Protein AF-0000000070037915 (afdb_homodimer)

Solvent-accessible surface area (backbone atoms only — not comparable to full-atom values): 33393 Å² total; per-residue (Å²): 136,85,80,78,77,78,81,78,76,79,79,78,78,76,78,75,77,66,74,76,70,59,53,19,55,38,97,44,62,64,84,39,74,68,34,18,74,20,29,57,93,38,34,71,62,37,36,70,56,69,78,79,48,41,36,32,37,41,23,39,95,88,34,63,62,23,33,28,41,27,29,40,82,37,23,25,36,48,29,28,31,26,53,57,34,70,56,76,87,75,73,86,73,92,56,62,49,21,40,60,55,44,67,60,31,89,71,60,84,27,42,52,39,67,68,69,89,78,84,71,62,64,58,47,59,65,37,30,57,52,56,73,77,56,42,62,50,77,64,43,36,85,36,52,48,47,46,48,74,38,31,54,54,68,67,53,26,51,56,32,38,25,43,64,37,23,38,51,25,29,50,65,23,51,74,36,48,50,40,51,47,56,50,50,51,44,53,50,44,55,72,36,36,73,50,72,32,26,36,41,18,33,51,33,56,87,73,50,50,46,66,55,94,93,32,79,48,34,39,33,44,50,27,42,35,39,36,39,32,24,74,43,48,48,87,82,46,57,70,88,53,43,75,50,50,40,42,27,25,35,41,28,51,55,32,83,88,44,60,71,44,71,42,50,49,69,57,50,51,60,61,39,56,82,50,44,68,46,51,94,65,49,36,71,40,58,75,74,48,52,53,72,90,72,46,76,82,70,78,73,75,85,118,137,86,77,79,78,79,77,79,77,77,77,77,76,77,76,76,75,65,74,76,68,59,51,21,53,38,96,47,62,67,75,36,71,67,33,18,74,19,28,56,94,38,34,70,62,37,37,70,56,70,79,78,47,40,36,32,37,40,22,41,94,88,34,63,62,24,32,27,42,28,31,40,82,37,23,26,35,49,28,26,32,26,51,56,33,72,56,85,78,81,72,88,75,92,57,62,49,20,40,59,56,43,68,61,32,88,72,59,83,27,42,50,38,69,67,69,89,75,83,71,64,63,60,48,57,65,38,30,58,50,58,73,74,55,40,62,49,77,65,45,37,83,34,53,48,47,46,46,73,38,30,55,52,69,67,54,27,51,55,30,37,26,44,65,38,22,39,53,24,29,50,63,23,52,75,36,49,51,39,51,48,55,49,51,49,44,54,51,45,54,73,35,37,73,50,71,32,26,36,43,19,32,54,31,57,86,73,49,52,46,69,54,94,93,33,79,50,32,40,33,43,47,28,41,34,39,35,40,32,23,74,42,47,47,87,81,46,58,68,88,52,43,76,48,50,40,42,27,24,35,40,30,51,56,32,83,87,43,59,70,46,73,43,50,49,69,57,50,49,59,61,39,56,82,50,44,69,47,50,93,65,49,36,71,40,58,76,72,47,52,54,73,87,70,48,76,83,71,78,76,76,85,120

pLDDT: mean 85.32, std 18.2, range [25.15, 98.88]

InterPro domains:
  IPR001604 DNA/RNA non-specific endonuclease/pyrophosphatase/phosphodiesterase domain [PF01223] (57-247)
  IPR001604 DNA/RNA non-specific endonuclease/pyrophosphatase/phosphodiesterase domain [SM00892] (62-278)
  IPR020821 ENPP1-3/EXOG-like, endonuclease/phosphodiesterase domain [SM00477] (63-292)
  IPR039015 Endonuclease domain-containing 1 protein [PTHR21472] (13-292)
  IPR044925 His-Me finger superfamily [SSF54060] (35-291)
  IPR044929 DNA/RNA non-specific endonuclease superfamily [G3DSA:3.40.570.10] (41-284)

Secondary structure (DSSP, 8-state):
-----------------------SEES-GGGSHHHHTTSGGG---EEE--TTPEEEEEEETTEEEEEEEEETTTTEEEEEEEEE----S--------EE-GGGT-S-S--B-EEPPSSPPPHHHHHHS--THHHHT-SSEEEEESS-GGG--SHHHHHTT-BGGGEEEEEHHHHHTHHHHHHHHHHHHHHHHB-S-EEEEEEEEEEEEEEEETTEEEEEEEEEEEEEEE-SSB-TTS-HHHHTT-SEEEEEEESSTT--EEEE-HHHHHHHHHTTS-EEEEEESSGGGG--GGGS--------/-----------------------SEES-GGGSHHHHTTSGGG---EEE--TTPEEEEEEETTEEEEEEEEETTTTEEEEEEEEE---SS--------EE-GGGT-S-S--B-EEPPSSPPPHHHHHHS--THHHHT-SSEEEEESS-GGG--SHHHHHHT-BGGGEEEEEHHHHHTHHHHHHHHHHHHHHHHB-S-EEEEEEEE--S-EEEETTEEEEEPPSEEEEEEE-SSB-TTS-HHHHTT-SEEEEEEESSTT--EEEE-HHHHHHHHHTTS-EEEEEESSGGGG--GGGS--------

Foldseek 3Di:
DPPPPPPPPPPPPPPPPPPPLDAQWDPDLQVDVQALVLAFVSDAWDFFDDPQWIKGQADFPLGGFWIFTFHQQQQETQKTKGWFDQADQDDDDDAAAWEFVSQQDVDDNNYTGHDDDDDDDCSRQNRHDDPVLCPPDDFWDWAFRPALRRPHDPRSSNSSRYRRRTATFGPLCRVPQVVVVVVVVSVLCNVWQPDMKMKMKGFFFPADARDDPNDGGHTHGQKIKMKMAGQRTHCPPPPVSNVCPRMWMWMWGRDNPIHIDIGQQVVVQVVCVVGGNGDPSGDRHDVSNQPPVNPPPPPPPPD/DPPPPPPPPPPPPPPPPPPCLAAQWDPDLQVDVQALVLAFVSDAWDFFDDPQWIKGQADFPLGGFWIFTFHQQQQETQKTKGWFDQADQDDDDDAAAWEFCSQQDRDDNNYTGHDDDDDDDCSRQNRHDDPVLCPPDDFWDWAFRPALRRPHDPRSSNSSRYRRRTATFGPLCRVPQVVVVVVVVSVLCNVWQPDMKMKMKGFFFPADARDDPNDGGHTHGQKIKMKMAGQRTHCPPPPVSNVCPRMWMWMWGRDNPIHIDIGQQVVVQVVCVVGGNGDPSGDRHDVSNQPPVNPPPPPPPPD

Sequence (606 aa):
MVLVMSAFKRALWMILLLPVLSATVVEDFNHIETCKNSLYMGTPPRGILPPSLKKICQRYADRPRYVTLFDPETRIPVYSAYTFKKTDRSTHVDYPWMYEPQLAETTGNGNMMPFPTGYLHKSFEDTQAVLDDYSNVVQYERGQLNPDQHQSAVEDRAATYSLTNVVPMIREFNIGPWREYVERIRIRLNNFCLGRAYIVTGVTTTGNTIRRNNQNRVGIPDELWSAYCCTDYDVNAPHNVRTLLPSFAAVAVNSLDSEVTEMRVQDLEKHLRGKMKVDENFQIFYANCRSPSSLPFSPENVDMVLVMSAFKRALWMILLLPVLSATVVEDFNHIETCKNSLYMGTPPRGILPPSLKKICQRYADRPRYVTLFDPETRIPVYSAYTFKKTDRSTHVDYPWMYEPQLAETTGNGNMMPFPTGYLHKSFEDTQAVLDDYSNVVQYERGQLNPDQHQSAVEDRAATYSLTNVVPMIREFNIGPWREYVERIRIRLNNFCLGRAYIVTGVTTTGNTIRRNNQNRVGIPDELWSAYCCTDYDVNAPHNVRTLLPSFAAVAVNSLDSEVTEMRVQDLEKHLRGKMKVDENFQIFYANCRSPSSLPFSPENVD

Nearest PDB structures (foldseek):
  1ql0-assembly1_B  TM=7.354E-01  e=1.701E-11  Serratia marcescens
  4e3y-assembly1_A  TM=7.360E-01  e=6.128E-11  Serratia marcescens
  7cba-assembly1_A  TM=6.891E-01  e=3.597E-10  Naja atra
  6f2y-assembly2_B  TM=6.611E-01  e=2.864E-09  Rattus norvegicus
  2xrg-assembly1_A  TM=6.404E-01  e=3.439E-09  Rattus norvegicus

Structure (mmCIF, N/CA/C/O backbone):
data_AF-0000000070037915-model_v1
#
loop_
_entity.id
_entity.type
_entity.pdbx_description
1 polymer 'Endonuclease domain-containing 1 protein-like'
#
loop_
_atom_site.group_PDB
_atom_site.id
_atom_site.type_symbol
_atom_site.label_atom_id
_atom_site.label_alt_id
_atom_site.label_comp_id
_atom_site.label_asym_id
_atom_site.label_entity_id
_atom_site.label_seq_id
_atom_site.pdbx_PDB_ins_code
_atom_site.Cartn_x
_atom_site.Cartn_y
_atom_site.Cartn_z
_atom_site.occupancy
_atom_site.B_iso_or_equiv
_atom_site.auth_seq_id
_atom_site.auth_comp_id
_atom_site.auth_asym_id
_atom_site.auth_atom_id
_atom_site.pdbx_PDB_model_num
ATOM 1 N N . MET A 1 1 ? -48.376 -56.554 -57.885 1 32.08 1 MET A N 1
ATOM 2 C CA . MET A 1 1 ? -47.164 -56.689 -57.083 1 32.08 1 MET A CA 1
ATOM 3 C C . MET A 1 1 ? -46.576 -55.322 -56.751 1 32.08 1 MET A C 1
ATOM 5 O O . MET A 1 1 ? -45.761 -54.792 -57.508 1 32.08 1 MET A O 1
ATOM 9 N N . VAL A 1 2 ? -47.516 -54.319 -56.334 1 41.73 2 VAL A N 1
ATOM 10 C CA . VAL A 1 2 ? -47.273 -52.926 -55.972 1 41.73 2 VAL A CA 1
ATOM 11 C C . VAL A 1 2 ? -46.321 -52.86 -54.78 1 41.73 2 VAL A C 1
ATOM 13 O O . VAL A 1 2 ? -46.596 -53.436 -53.725 1 41.73 2 VAL A O 1
ATOM 16 N N . LEU A 1 3 ? -44.993 -52.658 -55.103 1 34.43 3 LEU A N 1
ATOM 17 C CA . LEU A 1 3 ? -43.8 -52.434 -54.293 1 34.43 3 LEU A CA 1
ATOM 18 C C . LEU A 1 3 ? -43.96 -51.192 -53.422 1 34.43 3 LEU A C 1
ATOM 20 O O . LEU A 1 3 ? -44.116 -50.083 -53.938 1 34.43 3 LEU A O 1
ATOM 24 N N . VAL A 1 4 ? -44.634 -51.361 -52.265 1 38.56 4 VAL A N 1
ATOM 25 C CA . VAL A 1 4 ? -44.734 -50.371 -51.197 1 38.56 4 VAL A CA 1
ATOM 26 C C . VAL A 1 4 ? -43.338 -50.011 -50.694 1 38.56 4 VAL A C 1
ATOM 28 O O . VAL A 1 4 ? -42.636 -50.856 -50.134 1 38.56 4 VAL A O 1
ATOM 31 N N . MET A 1 5 ? -42.626 -49.111 -51.396 1 34.03 5 MET A N 1
ATOM 32 C CA . MET A 1 5 ? -41.341 -48.583 -50.947 1 34.03 5 MET A CA 1
ATOM 33 C C . MET A 1 5 ? -41.49 -47.839 -49.624 1 34.03 5 MET A C 1
ATOM 35 O O . MET A 1 5 ? -42.286 -46.905 -49.519 1 34.03 5 MET A O 1
ATOM 39 N N . SER A 1 6 ? -41.386 -48.444 -48.455 1 32.33 6 SER A N 1
ATOM 40 C CA . SER A 1 6 ? -41.371 -47.809 -47.141 1 32.33 6 SER A CA 1
ATOM 41 C C . SER A 1 6 ? -40.197 -46.845 -47.006 1 32.33 6 SER A C 1
ATOM 43 O O . SER A 1 6 ? -39.044 -47.231 -47.206 1 32.33 6 SER A O 1
ATOM 45 N N . ALA A 1 7 ? -40.395 -45.496 -47.241 1 42.5 7 ALA A N 1
ATOM 46 C CA . ALA A 1 7 ? -39.418 -44.438 -46.997 1 42.5 7 ALA A CA 1
ATOM 47 C C . ALA A 1 7 ? -39.063 -44.35 -45.516 1 42.5 7 ALA A C 1
ATOM 49 O O . ALA A 1 7 ? -39.921 -44.052 -44.682 1 42.5 7 ALA A O 1
ATOM 50 N N . PHE A 1 8 ? -38.217 -45.264 -45.045 1 40.88 8 PHE A N 1
ATOM 51 C CA . PHE A 1 8 ? -37.676 -45.066 -43.705 1 40.88 8 PHE A CA 1
ATOM 52 C C . PHE A 1 8 ? -36.925 -43.743 -43.615 1 40.88 8 PHE A C 1
ATOM 54 O O . PHE A 1 8 ? -35.946 -43.529 -44.332 1 40.88 8 PHE A O 1
ATOM 61 N N . LYS A 1 9 ? -37.593 -42.652 -43.279 1 41.71 9 LYS A N 1
ATOM 62 C CA . LYS A 1 9 ? -36.9 -41.407 -42.958 1 41.71 9 LYS A CA 1
ATOM 63 C C . LYS A 1 9 ? -35.962 -41.591 -41.769 1 41.71 9 LYS A C 1
ATOM 65 O O . LYS A 1 9 ? -36.396 -41.985 -40.684 1 41.71 9 LYS A O 1
ATOM 70 N N . ARG A 1 10 ? -34.699 -41.768 -41.913 1 37.01 10 ARG A N 1
ATOM 71 C CA . ARG A 1 10 ? -33.668 -41.659 -40.886 1 37.01 10 ARG A CA 1
ATOM 72 C C . ARG A 1 10 ? -33.705 -40.289 -40.216 1 37.01 10 ARG A C 1
ATOM 74 O O . ARG A 1 10 ? -33.541 -39.263 -40.879 1 37.01 10 ARG A O 1
ATOM 81 N N . ALA A 1 11 ? -34.361 -40.114 -39.076 1 44.13 11 ALA A N 1
ATOM 82 C CA . ALA A 1 11 ? -34.212 -38.958 -38.196 1 44.13 11 ALA A CA 1
ATOM 83 C C . ALA A 1 11 ? -32.761 -38.788 -37.756 1 44.13 11 ALA A C 1
ATOM 85 O O . ALA A 1 11 ? -32.221 -39.63 -37.035 1 44.13 11 ALA A O 1
ATOM 86 N N . LEU A 1 12 ? -31.953 -38.084 -38.51 1 39.76 12 LEU A N 1
ATOM 87 C CA . LEU A 1 12 ? -30.643 -37.631 -38.054 1 39.76 12 LEU A CA 1
ATOM 88 C C . LEU A 1 12 ? -30.757 -36.89 -36.725 1 39.76 12 LEU A C 1
ATOM 90 O O . LEU A 1 12 ? -31.352 -35.812 -36.66 1 39.76 12 LEU A O 1
ATOM 94 N N . TRP A 1 13 ? -30.736 -37.6 -35.589 1 44.5 13 TRP A N 1
ATOM 95 C CA . TRP A 1 13 ? -30.536 -36.968 -34.289 1 44.5 13 TRP A CA 1
ATOM 96 C C . TRP A 1 13 ? -29.276 -36.11 -34.288 1 44.5 13 TRP A C 1
ATOM 98 O O . TRP A 1 13 ? -28.161 -36.631 -34.372 1 44.5 13 TRP A O 1
ATOM 108 N N . MET A 1 14 ? -29.301 -34.842 -34.724 1 41.82 14 MET A N 1
ATOM 109 C CA . MET A 1 14 ? -28.242 -33.876 -34.445 1 41.82 14 MET A CA 1
ATOM 110 C C . MET A 1 14 ? -27.986 -33.766 -32.945 1 41.82 14 MET A C 1
ATOM 112 O O . MET A 1 14 ? -28.813 -33.225 -32.209 1 41.82 14 MET A O 1
ATOM 116 N N . ILE A 1 15 ? -27.172 -34.66 -32.319 1 43.84 15 ILE A N 1
ATOM 117 C CA . ILE A 1 15 ? -26.623 -34.41 -30.991 1 43.84 15 ILE A CA 1
ATOM 118 C C . ILE A 1 15 ? -25.961 -33.034 -30.957 1 43.84 15 ILE A C 1
ATOM 120 O O . ILE A 1 15 ? -24.948 -32.81 -31.624 1 43.84 15 ILE A O 1
ATOM 124 N N . LEU A 1 16 ? -26.734 -31.981 -30.649 1 40.26 16 LEU A N 1
ATOM 125 C CA . LEU A 1 16 ? -26.169 -30.691 -30.267 1 40.26 16 LEU A CA 1
ATOM 126 C C . LEU A 1 16 ? -25.132 -30.859 -29.162 1 40.26 16 LEU A C 1
ATOM 128 O O . LEU A 1 16 ? -25.48 -31.157 -28.017 1 40.26 16 LEU A O 1
ATOM 132 N N . LEU A 1 17 ? -23.898 -31.294 -29.462 1 40.15 17 LEU A N 1
ATOM 133 C CA . LEU A 1 17 ? -22.791 -31.134 -28.526 1 40.15 17 LEU A CA 1
ATOM 134 C C . LEU A 1 17 ? -22.768 -29.723 -27.946 1 40.15 17 LEU A C 1
ATOM 136 O O . LEU A 1 17 ? -22.373 -28.774 -28.626 1 40.15 17 LEU A O 1
ATOM 140 N N . LEU A 1 18 ? -23.724 -29.417 -27.088 1 40.35 18 LEU A N 1
ATOM 141 C CA . LEU A 1 18 ? -23.556 -28.182 -26.33 1 40.35 18 LEU A CA 1
ATOM 142 C C . LEU A 1 18 ? -22.137 -28.069 -25.783 1 40.35 18 LEU A C 1
ATOM 144 O O . LEU A 1 18 ? -21.637 -29 -25.146 1 40.35 18 LEU A O 1
ATOM 148 N N . PRO A 1 19 ? -21.351 -27.236 -26.387 1 41.9 19 PRO A N 1
ATOM 149 C CA . PRO A 1 19 ? -20.048 -27.071 -25.74 1 41.9 19 PRO A CA 1
ATOM 150 C C . PRO A 1 19 ? -20.155 -26.95 -24.221 1 41.9 19 PRO A C 1
ATOM 152 O O . PRO A 1 19 ? -20.977 -26.182 -23.716 1 41.9 19 PRO A O 1
ATOM 155 N N . VAL A 1 20 ? -20.016 -27.992 -23.472 1 41.27 20 VAL A N 1
ATOM 156 C CA . VAL A 1 20 ?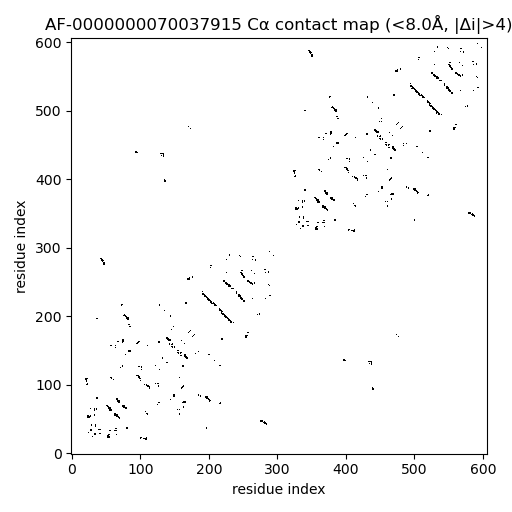 -19.8 -27.88 -22.033 1 41.27 20 VAL A CA 1
ATOM 157 C C . VAL A 1 20 ? -19.006 -26.612 -21.727 1 41.27 20 VAL A C 1
ATOM 159 O O . VAL A 1 20 ? -17.826 -26.513 -22.07 1 41.27 20 VAL A O 1
ATOM 162 N N . LEU A 1 21 ? -19.645 -25.506 -21.753 1 44.76 21 LEU A N 1
ATOM 163 C CA . LEU A 1 21 ? -19.133 -24.251 -21.214 1 44.76 21 LEU A CA 1
ATOM 164 C C . LEU A 1 21 ? -18.425 -24.48 -19.883 1 44.76 21 LEU A C 1
ATOM 166 O O . LEU A 1 21 ? -19.071 -24.771 -18.873 1 44.76 21 LEU A O 1
ATOM 170 N N . SER A 1 22 ? -17.157 -25.061 -19.757 1 47.29 22 SER A N 1
ATOM 171 C CA . SER A 1 22 ? -16.23 -25.442 -18.697 1 47.29 22 SER A CA 1
ATOM 172 C C . SER A 1 22 ? -16.135 -24.358 -17.628 1 47.29 22 SER A C 1
ATOM 174 O O . SER A 1 22 ? -15.9 -23.189 -17.942 1 47.29 22 SER A O 1
ATOM 176 N N . ALA A 1 23 ? -16.604 -24.672 -16.551 1 53.42 23 ALA A N 1
ATOM 177 C CA . ALA A 1 23 ? -16.393 -24.051 -15.246 1 53.42 23 ALA A CA 1
ATOM 178 C C . ALA A 1 23 ? -14.907 -23.826 -14.979 1 53.42 23 ALA A C 1
ATOM 180 O O . ALA A 1 23 ? -14.066 -24.616 -15.414 1 53.42 23 ALA A O 1
ATOM 181 N N . THR A 1 24 ? -14.425 -22.621 -14.624 1 71.78 24 THR A N 1
ATOM 182 C CA . THR A 1 24 ? -13.061 -22.203 -14.322 1 71.78 24 THR A CA 1
ATOM 183 C C . THR A 1 24 ? -12.572 -22.848 -13.028 1 71.78 24 THR A C 1
ATOM 185 O O . THR A 1 24 ? -11.395 -23.195 -12.908 1 71.78 24 THR A O 1
ATOM 188 N N . VAL A 1 25 ? -13.556 -23.284 -12.137 1 77.05 25 VAL A N 1
ATOM 189 C CA . VAL A 1 25 ? -13.153 -24.186 -11.063 1 77.05 25 VAL A CA 1
ATOM 190 C C . VAL A 1 25 ? -13.175 -25.629 -11.564 1 77.05 25 VAL A C 1
ATOM 192 O O . VAL A 1 25 ? -14.201 -26.108 -12.053 1 77.05 25 VAL A O 1
ATOM 195 N N . VAL A 1 26 ? -12.111 -26.334 -11.455 1 75.1 26 VAL A N 1
ATOM 196 C CA . VAL A 1 26 ? -11.979 -27.642 -12.088 1 75.1 26 VAL A CA 1
ATOM 197 C C . VAL A 1 26 ? -11.654 -28.697 -11.032 1 75.1 26 VAL A C 1
ATOM 199 O O . VAL A 1 26 ? -11.178 -28.368 -9.943 1 75.1 26 VAL A O 1
ATOM 202 N N . GLU A 1 27 ? -12.047 -29.886 -11.335 1 71.31 27 GLU A N 1
ATOM 203 C CA . GLU A 1 27 ? -11.723 -30.993 -10.44 1 71.31 27 GLU A CA 1
ATOM 204 C C . GLU A 1 27 ? -10.236 -31.33 -10.495 1 71.31 27 GLU A C 1
ATOM 206 O O . GLU A 1 27 ? -9.645 -31.72 -9.486 1 71.31 27 GLU A O 1
ATOM 211 N N . ASP A 1 28 ? -9.741 -31.178 -11.682 1 72.28 28 ASP A N 1
ATOM 212 C CA . ASP A 1 28 ? -8.341 -31.473 -11.968 1 72.28 28 ASP A CA 1
ATOM 213 C C . ASP A 1 28 ? -7.803 -30.568 -13.073 1 72.28 28 ASP A C 1
ATOM 215 O O . ASP A 1 28 ? -8.417 -30.445 -14.136 1 72.28 28 ASP A O 1
ATOM 219 N N . PHE A 1 29 ? -6.711 -29.918 -12.744 1 77.53 29 PHE A N 1
ATOM 220 C CA . PHE A 1 29 ? -6.126 -29.011 -13.723 1 77.53 29 PHE A CA 1
ATOM 221 C C . PHE A 1 29 ? -5.795 -29.748 -15.016 1 77.53 29 PHE A C 1
ATOM 223 O O . PHE A 1 29 ? -5.769 -29.146 -16.091 1 77.53 29 PHE A O 1
ATOM 230 N N . ASN A 1 30 ? -5.531 -31.105 -14.86 1 64.21 30 ASN A N 1
ATOM 231 C CA . ASN A 1 30 ? -5.079 -31.912 -15.988 1 64.21 30 ASN A CA 1
ATOM 232 C C . ASN A 1 30 ? -6.213 -32.187 -16.971 1 64.21 30 ASN A C 1
ATOM 234 O O . ASN A 1 30 ? -5.967 -32.552 -18.122 1 64.21 30 ASN A O 1
ATOM 238 N N . HIS A 1 31 ? -7.489 -32.318 -16.317 1 63.1 31 HIS A N 1
ATOM 239 C CA . HIS A 1 31 ? -8.617 -32.753 -17.133 1 63.1 31 HIS A CA 1
ATOM 240 C C . HIS A 1 31 ? -9.063 -31.651 -18.088 1 63.1 31 HIS A C 1
ATOM 242 O O . HIS A 1 31 ? -9.936 -31.87 -18.931 1 63.1 31 HIS A O 1
ATOM 248 N N . ILE A 1 32 ? -8.325 -30.155 -18.079 1 66.52 32 ILE A N 1
ATOM 249 C CA . ILE A 1 32 ? -8.616 -29.062 -19 1 66.52 32 ILE A CA 1
ATOM 250 C C . ILE A 1 32 ? -7.347 -28.669 -19.753 1 66.52 32 ILE A C 1
ATOM 252 O O . ILE A 1 32 ? -6.405 -28.139 -19.159 1 66.52 32 ILE A O 1
ATOM 256 N N . GLU A 1 33 ? -7.278 -29.084 -21.013 1 62.84 33 GLU A N 1
ATOM 257 C CA . GLU A 1 33 ? -6.075 -28.998 -21.836 1 62.84 33 GLU A CA 1
ATOM 258 C C . GLU A 1 33 ? -5.453 -27.607 -21.761 1 62.84 33 GLU A C 1
ATOM 260 O O . GLU A 1 33 ? -4.236 -27.472 -21.615 1 62.84 33 GLU A O 1
ATOM 265 N N . THR A 1 34 ? -6.255 -26.578 -21.7 1 77.12 34 THR A N 1
ATOM 266 C CA . THR A 1 34 ? -5.678 -25.243 -21.811 1 77.12 34 THR A CA 1
ATOM 267 C C . THR A 1 34 ? -5.149 -24.768 -20.46 1 77.12 34 THR A C 1
ATOM 269 O O . THR A 1 34 ? -4.206 -23.976 -20.4 1 77.12 34 THR A O 1
ATOM 272 N N . CYS A 1 35 ? -5.498 -25.412 -19.405 1 85.13 35 CYS A N 1
ATOM 273 C CA . CYS A 1 35 ? -5.021 -25.005 -18.088 1 85.13 35 CYS A CA 1
ATOM 274 C C . CYS A 1 35 ? -3.671 -25.64 -17.776 1 85.13 35 CYS A C 1
ATOM 276 O O . CYS A 1 35 ? -2.817 -25.014 -17.146 1 85.13 35 CYS A O 1
ATOM 278 N N . LYS A 1 36 ? -3.423 -26.783 -18.344 1 89.17 36 LYS A N 1
ATOM 279 C CA . LYS A 1 36 ? -2.216 -27.547 -18.045 1 89.17 36 LYS A CA 1
ATOM 280 C C . LYS A 1 36 ? -0.985 -26.897 -18.669 1 89.17 36 LYS A C 1
ATOM 282 O O . LYS A 1 36 ? 0.144 -27.163 -18.25 1 89.17 36 LYS A O 1
ATOM 287 N N . ASN A 1 37 ? -1.18 -26.016 -19.663 1 90.95 37 ASN A N 1
ATOM 288 C CA . ASN A 1 37 ? -0.07 -25.378 -20.362 1 90.95 37 ASN A CA 1
ATOM 289 C C . ASN A 1 37 ? 0.733 -24.473 -19.431 1 90.95 37 ASN A C 1
ATOM 291 O O . ASN A 1 37 ? 1.87 -24.111 -19.739 1 90.95 37 ASN A O 1
ATOM 295 N N . SER A 1 38 ? 0.143 -24.114 -18.291 1 93.68 38 SER A N 1
ATOM 296 C CA . SER A 1 38 ? 0.83 -23.245 -17.341 1 93.68 38 SER A CA 1
ATOM 297 C C . SER A 1 38 ? 1.67 -24.055 -16.359 1 93.68 38 SER A C 1
ATOM 299 O O . SER A 1 38 ? 2.362 -23.488 -15.511 1 93.68 38 SER A O 1
ATOM 301 N N . LEU A 1 39 ? 1.649 -25.387 -16.526 1 95.2 39 LEU A N 1
ATOM 302 C CA . LEU A 1 39 ? 2.3 -26.289 -15.583 1 95.2 39 LEU A CA 1
ATOM 303 C C . LEU A 1 39 ? 3.431 -27.058 -16.258 1 95.2 39 LEU A C 1
ATOM 305 O O . LEU A 1 39 ? 3.29 -27.505 -17.398 1 95.2 39 LEU A O 1
ATOM 309 N N . TYR A 1 40 ? 4.539 -27.137 -15.564 1 95.11 40 TYR A N 1
ATOM 310 C CA . TYR A 1 40 ? 5.642 -27.932 -16.093 1 95.11 40 TYR A CA 1
ATOM 311 C C . TYR A 1 40 ? 5.197 -29.361 -16.379 1 95.11 40 TYR A C 1
ATOM 313 O O . TYR A 1 40 ? 4.678 -30.045 -15.494 1 95.11 40 TYR A O 1
ATOM 321 N N . MET A 1 41 ? 5.296 -29.751 -17.668 1 91.89 41 MET A N 1
ATOM 322 C CA . MET A 1 41 ? 4.889 -31.069 -18.146 1 91.89 41 MET A CA 1
ATOM 323 C C . MET A 1 41 ? 3.408 -31.312 -17.875 1 91.89 41 MET A C 1
ATOM 325 O O . MET A 1 41 ? 2.983 -32.456 -17.704 1 91.89 41 MET A O 1
ATOM 329 N N . GLY A 1 42 ? 2.671 -30.179 -17.64 1 91.71 42 GLY A N 1
ATOM 330 C CA . GLY A 1 42 ? 1.236 -30.26 -17.416 1 91.71 42 GLY A CA 1
ATOM 331 C C . GLY A 1 42 ? 0.876 -30.823 -16.054 1 91.71 42 GLY A C 1
ATOM 332 O O . GLY A 1 42 ? -0.238 -31.312 -15.853 1 91.71 42 GLY A O 1
ATOM 333 N N . THR A 1 43 ? 1.767 -30.853 -15.146 1 91.64 43 THR A N 1
ATOM 334 C CA . THR A 1 43 ? 1.567 -31.497 -13.853 1 91.64 43 THR A CA 1
ATOM 335 C C . THR A 1 43 ? 1.558 -30.464 -12.73 1 91.64 43 THR A C 1
ATOM 337 O O . THR A 1 43 ? 2.54 -29.745 -12.533 1 91.64 43 THR A O 1
ATOM 340 N N . PRO A 1 44 ? 0.482 -30.412 -12.027 1 92.99 44 PRO A N 1
ATOM 341 C CA . PRO A 1 44 ? 0.472 -29.515 -10.87 1 92.99 44 PRO A CA 1
ATOM 342 C C . PRO A 1 44 ? 1.298 -30.05 -9.702 1 92.99 44 PRO A C 1
ATOM 344 O O . PRO A 1 44 ? 1.664 -31.228 -9.688 1 92.99 44 PRO A O 1
ATOM 347 N N . PRO A 1 45 ? 1.677 -29.123 -8.749 1 94.59 45 PRO A N 1
ATOM 348 C CA . PRO A 1 45 ? 2.298 -29.642 -7.528 1 94.59 45 PRO A CA 1
ATOM 349 C C . PRO A 1 45 ? 1.512 -30.798 -6.912 1 94.59 45 PRO A C 1
ATOM 351 O O . PRO A 1 45 ? 0.279 -30.775 -6.902 1 94.59 45 PRO A O 1
ATOM 354 N N . ARG A 1 46 ? 2.195 -31.778 -6.415 1 92.45 46 ARG A N 1
ATOM 355 C CA . ARG A 1 46 ? 1.567 -32.986 -5.891 1 92.45 46 ARG A CA 1
ATOM 356 C C . ARG A 1 46 ? 1.706 -33.062 -4.374 1 92.45 46 ARG A C 1
ATOM 358 O O . ARG A 1 46 ? 2.612 -32.457 -3.798 1 92.45 46 ARG A O 1
ATOM 365 N N . GLY A 1 47 ? 0.769 -33.765 -3.846 1 92.42 47 GLY A N 1
ATOM 366 C CA . GLY A 1 47 ? 0.895 -34.105 -2.438 1 92.42 47 GLY A CA 1
ATOM 367 C C . GLY A 1 47 ? 0.233 -33.096 -1.519 1 92.42 47 GLY A C 1
ATOM 368 O O . GLY A 1 47 ? 0.38 -33.172 -0.297 1 92.42 47 GLY A O 1
ATOM 369 N N . ILE A 1 48 ? -0.433 -32.074 -2.039 1 91.13 48 ILE A N 1
ATOM 370 C CA . ILE A 1 48 ? -1.143 -31.115 -1.2 1 91.13 48 ILE A CA 1
ATOM 371 C C . ILE A 1 48 ? -2.52 -31.667 -0.837 1 91.13 48 ILE A C 1
ATOM 373 O O . ILE A 1 48 ? -3.29 -32.059 -1.717 1 91.13 48 ILE A O 1
ATOM 377 N N . LEU A 1 49 ? -2.919 -31.774 0.37 1 77.21 49 LEU A N 1
ATOM 378 C CA . LEU A 1 49 ? -3.89 -32.73 0.89 1 77.21 49 LEU A CA 1
ATOM 379 C C . LEU A 1 49 ? -5.271 -32.092 1.008 1 77.21 49 LEU A C 1
ATOM 381 O O . LEU A 1 49 ? -6.285 -32.748 0.762 1 77.21 49 LEU A O 1
ATOM 385 N N . PRO A 1 50 ? -5.504 -30.873 1.456 1 70.36 50 PRO A N 1
ATOM 386 C CA . PRO A 1 50 ? -6.888 -30.567 1.826 1 70.36 50 PRO A CA 1
ATOM 387 C C . PRO A 1 50 ? -7.852 -30.673 0.646 1 70.36 50 PRO A C 1
ATOM 389 O O . PRO A 1 50 ? -7.629 -30.05 -0.395 1 70.36 50 PRO A O 1
ATOM 392 N N . PRO A 1 51 ? -8.825 -31.613 0.873 1 70.81 51 PRO A N 1
ATOM 393 C CA . PRO A 1 51 ? -9.8 -31.812 -0.201 1 70.81 51 PRO A CA 1
ATOM 394 C C . PRO A 1 51 ? -10.657 -30.574 -0.457 1 70.81 51 PRO A C 1
ATOM 396 O O . PRO A 1 51 ? -11.277 -30.456 -1.517 1 70.81 51 PRO A O 1
ATOM 399 N N . SER A 1 52 ? -10.755 -29.716 0.494 1 86.51 52 SER A N 1
ATOM 400 C CA . SER A 1 52 ? -11.647 -28.566 0.392 1 86.51 52 SER A CA 1
ATOM 401 C C . SER A 1 52 ? -11.066 -27.495 -0.525 1 86.51 52 SER A C 1
ATOM 403 O O . SER A 1 52 ? -11.755 -26.539 -0.887 1 86.51 52 SER A O 1
ATOM 405 N N . LEU A 1 53 ? -9.897 -27.752 -0.952 1 93.64 53 LEU A N 1
ATOM 406 C CA . LEU A 1 53 ? -9.254 -26.764 -1.812 1 93.64 53 LEU A CA 1
ATOM 407 C C . LEU A 1 53 ? -9.882 -26.761 -3.201 1 93.64 53 LEU A C 1
ATOM 409 O O . LEU A 1 53 ? -10.299 -27.809 -3.701 1 93.64 53 LEU A O 1
ATOM 413 N N . LYS A 1 54 ? -9.993 -25.634 -3.769 1 93.44 54 LYS A N 1
ATOM 414 C CA . LYS A 1 54 ? -10.561 -25.464 -5.103 1 93.44 54 LYS A CA 1
ATOM 415 C C . LYS A 1 54 ? -9.467 -25.231 -6.141 1 93.44 54 LYS A C 1
ATOM 417 O O . LYS A 1 54 ? -8.521 -24.479 -5.897 1 93.44 54 LYS A O 1
ATOM 422 N N . LYS A 1 55 ? -9.559 -25.94 -7.223 1 93.57 55 LYS A N 1
ATOM 423 C CA . LYS A 1 55 ? -8.651 -25.755 -8.351 1 93.57 55 LYS A CA 1
ATOM 424 C C . LYS A 1 55 ? -9.241 -24.797 -9.381 1 93.57 55 LYS A C 1
ATOM 426 O O . LYS A 1 55 ? -10.273 -25.089 -9.989 1 93.57 55 LYS A O 1
ATOM 431 N N . ILE A 1 56 ? -8.495 -23.682 -9.604 1 94.15 56 ILE A N 1
ATOM 432 C CA . ILE A 1 56 ? -9.015 -22.668 -10.515 1 94.15 56 ILE A CA 1
ATOM 433 C C . ILE A 1 56 ? -8.124 -22.58 -11.752 1 94.15 56 ILE A C 1
ATOM 435 O O . ILE A 1 56 ? -6.915 -22.362 -11.64 1 94.15 56 ILE A O 1
ATOM 439 N N . CYS A 1 57 ? -8.72 -22.834 -12.888 1 94.17 57 CYS A N 1
ATOM 440 C CA . CYS A 1 57 ? -8.093 -22.37 -14.12 1 94.17 57 CYS A CA 1
ATOM 441 C C . CYS A 1 57 ? -8.399 -20.898 -14.367 1 94.17 57 CYS A C 1
ATOM 443 O O . CYS A 1 57 ? -9.514 -20.548 -14.758 1 94.17 57 CYS A O 1
ATOM 445 N N . GLN A 1 58 ? -7.437 -20.062 -14.124 1 95.25 58 GLN A N 1
ATOM 446 C CA . GLN A 1 58 ? -7.641 -18.622 -14.245 1 95.25 58 GLN A CA 1
ATOM 447 C C . GLN A 1 58 ? -7.831 -18.214 -15.703 1 95.25 58 GLN A C 1
ATOM 449 O O . GLN A 1 58 ? -6.925 -18.38 -16.523 1 95.25 58 GLN A O 1
ATOM 454 N N . ARG A 1 59 ? -9.027 -17.698 -15.961 1 94 59 ARG A N 1
ATOM 455 C CA . ARG A 1 59 ? -9.355 -17.319 -17.331 1 94 59 ARG A CA 1
ATOM 456 C C . ARG A 1 59 ? -9.635 -15.823 -17.434 1 94 59 ARG A C 1
ATOM 458 O O . ARG A 1 59 ? -10.278 -15.245 -16.555 1 94 59 ARG A O 1
ATOM 465 N N . TYR A 1 60 ? -9.172 -15.265 -18.436 1 94.33 60 TYR A N 1
ATOM 466 C CA . TYR A 1 60 ? -9.407 -13.87 -18.792 1 94.33 60 TYR A CA 1
ATOM 467 C C . TYR A 1 60 ? -9.475 -13.698 -20.305 1 94.33 60 TYR A C 1
ATOM 469 O O . TYR A 1 60 ? -8.679 -14.288 -21.039 1 94.33 60 TYR A O 1
ATOM 477 N N . ALA A 1 61 ? -10.49 -12.926 -20.785 1 93.29 61 ALA A N 1
ATOM 478 C CA . ALA A 1 61 ? -10.715 -12.715 -22.213 1 93.29 61 ALA A CA 1
ATOM 479 C C . ALA A 1 61 ? -10.847 -14.044 -22.95 1 93.29 61 ALA A C 1
ATOM 481 O O . ALA A 1 61 ? -10.207 -14.255 -23.983 1 93.29 61 ALA A O 1
ATOM 482 N N . ASP A 1 62 ? -11.452 -15.022 -22.344 1 89.76 62 ASP A N 1
ATOM 483 C CA . ASP A 1 62 ? -11.873 -16.304 -22.9 1 89.76 62 ASP A CA 1
ATOM 484 C C . ASP A 1 62 ? -10.675 -17.22 -23.139 1 89.76 62 ASP A C 1
ATOM 486 O O . ASP A 1 62 ? -10.703 -18.067 -24.034 1 89.76 62 ASP A O 1
ATOM 490 N N . ARG A 1 63 ? -9.67 -16.992 -22.342 1 92.24 63 ARG A N 1
ATOM 491 C CA . ARG A 1 63 ? -8.514 -17.874 -22.468 1 92.24 63 ARG A CA 1
ATOM 492 C C . ARG A 1 63 ? -7.924 -18.202 -21.1 1 92.24 63 ARG A C 1
ATOM 494 O O . ARG A 1 63 ? -7.875 -17.343 -20.217 1 92.24 63 ARG A O 1
ATOM 501 N N . PRO A 1 64 ? -7.46 -19.433 -21.023 1 92.95 64 PRO A N 1
ATOM 502 C CA . PRO A 1 64 ? -6.718 -19.759 -19.802 1 92.95 64 PRO A CA 1
ATOM 503 C C . PRO A 1 64 ? -5.399 -18.997 -19.693 1 92.95 64 PRO A C 1
ATOM 505 O O . PRO A 1 64 ? -4.716 -18.79 -20.699 1 92.95 64 PRO A O 1
ATOM 508 N N . ARG A 1 65 ? -5.066 -18.553 -18.517 1 95.15 65 ARG A N 1
ATOM 509 C CA . ARG A 1 65 ? -3.876 -17.733 -18.311 1 95.15 65 ARG A CA 1
ATOM 510 C C . ARG A 1 65 ? -2.885 -18.43 -17.385 1 95.15 65 ARG A C 1
ATOM 512 O O . ARG A 1 65 ? -1.682 -18.449 -17.656 1 95.15 65 ARG A O 1
ATOM 519 N N . TYR A 1 66 ? -3.348 -18.948 -16.265 1 96.77 66 TYR A N 1
ATOM 520 C CA . TYR A 1 66 ? -2.586 -19.679 -15.259 1 96.77 66 TYR A CA 1
ATOM 521 C C . TYR A 1 66 ? -3.512 -20.468 -14.341 1 96.77 66 TYR A C 1
ATOM 523 O O . TYR A 1 66 ? -4.719 -20.541 -14.581 1 96.77 66 TYR A O 1
ATOM 531 N N . VAL A 1 67 ? -2.905 -21.149 -13.3 1 96.57 67 VAL A N 1
ATOM 532 C CA . VAL A 1 67 ? -3.762 -21.932 -12.416 1 96.57 67 VAL A CA 1
ATOM 533 C C . VAL A 1 67 ? -3.512 -21.529 -10.965 1 96.57 67 VAL A C 1
ATOM 535 O O . VAL A 1 67 ? -2.417 -21.08 -10.618 1 96.57 67 VAL A O 1
ATOM 538 N N . THR A 1 68 ? -4.547 -21.653 -10.14 1 97.04 68 THR A N 1
ATOM 539 C CA . THR A 1 68 ? -4.476 -21.351 -8.715 1 97.04 68 THR A CA 1
ATOM 540 C C . THR A 1 68 ? -5.14 -22.452 -7.894 1 97.04 68 THR A C 1
ATOM 542 O O . THR A 1 68 ? -6.25 -22.886 -8.211 1 97.04 68 THR A O 1
ATOM 545 N N . LEU A 1 69 ? -4.371 -23.047 -6.995 1 96.7 69 LEU A N 1
ATOM 546 C CA . LEU A 1 69 ? -5.004 -23.805 -5.921 1 96.7 69 LEU A CA 1
ATOM 547 C C . LEU A 1 69 ? -5.493 -22.876 -4.814 1 96.7 69 LEU A C 1
ATOM 549 O O . LEU A 1 69 ? -4.694 -22.174 -4.19 1 96.7 69 LEU A O 1
ATOM 553 N N . PHE A 1 70 ? -6.777 -22.89 -4.577 1 96.97 70 PHE A N 1
ATOM 554 C CA . PHE A 1 70 ? -7.404 -21.854 -3.764 1 96.97 70 PHE A CA 1
ATOM 555 C C . PHE A 1 70 ? -8.066 -22.46 -2.532 1 96.97 70 PHE A C 1
ATOM 557 O O . PHE A 1 70 ? -8.703 -23.512 -2.617 1 96.97 70 PHE A O 1
ATOM 564 N N . ASP A 1 71 ? -7.906 -21.805 -1.377 1 95.82 71 ASP A N 1
ATOM 565 C CA . ASP A 1 71 ? -8.562 -22.199 -0.134 1 95.82 71 ASP A CA 1
ATOM 566 C C . ASP A 1 71 ? -9.762 -21.302 0.162 1 95.82 71 ASP A C 1
ATOM 568 O O . ASP A 1 71 ? -9.599 -20.18 0.648 1 95.82 71 ASP A O 1
ATOM 572 N N . PRO A 1 72 ? -10.93 -21.782 -0.062 1 93.99 72 PRO A N 1
ATOM 573 C CA . PRO A 1 72 ? -12.103 -20.935 0.168 1 93.99 72 PRO A CA 1
ATOM 574 C C . PRO A 1 72 ? -12.347 -20.656 1.649 1 93.99 72 PRO A C 1
ATOM 576 O O . PRO A 1 72 ? -13.079 -19.724 1.993 1 93.99 72 PRO A O 1
ATOM 579 N N . GLU A 1 73 ? -11.816 -21.446 2.522 1 92.89 73 GLU A N 1
ATOM 580 C CA . GLU A 1 73 ? -12.006 -21.246 3.956 1 92.89 73 GLU A CA 1
ATOM 581 C C . GLU A 1 73 ? -11.252 -20.013 4.446 1 92.89 73 GLU A C 1
ATOM 583 O O . GLU A 1 73 ? -11.799 -19.201 5.196 1 92.89 73 GLU A O 1
ATOM 588 N N . THR A 1 74 ? -10.025 -19.929 3.999 1 95.25 74 THR A N 1
ATOM 589 C CA . THR A 1 74 ? -9.223 -18.779 4.401 1 95.25 74 THR A CA 1
ATOM 590 C C . THR A 1 74 ? -9.257 -17.694 3.329 1 95.25 74 THR A C 1
ATOM 592 O O . THR A 1 74 ? -8.726 -16.599 3.529 1 95.25 74 THR A O 1
ATOM 595 N N . ARG A 1 75 ? -9.802 -18.044 2.177 1 96.91 75 ARG A N 1
ATOM 596 C CA . ARG A 1 75 ? -10.04 -17.118 1.075 1 96.91 75 ARG A CA 1
ATOM 597 C C . ARG A 1 75 ? -8.727 -16.568 0.528 1 96.91 75 ARG A C 1
ATOM 599 O O . ARG A 1 75 ? -8.624 -15.377 0.229 1 96.91 75 ARG A O 1
ATOM 606 N N . ILE A 1 76 ? -7.724 -17.373 0.544 1 97.85 76 ILE A N 1
ATOM 607 C CA . ILE A 1 76 ? -6.456 -17.062 -0.106 1 97.85 76 ILE A CA 1
ATOM 608 C C . ILE A 1 76 ? -5.995 -18.258 -0.937 1 97.85 76 ILE A C 1
ATOM 610 O O . ILE A 1 76 ? -6.415 -19.391 -0.691 1 97.85 76 ILE A O 1
ATOM 614 N N . PRO A 1 77 ? -5.166 -17.985 -1.954 1 98.21 77 PRO A N 1
ATOM 615 C CA . PRO A 1 77 ? -4.559 -19.103 -2.68 1 98.21 77 PRO A CA 1
ATOM 616 C C . PRO A 1 77 ? -3.502 -19.837 -1.858 1 98.21 77 PRO A C 1
ATOM 618 O O . PRO A 1 77 ? -2.767 -19.211 -1.09 1 98.21 77 PRO A O 1
ATOM 621 N N . VAL A 1 78 ? -3.487 -21.143 -2.079 1 97.77 78 VAL A N 1
ATOM 622 C CA . VAL A 1 78 ? -2.369 -21.941 -1.587 1 97.77 78 VAL A CA 1
ATOM 623 C C . VAL A 1 78 ? -1.143 -21.711 -2.468 1 97.77 78 VAL A C 1
ATOM 625 O O . VAL A 1 78 ? -0.03 -21.545 -1.962 1 97.77 78 VAL A O 1
ATOM 628 N N . TYR A 1 79 ? -1.353 -21.687 -3.725 1 98.35 79 TYR A N 1
ATOM 629 C CA . TYR A 1 79 ? -0.326 -21.28 -4.678 1 98.35 79 TYR A CA 1
ATOM 630 C C . TYR A 1 79 ? -0.949 -20.84 -5.997 1 98.35 79 TYR A C 1
ATOM 632 O O . TYR A 1 79 ? -2.109 -21.154 -6.278 1 98.35 79 TYR A O 1
ATOM 640 N N . SER A 1 80 ? -0.247 -20.078 -6.731 1 98.45 80 SER A N 1
ATOM 641 C CA . SER A 1 80 ? -0.473 -19.83 -8.152 1 98.45 80 SER A CA 1
ATOM 642 C C . SER A 1 80 ? 0.69 -20.343 -8.994 1 98.45 80 SER A C 1
ATOM 644 O O . SER A 1 80 ? 1.854 -20.144 -8.641 1 98.45 80 SER A O 1
ATOM 646 N N . ALA A 1 81 ? 0.403 -21.05 -10.054 1 98.31 81 ALA A N 1
ATOM 647 C CA . ALA A 1 81 ? 1.384 -21.577 -11 1 98.31 81 ALA A CA 1
ATOM 648 C C . ALA A 1 81 ? 1.193 -20.967 -12.385 1 98.31 81 ALA A C 1
ATOM 650 O O . ALA A 1 81 ? 0.065 -20.865 -12.875 1 98.31 81 ALA A O 1
ATOM 651 N N . TYR A 1 82 ? 2.284 -20.546 -12.97 1 97.85 82 TYR A N 1
ATOM 652 C CA . TYR A 1 82 ? 2.176 -19.791 -14.214 1 97.85 82 TYR A CA 1
ATOM 653 C C . TYR A 1 82 ? 3.442 -19.933 -15.049 1 97.85 82 TYR A C 1
ATOM 655 O O . TYR A 1 82 ? 4.456 -20.446 -14.569 1 97.85 82 TYR A O 1
ATOM 663 N N . THR A 1 83 ? 3.278 -19.586 -16.298 1 97.41 83 THR A N 1
ATOM 664 C CA . THR A 1 83 ? 4.435 -19.491 -17.182 1 97.41 83 THR A CA 1
ATOM 665 C C . THR A 1 83 ? 5.003 -18.075 -17.179 1 97.41 83 THR A C 1
ATOM 667 O O . THR A 1 83 ? 4.25 -17.098 -17.169 1 97.41 83 THR A O 1
ATOM 670 N N . PHE A 1 84 ? 6.278 -18.022 -17.091 1 97.47 84 PHE A N 1
ATOM 671 C CA . PHE A 1 84 ? 6.975 -16.743 -17.159 1 97.47 84 PHE A CA 1
ATOM 672 C C . PHE A 1 84 ? 7.014 -16.224 -18.592 1 97.47 84 PHE A C 1
ATOM 674 O O . PHE A 1 84 ? 7.322 -16.973 -19.521 1 97.47 84 PHE A O 1
ATOM 681 N N . LYS A 1 85 ? 6.655 -15.026 -18.802 1 94.74 85 LYS A N 1
ATOM 682 C CA . LYS A 1 85 ? 6.767 -14.365 -20.1 1 94.74 85 LYS A CA 1
ATOM 683 C C . LYS A 1 85 ? 7.828 -13.269 -20.068 1 94.74 85 LYS A C 1
ATOM 685 O O . LYS A 1 85 ? 7.789 -12.384 -19.211 1 94.74 85 LYS A O 1
ATOM 690 N N . LYS A 1 86 ? 8.752 -13.332 -20.98 1 91.57 86 LYS A N 1
ATOM 691 C CA . LYS A 1 86 ? 9.842 -12.362 -21.035 1 91.57 86 LYS A CA 1
ATOM 692 C C . LYS A 1 86 ? 9.307 -10.943 -21.2 1 91.57 86 LYS A C 1
ATOM 694 O O . LYS A 1 86 ? 8.371 -10.711 -21.969 1 91.57 86 LYS A O 1
ATOM 699 N N . THR A 1 87 ? 9.748 -10.092 -20.393 1 86.06 87 THR A N 1
ATOM 700 C CA . THR A 1 87 ? 9.265 -8.716 -20.392 1 86.06 87 THR A CA 1
ATOM 701 C C . THR A 1 87 ? 10.376 -7.752 -19.985 1 86.06 87 THR A C 1
ATOM 703 O O . THR A 1 87 ? 11.311 -8.137 -19.28 1 86.06 87 THR A O 1
ATOM 706 N N . ASP A 1 88 ? 10.447 -6.531 -20.611 1 73.54 88 ASP A N 1
ATOM 707 C CA . ASP A 1 88 ? 11.338 -5.446 -20.212 1 73.54 88 ASP A CA 1
ATOM 708 C C . ASP A 1 88 ? 10.708 -4.594 -19.112 1 73.54 88 ASP A C 1
ATOM 710 O O . ASP A 1 88 ? 9.764 -3.843 -19.365 1 73.54 88 ASP A O 1
ATOM 714 N N . ARG A 1 89 ? 10.892 -4.769 -17.875 1 62.93 89 ARG A N 1
ATOM 715 C CA . ARG A 1 89 ? 10.417 -4.114 -16.661 1 62.93 89 ARG A CA 1
ATOM 716 C C . ARG A 1 89 ? 9.283 -3.142 -16.971 1 62.93 89 ARG A C 1
ATOM 718 O O . ARG A 1 89 ? 9.419 -2.278 -17.839 1 62.93 89 ARG A O 1
ATOM 725 N N . SER A 1 90 ? 8.047 -3.497 -17.319 1 57.29 90 SER A N 1
ATOM 726 C CA . SER A 1 90 ? 7.003 -2.617 -17.832 1 57.29 90 SER A CA 1
ATOM 727 C C . SER A 1 90 ? 6.42 -1.746 -16.725 1 57.29 90 SER A C 1
ATOM 729 O O . SER A 1 90 ? 6.624 -2.019 -15.54 1 57.29 90 SER A O 1
ATOM 731 N N . THR A 1 91 ? 5.576 -0.77 -17.353 1 57.07 91 THR A N 1
ATOM 732 C CA . THR A 1 91 ? 4.697 0.321 -16.947 1 57.07 91 THR A CA 1
ATOM 733 C C . THR A 1 91 ? 3.601 -0.186 -16.014 1 57.07 91 THR A C 1
ATOM 735 O O . THR A 1 91 ? 3.092 -1.295 -16.191 1 57.07 91 THR A O 1
ATOM 738 N N . HIS A 1 92 ? 3.621 0.388 -15.048 1 56.29 92 HIS A N 1
ATOM 739 C CA . HIS A 1 92 ? 2.502 0.176 -14.137 1 56.29 92 HIS A CA 1
ATOM 740 C C . HIS A 1 92 ? 1.17 0.231 -14.877 1 56.29 92 HIS A C 1
ATOM 742 O O . HIS A 1 92 ? 0.961 1.103 -15.724 1 56.29 92 HIS A O 1
ATOM 748 N N . VAL A 1 93 ? 0.487 -0.972 -15.003 1 63.06 93 VAL A N 1
ATOM 749 C CA . VAL A 1 93 ? -0.839 -0.973 -15.612 1 63.06 93 VAL A CA 1
ATOM 750 C C . VAL A 1 93 ? -1.906 -0.837 -14.527 1 63.06 93 VAL A C 1
ATOM 752 O O . VAL A 1 93 ? -1.74 -1.348 -13.417 1 63.06 93 VAL A O 1
ATOM 755 N N . ASP A 1 94 ? -2.812 -0.042 -14.792 1 70.77 94 ASP A N 1
ATOM 756 C CA . ASP A 1 94 ? -3.97 0.213 -13.94 1 70.77 94 ASP A CA 1
ATOM 757 C C . ASP A 1 94 ? -5.145 -0.682 -14.328 1 70.77 94 ASP A C 1
ATOM 759 O O . ASP A 1 94 ? -5.871 -0.384 -15.279 1 70.77 94 ASP A O 1
ATOM 763 N N . TYR A 1 95 ? -5.195 -1.894 -13.685 1 82.54 95 TYR A N 1
ATOM 764 C CA . TYR A 1 95 ? -6.338 -2.782 -13.867 1 82.54 95 TYR A CA 1
ATOM 765 C C . TYR A 1 95 ? -7.169 -2.871 -12.593 1 82.54 95 TYR A C 1
ATOM 767 O O . TYR A 1 95 ? -6.624 -2.868 -11.487 1 82.54 95 TYR A O 1
ATOM 775 N N . PRO A 1 96 ? -8.432 -2.966 -12.823 1 86.94 96 PRO A N 1
ATOM 776 C CA . PRO A 1 96 ? -9.246 -3.186 -11.626 1 86.94 96 PRO A CA 1
ATOM 777 C C . PRO A 1 96 ? -9.063 -4.583 -11.036 1 86.94 96 PRO A C 1
ATOM 779 O O . PRO A 1 96 ? -8.749 -5.528 -11.764 1 86.94 96 PRO A O 1
ATOM 782 N N . TRP A 1 97 ? -9.269 -4.646 -9.811 1 92.89 97 TRP A N 1
ATOM 783 C CA . TRP A 1 97 ? -9.269 -5.956 -9.169 1 92.89 97 TRP A CA 1
ATOM 784 C C . TRP A 1 97 ? -10.487 -6.771 -9.592 1 92.89 97 TRP A C 1
ATOM 786 O O . TRP A 1 97 ? -11.578 -6.223 -9.766 1 92.89 97 TRP A O 1
ATOM 796 N N . MET A 1 98 ? -10.238 -8.045 -9.694 1 95.14 98 MET A N 1
ATOM 797 C CA . MET A 1 98 ? -11.305 -8.914 -10.185 1 95.14 98 MET A CA 1
ATOM 798 C C . MET A 1 98 ? -11.594 -10.035 -9.193 1 95.14 98 MET A C 1
ATOM 800 O O . MET A 1 98 ? -10.802 -10.283 -8.282 1 95.14 98 MET A O 1
ATOM 804 N N . TYR A 1 99 ? -12.783 -10.612 -9.306 1 94.06 99 TYR A N 1
ATOM 805 C CA . TYR A 1 99 ? -13.194 -11.779 -8.534 1 94.06 99 TYR A CA 1
ATOM 806 C C . TYR A 1 99 ? -13.514 -12.954 -9.451 1 94.06 99 TYR A C 1
ATOM 808 O O . TYR A 1 99 ? -13.529 -12.807 -10.675 1 94.06 99 TYR A O 1
ATOM 816 N N . GLU A 1 100 ? -13.615 -14.138 -8.897 1 94.13 100 GLU A N 1
ATOM 817 C CA . GLU A 1 100 ? -13.937 -15.369 -9.613 1 94.13 100 GLU A CA 1
ATOM 818 C C . GLU A 1 100 ? -15.384 -15.788 -9.367 1 94.13 100 GLU A C 1
ATOM 820 O O . GLU A 1 100 ? -15.68 -16.467 -8.382 1 94.13 100 GLU A O 1
ATOM 825 N N . PRO A 1 101 ? -16.255 -15.499 -10.33 1 91.25 101 PRO A N 1
ATOM 826 C CA . PRO A 1 101 ? -17.66 -15.841 -10.099 1 91.25 101 PRO A CA 1
ATOM 827 C C . PRO A 1 101 ? -17.882 -17.343 -9.931 1 91.25 101 PRO A C 1
ATOM 829 O O . PRO A 1 101 ? -18.815 -17.759 -9.24 1 91.25 101 PRO A O 1
ATOM 832 N N . GLN A 1 102 ? -17.028 -18.15 -10.466 1 89.27 102 GLN A N 1
ATOM 833 C CA . GLN A 1 102 ? -17.207 -19.597 -10.514 1 89.27 102 GLN A CA 1
ATOM 834 C C . GLN A 1 102 ? -17.008 -20.222 -9.136 1 89.27 102 GLN A C 1
ATOM 836 O O . GLN A 1 102 ? -17.33 -21.393 -8.928 1 89.27 102 GLN A O 1
ATOM 841 N N . LEU A 1 103 ? -16.476 -19.471 -8.258 1 92.21 103 LEU A N 1
ATOM 842 C CA . LEU A 1 103 ? -16.338 -19.988 -6.901 1 92.21 103 LEU A CA 1
ATOM 843 C C . LEU A 1 103 ? -17.681 -19.985 -6.179 1 92.21 103 LEU A C 1
ATOM 845 O O . LEU A 1 103 ? -17.867 -20.712 -5.201 1 92.21 103 LEU A O 1
ATOM 849 N N . ALA A 1 104 ? -18.545 -19.132 -6.619 1 86.92 104 ALA A N 1
ATOM 850 C CA . ALA A 1 104 ? -19.863 -19.033 -5.996 1 86.92 104 ALA A CA 1
ATOM 851 C C . ALA A 1 104 ? -20.945 -19.599 -6.91 1 86.92 104 ALA A C 1
ATOM 853 O O . ALA A 1 104 ? -21.992 -20.048 -6.439 1 86.92 104 ALA A O 1
ATOM 854 N N . GLU A 1 105 ? -20.716 -19.369 -8.158 1 81.96 105 GLU A N 1
ATOM 855 C CA . GLU A 1 105 ? -21.734 -19.753 -9.132 1 81.96 105 GLU A CA 1
ATOM 856 C C . GLU A 1 105 ? -21.219 -20.844 -10.067 1 81.96 105 GLU A C 1
ATOM 858 O O . GLU A 1 105 ? -20.085 -20.776 -10.544 1 81.96 105 GLU A O 1
ATOM 863 N N . THR A 1 106 ? -22.059 -21.827 -10.236 1 73.35 106 THR A N 1
ATOM 864 C CA . THR A 1 106 ? -21.645 -22.925 -11.103 1 73.35 106 THR A CA 1
ATOM 865 C C . THR A 1 106 ? -21.947 -22.603 -12.564 1 73.35 106 THR A C 1
ATOM 867 O O . THR A 1 106 ? -21.526 -23.331 -13.465 1 73.35 106 THR A O 1
ATOM 870 N N . THR A 1 107 ? -22.692 -21.432 -12.77 1 68.94 107 THR A N 1
ATOM 871 C CA . THR A 1 107 ? -23.048 -21.052 -14.133 1 68.94 107 THR A CA 1
ATOM 872 C C . THR A 1 107 ? -22.242 -19.837 -14.583 1 68.94 107 THR A C 1
ATOM 874 O O . THR A 1 107 ? -21.771 -19.056 -13.754 1 68.94 107 THR A O 1
ATOM 877 N N . GLY A 1 108 ? -21.702 -19.814 -15.89 1 68.66 108 GLY A N 1
ATOM 878 C CA . GLY A 1 108 ? -20.997 -18.663 -16.431 1 68.66 108 GLY A CA 1
ATOM 879 C C . GLY A 1 108 ? -19.829 -19.043 -17.321 1 68.66 108 GLY A C 1
ATOM 880 O O . GLY A 1 108 ? -19.562 -20.228 -17.533 1 68.66 108 GLY A O 1
ATOM 881 N N . ASN A 1 109 ? -19.239 -18.034 -17.928 1 73.96 109 ASN A N 1
ATOM 882 C CA . ASN A 1 109 ? -18.197 -18.262 -18.924 1 73.96 109 ASN A CA 1
ATOM 883 C C . ASN A 1 109 ? -16.851 -18.556 -18.269 1 73.96 109 ASN A C 1
ATOM 885 O O . ASN A 1 109 ? -15.858 -18.791 -18.96 1 73.96 109 ASN A O 1
ATOM 889 N N . GLY A 1 110 ? -16.743 -18.619 -16.952 1 85.27 110 GLY A N 1
ATOM 890 C CA . GLY A 1 110 ? -15.549 -19.053 -16.244 1 85.27 110 GLY A CA 1
ATOM 891 C C . GLY A 1 110 ? -14.497 -17.967 -16.127 1 85.27 110 GLY A C 1
ATOM 892 O O . GLY A 1 110 ? -13.457 -18.168 -15.495 1 85.27 110 GLY A O 1
ATOM 893 N N . ASN A 1 111 ? -14.769 -16.743 -16.784 1 91.76 111 ASN A N 1
ATOM 894 C CA . ASN A 1 111 ? -13.818 -15.638 -16.725 1 91.76 111 ASN A CA 1
ATOM 895 C C . ASN A 1 111 ? -13.86 -14.933 -15.372 1 91.76 111 ASN A C 1
ATOM 897 O O . ASN A 1 111 ? -14.93 -14.778 -14.781 1 91.76 111 ASN A O 1
ATOM 901 N N . MET A 1 112 ? -12.684 -14.562 -14.894 1 94.61 112 MET A N 1
ATOM 902 C CA . MET A 1 112 ? -12.672 -13.579 -13.814 1 94.61 112 MET A CA 1
ATOM 903 C C . MET A 1 112 ? -13.358 -12.288 -14.246 1 94.61 112 MET A C 1
ATOM 905 O O . MET A 1 112 ? -13.336 -11.932 -15.425 1 94.61 112 MET A O 1
ATOM 909 N N . MET A 1 113 ? -13.929 -11.56 -13.281 1 92.34 113 MET A N 1
ATOM 910 C CA . MET A 1 113 ? -14.725 -10.374 -13.584 1 92.34 113 MET A CA 1
ATOM 911 C C . MET A 1 113 ? -14.394 -9.237 -12.623 1 92.34 113 MET A C 1
ATOM 913 O O . MET A 1 113 ? -14.071 -9.477 -11.458 1 92.34 113 MET A O 1
ATOM 917 N N . PRO A 1 114 ? -14.484 -7.978 -13.136 1 90.83 114 PRO A N 1
ATOM 918 C CA . PRO A 1 114 ? -14.344 -6.855 -12.207 1 90.83 114 PRO A CA 1
ATOM 919 C C . PRO A 1 114 ? -15.447 -6.82 -11.151 1 90.83 114 PRO A C 1
ATOM 921 O O . PRO A 1 114 ? -16.56 -7.291 -11.401 1 90.83 114 PRO A O 1
ATOM 924 N N . PHE A 1 115 ? -15.117 -6.323 -10.016 1 88.35 115 PHE A N 1
ATOM 925 C CA . PHE A 1 115 ? -16.135 -6.161 -8.984 1 88.35 115 PHE A CA 1
ATOM 926 C C . PHE A 1 115 ? -17.201 -5.166 -9.426 1 88.35 115 PHE A C 1
ATOM 928 O O . PHE A 1 115 ? -16.885 -4.129 -10.013 1 88.35 115 PHE A O 1
ATOM 935 N N . PRO A 1 116 ? -18.43 -5.549 -9.215 1 80.46 116 PRO A N 1
ATOM 936 C CA . PRO A 1 116 ? -19.494 -4.597 -9.543 1 80.46 116 PRO A CA 1
ATOM 937 C C . PRO A 1 116 ? -19.521 -3.396 -8.6 1 80.46 116 PRO A C 1
ATOM 939 O O . PRO A 1 116 ? -18.967 -3.457 -7.5 1 80.46 116 PRO A O 1
ATOM 942 N N . THR A 1 117 ? -20.068 -2.307 -9.231 1 70.97 117 THR A N 1
ATOM 943 C CA . THR A 1 117 ? -20.293 -1.13 -8.4 1 70.97 117 THR A CA 1
ATOM 944 C C . THR A 1 117 ? -21.439 -1.37 -7.421 1 70.97 117 THR A C 1
ATOM 946 O O . THR A 1 117 ? -22.504 -1.852 -7.811 1 70.97 117 THR A O 1
ATOM 949 N N . GLY A 1 118 ? -21.209 -1.376 -6.137 1 63.74 118 GLY A N 1
ATOM 950 C CA . GLY A 1 118 ? -22.274 -1.516 -5.157 1 63.74 118 GLY A CA 1
ATOM 951 C C . GLY A 1 118 ? -22.236 -2.843 -4.421 1 63.74 118 GLY A C 1
ATOM 952 O O . GLY A 1 118 ? -21.176 -3.276 -3.965 1 63.74 118 GLY A O 1
ATOM 953 N N . TYR A 1 119 ? -23.432 -3.483 -4.598 1 66.55 119 TYR A N 1
ATOM 954 C CA . TYR A 1 119 ? -23.666 -4.631 -3.729 1 66.55 119 TYR A CA 1
ATOM 955 C C . TYR A 1 119 ? -23.156 -5.915 -4.373 1 66.55 119 TYR A C 1
ATOM 957 O O . TYR A 1 119 ? -23.496 -6.219 -5.518 1 66.55 119 TYR A O 1
ATOM 965 N N . LEU A 1 120 ? -22.256 -6.56 -3.845 1 75.31 120 LEU A N 1
ATOM 966 C CA . LEU A 1 120 ? -21.842 -7.918 -4.18 1 75.31 120 LEU A CA 1
ATOM 967 C C . LEU A 1 120 ? -22.625 -8.942 -3.365 1 75.31 120 LEU A C 1
ATOM 969 O O . LEU A 1 120 ? -22.741 -8.812 -2.144 1 75.31 120 LEU A O 1
ATOM 973 N N . HIS A 1 121 ? -23.219 -9.86 -4.092 1 78.81 121 HIS A N 1
ATOM 974 C CA . HIS A 1 121 ? -23.985 -10.884 -3.39 1 78.81 121 HIS A CA 1
ATOM 975 C C . HIS A 1 121 ? -23.144 -11.558 -2.311 1 78.81 121 HIS A C 1
ATOM 977 O O . HIS A 1 121 ? -21.958 -11.827 -2.52 1 78.81 121 HIS A O 1
ATOM 983 N N . LYS A 1 122 ? -23.753 -11.868 -1.316 1 81.56 122 LYS A N 1
ATOM 984 C CA . LYS A 1 122 ? -23.099 -12.428 -0.138 1 81.56 122 LYS A CA 1
ATOM 985 C C . LYS A 1 122 ? -22.398 -13.742 -0.47 1 81.56 122 LYS A C 1
ATOM 987 O O . LYS A 1 122 ? -21.364 -14.066 0.117 1 81.56 122 LYS A O 1
ATOM 992 N N . SER A 1 123 ? -22.899 -14.52 -1.451 1 85.53 123 SER A N 1
ATOM 993 C CA . SER A 1 123 ? -22.306 -15.801 -1.82 1 85.53 123 SER A CA 1
ATOM 994 C C . SER A 1 123 ? -20.857 -15.632 -2.264 1 85.53 123 SER A C 1
ATOM 996 O O . SER A 1 123 ? -20.024 -16.511 -2.033 1 85.53 123 SER A O 1
ATOM 998 N N . PHE A 1 124 ? -20.611 -14.533 -2.836 1 86.91 124 PHE A N 1
ATOM 999 C CA . PHE A 1 124 ? -19.239 -14.278 -3.257 1 86.91 124 PHE A CA 1
ATOM 1000 C C . PHE A 1 124 ? -18.344 -14.01 -2.052 1 86.91 124 PHE A C 1
ATOM 1002 O O . PHE A 1 124 ? -17.21 -14.488 -1.996 1 86.91 124 PHE A O 1
ATOM 1009 N N . GLU A 1 125 ? -18.894 -13.312 -1.082 1 88.65 125 GLU A N 1
ATOM 1010 C CA . GLU A 1 125 ? -18.138 -13.029 0.134 1 88.65 125 GLU A CA 1
ATOM 1011 C C . GLU A 1 125 ? -17.839 -14.309 0.909 1 88.65 125 GLU A C 1
ATOM 1013 O O . GLU A 1 125 ? -16.825 -14.399 1.604 1 88.65 125 GLU A O 1
ATOM 1018 N N . ASP A 1 126 ? -18.655 -15.3 0.734 1 90.81 126 ASP A N 1
ATOM 1019 C CA . ASP A 1 126 ? -18.512 -16.532 1.503 1 90.81 126 ASP A CA 1
ATOM 1020 C C . ASP A 1 126 ? -17.448 -17.441 0.89 1 90.81 126 ASP A C 1
ATOM 1022 O O . ASP A 1 126 ? -16.91 -18.319 1.567 1 90.81 126 ASP A O 1
ATOM 1026 N N . THR A 1 127 ? -17.117 -17.208 -0.328 1 92.61 127 THR A N 1
ATOM 1027 C CA . THR A 1 127 ? -16.295 -18.206 -1.003 1 92.61 127 THR A CA 1
ATOM 1028 C C . THR A 1 127 ? -14.942 -17.618 -1.394 1 92.61 127 THR A C 1
ATOM 1030 O O . THR A 1 127 ? -14.044 -18.345 -1.824 1 92.61 127 THR A O 1
ATOM 1033 N N . GLN A 1 128 ? -14.833 -16.311 -1.296 1 95.89 128 GLN A N 1
ATOM 1034 C CA . GLN A 1 128 ? -13.581 -15.677 -1.696 1 95.89 128 GLN A CA 1
ATOM 1035 C C . GLN A 1 128 ? -13.423 -14.309 -1.04 1 95.89 128 GLN A C 1
ATOM 1037 O O . GLN A 1 128 ? -14.364 -13.792 -0.434 1 95.89 128 GLN A O 1
ATOM 1042 N N . ALA A 1 129 ? -12.278 -13.812 -1.113 1 96.31 129 ALA A N 1
ATOM 1043 C CA . ALA A 1 129 ? -12.028 -12.458 -0.627 1 96.31 129 ALA A CA 1
ATOM 1044 C C . ALA A 1 129 ? -12.714 -11.422 -1.513 1 96.31 129 ALA A C 1
ATOM 1046 O O . ALA A 1 129 ? -12.89 -11.642 -2.714 1 96.31 129 ALA A O 1
ATOM 1047 N N . VAL A 1 130 ? -13.124 -10.368 -0.927 1 94.05 130 VAL A N 1
ATOM 1048 C CA . VAL A 1 130 ? -13.706 -9.232 -1.635 1 94.05 130 VAL A CA 1
ATOM 1049 C C . VAL A 1 130 ? -12.956 -7.954 -1.266 1 94.05 130 VAL A C 1
ATOM 1051 O O . VAL A 1 130 ? -12.125 -7.955 -0.354 1 94.05 130 VAL A O 1
ATOM 1054 N N . LEU A 1 131 ? -13.223 -6.861 -1.975 1 91.97 131 LEU A N 1
ATOM 1055 C CA . LEU A 1 131 ? -12.471 -5.621 -1.813 1 91.97 131 LEU A CA 1
ATOM 1056 C C . LEU A 1 131 ? -12.572 -5.107 -0.381 1 91.97 131 LEU A C 1
ATOM 1058 O O . LEU A 1 131 ? -11.59 -4.608 0.175 1 91.97 131 LEU A O 1
ATOM 1062 N N . ASP A 1 132 ? -13.671 -5.254 0.26 1 89.67 132 ASP A N 1
ATOM 1063 C CA . ASP A 1 132 ? -13.927 -4.738 1.601 1 89.67 132 ASP A CA 1
ATOM 1064 C C . ASP A 1 132 ? -13.016 -5.406 2.629 1 89.67 132 ASP A C 1
ATOM 1066 O O . ASP A 1 132 ? -12.75 -4.84 3.691 1 89.67 132 ASP A O 1
ATOM 1070 N N . ASP A 1 133 ? -12.581 -6.608 2.307 1 92.19 133 ASP A N 1
ATOM 1071 C CA . ASP A 1 133 ? -11.721 -7.337 3.235 1 92.19 133 ASP A CA 1
ATOM 1072 C C . ASP A 1 133 ? -10.391 -6.615 3.432 1 92.19 133 ASP A C 1
ATOM 1074 O O . ASP A 1 133 ? -9.746 -6.764 4.472 1 92.19 133 ASP A O 1
ATOM 1078 N N . TYR A 1 134 ? -10.035 -5.782 2.425 1 91.23 134 TYR A N 1
ATOM 1079 C CA . TYR A 1 134 ? -8.736 -5.12 2.46 1 91.23 134 TYR A CA 1
ATOM 1080 C C . TYR A 1 134 ? -8.892 -3.622 2.692 1 91.23 134 TYR A C 1
ATOM 1082 O O . TYR A 1 134 ? -7.9 -2.898 2.803 1 91.23 134 TYR A O 1
ATOM 1090 N N . SER A 1 135 ? -10.073 -3.137 2.788 1 87.56 135 SER A N 1
ATOM 1091 C CA . SER A 1 135 ? -10.325 -1.702 2.714 1 87.56 135 SER A CA 1
ATOM 1092 C C . SER A 1 135 ? -9.892 -0.998 3.996 1 87.56 135 SER A C 1
ATOM 1094 O O . SER A 1 135 ? -9.5 0.17 3.966 1 87.56 135 SER A O 1
ATOM 1096 N N . ASN A 1 136 ? -9.939 -1.638 5.13 1 86.09 136 ASN A N 1
ATOM 1097 C CA . ASN A 1 136 ? -9.667 -0.984 6.405 1 86.09 136 ASN A CA 1
ATOM 1098 C C . ASN A 1 136 ? -8.404 -1.535 7.06 1 86.09 136 ASN A C 1
ATOM 1100 O O . ASN A 1 136 ? -8.268 -1.499 8.285 1 86.09 136 ASN A O 1
ATOM 1104 N N . VAL A 1 137 ? -7.538 -2.061 6.244 1 85.48 137 VAL A N 1
ATOM 1105 C CA . VAL A 1 137 ? -6.314 -2.627 6.801 1 85.48 137 VAL A CA 1
ATOM 1106 C C . VAL A 1 137 ? -5.15 -1.665 6.572 1 85.48 137 VAL A C 1
ATOM 1108 O O . VAL A 1 137 ? -5.05 -1.042 5.512 1 85.48 137 VAL A O 1
ATOM 1111 N N . VAL A 1 138 ? -4.35 -1.521 7.595 1 78.86 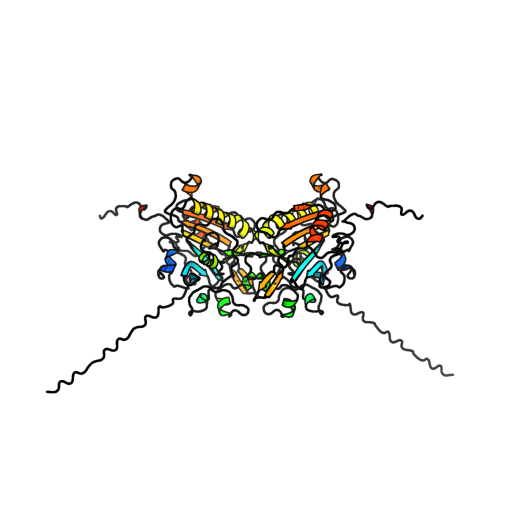138 VAL A N 1
ATOM 1112 C CA . VAL A 1 138 ? -3.232 -0.587 7.512 1 78.86 138 VAL A CA 1
ATOM 1113 C C . VAL A 1 138 ? -1.933 -1.355 7.278 1 78.86 138 VAL A C 1
ATOM 1115 O O . VAL A 1 138 ? -1.066 -0.906 6.524 1 78.86 138 VAL A O 1
ATOM 1118 N N . GLN A 1 139 ? -1.833 -2.5 7.807 1 83.75 139 GLN A N 1
ATOM 1119 C CA . GLN A 1 139 ? -0.566 -3.221 7.863 1 83.75 139 GLN A CA 1
ATOM 1120 C C . GLN A 1 139 ? -0.336 -4.029 6.589 1 83.75 139 GLN A C 1
ATOM 1122 O O . GLN A 1 139 ? 0.808 -4.279 6.204 1 83.75 139 GLN A O 1
ATOM 1127 N N . TYR A 1 140 ? -1.404 -4.418 5.973 1 91.43 140 TYR A N 1
ATOM 1128 C CA . TYR A 1 140 ? -1.292 -5.37 4.872 1 91.43 140 TYR A CA 1
ATOM 1129 C C . TYR A 1 140 ? -1.764 -4.747 3.564 1 91.43 140 TYR A C 1
ATOM 1131 O O . TYR A 1 140 ? -2.586 -3.828 3.567 1 91.43 140 TYR A O 1
ATOM 1139 N N . GLU A 1 141 ? -1.204 -5.221 2.569 1 91.91 141 GLU A N 1
ATOM 1140 C CA . GLU A 1 141 ? -1.673 -4.898 1.225 1 91.91 141 GLU A CA 1
ATOM 1141 C C . GLU A 1 141 ? -1.83 -6.158 0.378 1 91.91 141 GLU A C 1
ATOM 1143 O O . GLU A 1 141 ? -1.427 -7.246 0.794 1 91.91 141 GLU A O 1
ATOM 1148 N N . ARG A 1 142 ? -2.455 -6.006 -0.713 1 94.76 142 ARG A N 1
ATOM 1149 C CA . ARG A 1 142 ? -2.684 -7.103 -1.648 1 94.76 142 ARG A CA 1
ATOM 1150 C C . ARG A 1 142 ? -1.409 -7.446 -2.411 1 94.76 142 ARG A C 1
ATOM 1152 O O . ARG A 1 142 ? -0.905 -6.632 -3.187 1 94.76 142 ARG A O 1
ATOM 1159 N N . GLY A 1 143 ? -0.861 -8.611 -2.17 1 96.46 143 GLY A N 1
ATOM 1160 C CA . GLY A 1 143 ? 0.314 -9.089 -2.882 1 96.46 143 GLY A CA 1
ATOM 1161 C C . GLY A 1 143 ? 0.004 -10.201 -3.867 1 96.46 143 GLY A C 1
ATOM 1162 O O . GLY A 1 143 ? -0.609 -11.206 -3.503 1 96.46 143 GLY A O 1
ATOM 1163 N N . GLN A 1 144 ? 0.426 -10.096 -5.039 1 96.66 144 GLN A N 1
ATOM 1164 C CA . GLN A 1 144 ? 0.159 -11.079 -6.083 1 96.66 144 GLN A CA 1
ATOM 1165 C C . GLN A 1 144 ? 1.134 -12.25 -5.998 1 96.66 144 GLN A C 1
ATOM 1167 O O . GLN A 1 144 ? 2.34 -12.05 -5.833 1 96.66 144 GLN A O 1
ATOM 1172 N N . LEU A 1 145 ? 0.646 -13.434 -6.17 1 98.73 145 LEU A N 1
ATOM 1173 C CA . LEU A 1 145 ? 1.51 -14.604 -6.286 1 98.73 145 LEU A CA 1
ATOM 1174 C C . LEU A 1 145 ? 2.021 -14.764 -7.713 1 98.73 145 LEU A C 1
ATOM 1176 O O . LEU A 1 145 ? 3.183 -15.119 -7.925 1 98.73 145 LEU A O 1
ATOM 1180 N N . ASN A 1 146 ? 1.168 -14.664 -8.685 1 98.23 146 ASN A N 1
ATOM 1181 C CA . ASN A 1 146 ? 1.558 -14.414 -10.068 1 98.23 146 ASN A CA 1
ATOM 1182 C C . ASN A 1 146 ? 1.66 -12.92 -10.36 1 98.23 146 ASN A C 1
ATOM 1184 O O . ASN A 1 146 ? 0.656 -12.27 -10.657 1 98.23 146 ASN A O 1
ATOM 1188 N N . PRO A 1 147 ? 2.872 -12.42 -10.276 1 95.54 147 PRO A N 1
ATOM 1189 C CA . PRO A 1 147 ? 3.01 -10.967 -10.405 1 95.54 147 PRO A CA 1
ATOM 1190 C C . PRO A 1 147 ? 2.899 -10.49 -11.851 1 95.54 147 PRO A C 1
ATOM 1192 O O . PRO A 1 147 ? 3.312 -11.198 -12.773 1 95.54 147 PRO A O 1
ATOM 1195 N N . ASP A 1 148 ? 2.375 -9.319 -12.012 1 92.35 148 ASP A N 1
ATOM 1196 C CA . ASP A 1 148 ? 2.228 -8.738 -13.343 1 92.35 148 ASP A CA 1
ATOM 1197 C C . ASP A 1 148 ? 3.588 -8.55 -14.013 1 92.35 148 ASP A C 1
ATOM 1199 O O . ASP A 1 148 ? 3.696 -8.617 -15.239 1 92.35 148 ASP A O 1
ATOM 1203 N N . GLN A 1 149 ? 4.674 -8.45 -13.278 1 90.81 149 GLN A N 1
ATOM 1204 C CA . GLN A 1 149 ? 6.033 -8.247 -13.768 1 90.81 149 GLN A CA 1
ATOM 1205 C C . GLN A 1 149 ? 6.525 -9.463 -14.548 1 90.81 149 GLN A C 1
ATOM 1207 O O . GLN A 1 149 ? 7.495 -9.372 -15.302 1 90.81 149 GLN A O 1
ATOM 1212 N N . HIS A 1 150 ? 5.947 -10.526 -14.289 1 95.72 150 HIS A N 1
ATOM 1213 C CA . HIS A 1 150 ? 6.382 -11.758 -14.937 1 95.72 150 HIS A CA 1
ATOM 1214 C C . HIS A 1 150 ? 5.539 -12.059 -16.171 1 95.72 150 HIS A C 1
ATOM 1216 O O . HIS A 1 150 ? 5.635 -13.147 -16.744 1 95.72 150 HIS A O 1
ATOM 1222 N N . GLN A 1 151 ? 4.699 -11.13 -16.532 1 94.38 151 GLN A N 1
ATOM 1223 C CA . GLN A 1 151 ? 3.824 -11.286 -17.69 1 94.38 151 GLN A CA 1
ATOM 1224 C C . GLN A 1 151 ? 4.077 -10.191 -18.722 1 94.38 151 GLN A C 1
ATOM 1226 O O . GLN A 1 151 ? 4.342 -9.042 -18.363 1 94.38 151 GLN A O 1
ATOM 1231 N N . SER A 1 152 ? 4 -10.511 -20.007 1 91.29 152 SER A N 1
ATOM 1232 C CA . SER A 1 152 ? 4.333 -9.546 -21.049 1 91.29 152 SER A CA 1
ATOM 1233 C C . SER A 1 152 ? 3.083 -9.068 -21.78 1 91.29 152 SER A C 1
ATOM 1235 O O . SER A 1 152 ? 2.91 -7.868 -22.004 1 91.29 152 SER A O 1
ATOM 1237 N N . ALA A 1 153 ? 2.116 -10.089 -22.192 1 90.33 153 ALA A N 1
ATOM 1238 C CA . ALA A 1 153 ? 0.894 -9.728 -22.905 1 90.33 153 ALA A CA 1
ATOM 1239 C C . ALA A 1 153 ? -0.064 -8.96 -21.999 1 90.33 153 ALA A C 1
ATOM 1241 O O . ALA A 1 153 ? -0.158 -9.244 -20.803 1 90.33 153 ALA A O 1
ATOM 1242 N N . VAL A 1 154 ? -0.756 -8.03 -22.504 1 89.97 154 VAL A N 1
ATOM 1243 C CA . VAL A 1 154 ? -1.687 -7.174 -21.775 1 89.97 154 VAL A CA 1
ATOM 1244 C C . VAL A 1 154 ? -2.703 -8.035 -21.028 1 89.97 154 VAL A C 1
ATOM 1246 O O . VAL A 1 154 ? -2.969 -7.807 -19.846 1 89.97 154 VAL A O 1
ATOM 1249 N N . GLU A 1 155 ? -3.259 -9.029 -21.692 1 93.34 155 GLU A N 1
ATOM 1250 C CA . GLU A 1 155 ? -4.294 -9.863 -21.089 1 93.34 155 GLU A CA 1
ATOM 1251 C C . GLU A 1 155 ? -3.719 -10.748 -19.987 1 93.34 155 GLU A C 1
ATOM 1253 O O . GLU A 1 155 ? -4.398 -11.042 -19.002 1 93.34 155 GLU A O 1
ATOM 1258 N N . ASP A 1 156 ? -2.43 -11.168 -20.11 1 93.53 156 ASP A N 1
ATOM 1259 C CA . ASP A 1 156 ? -1.777 -11.953 -19.066 1 93.53 156 ASP A CA 1
ATOM 1260 C C . ASP A 1 156 ? -1.543 -11.112 -17.813 1 93.53 156 ASP A C 1
ATOM 1262 O O . ASP A 1 156 ? -1.715 -11.597 -16.693 1 93.53 156 ASP A O 1
ATOM 1266 N N . ARG A 1 157 ? -1.195 -9.896 -18.065 1 93.46 157 ARG A N 1
ATOM 1267 C CA . ARG A 1 157 ? -0.986 -8.973 -16.954 1 93.46 157 ARG A CA 1
ATOM 1268 C C . ARG A 1 157 ? -2.295 -8.685 -16.227 1 93.46 157 ARG A C 1
ATOM 1270 O O . ARG A 1 157 ? -2.352 -8.734 -14.997 1 93.46 157 ARG A O 1
ATOM 1277 N N . ALA A 1 158 ? -3.306 -8.393 -16.982 1 93.99 158 ALA A N 1
ATOM 1278 C CA . ALA A 1 158 ? -4.613 -8.099 -16.401 1 93.99 158 ALA A CA 1
ATOM 1279 C C . ALA A 1 158 ? -5.096 -9.251 -15.525 1 93.99 158 ALA A C 1
ATOM 1281 O O . ALA A 1 158 ? -5.652 -9.028 -14.446 1 93.99 158 ALA A O 1
ATOM 1282 N N . ALA A 1 159 ? -4.825 -10.42 -15.925 1 95.44 159 ALA A N 1
ATOM 1283 C CA . ALA A 1 159 ? -5.334 -11.613 -15.253 1 95.44 159 ALA A CA 1
ATOM 1284 C C . ALA A 1 159 ? -4.721 -11.763 -13.863 1 95.44 159 ALA A C 1
ATOM 1286 O O . ALA A 1 159 ? -5.252 -12.486 -13.018 1 95.44 159 ALA A O 1
ATOM 1287 N N . THR A 1 160 ? -3.581 -11.119 -13.629 1 96.33 160 THR A N 1
ATOM 1288 C CA . THR A 1 160 ? -2.914 -11.267 -12.34 1 96.33 160 THR A CA 1
ATOM 1289 C C . THR A 1 160 ? -3.629 -10.453 -11.265 1 96.33 160 THR A C 1
ATOM 1291 O O . THR A 1 160 ? -3.361 -10.619 -10.073 1 96.33 160 THR A O 1
ATOM 1294 N N . TYR A 1 161 ? -4.552 -9.579 -11.688 1 95.29 161 TYR A N 1
ATOM 1295 C CA . TYR A 1 161 ? -5.275 -8.714 -10.763 1 95.29 161 TYR A CA 1
ATOM 1296 C C . TYR A 1 161 ? -6.606 -9.337 -10.36 1 95.29 161 TYR A C 1
ATOM 1298 O O . TYR A 1 161 ? -7.65 -8.685 -10.429 1 95.29 161 TYR A O 1
ATOM 1306 N N . SER A 1 162 ? -6.514 -10.554 -9.9 1 96.58 162 SER A N 1
ATOM 1307 C CA . SER A 1 162 ? -7.618 -11.271 -9.268 1 96.58 162 SER A CA 1
ATOM 1308 C C . SER A 1 162 ? -7.345 -11.511 -7.787 1 96.58 162 SER A C 1
ATOM 1310 O O . SER A 1 162 ? -6.226 -11.86 -7.406 1 96.58 162 SER A O 1
ATOM 1312 N N . LEU A 1 163 ? -8.39 -11.343 -6.985 1 97.37 163 LEU A N 1
ATOM 1313 C CA . LEU A 1 163 ? -8.177 -11.506 -5.551 1 97.37 163 LEU A CA 1
ATOM 1314 C C . LEU A 1 163 ? -7.88 -12.962 -5.207 1 97.37 163 LEU A C 1
ATOM 1316 O O . LEU A 1 163 ? -7.386 -13.258 -4.117 1 97.37 163 LEU A O 1
ATOM 1320 N N . THR A 1 164 ? -8.133 -13.907 -6.115 1 97.97 164 THR A N 1
ATOM 1321 C CA . THR A 1 164 ? -7.789 -15.305 -5.882 1 97.97 164 THR A CA 1
ATOM 1322 C C . THR A 1 164 ? -6.304 -15.547 -6.14 1 97.97 164 THR A C 1
ATOM 1324 O O . THR A 1 164 ? -5.796 -16.642 -5.891 1 97.97 164 THR A O 1
ATOM 1327 N N . ASN A 1 165 ? -5.617 -14.528 -6.615 1 98.29 165 ASN A N 1
ATOM 1328 C CA . ASN A 1 165 ? -4.177 -14.574 -6.844 1 98.29 165 ASN A CA 1
ATOM 1329 C C . ASN A 1 165 ? -3.419 -13.741 -5.814 1 98.29 165 ASN A C 1
ATOM 1331 O O . ASN A 1 165 ? -2.227 -13.474 -5.98 1 98.29 165 ASN A O 1
ATOM 1335 N N . VAL A 1 166 ? -4.161 -13.265 -4.801 1 97.94 166 VAL A N 1
ATOM 1336 C CA . VAL A 1 166 ? -3.52 -12.307 -3.906 1 97.94 166 VAL A CA 1
ATOM 1337 C C . VAL A 1 166 ? -3.584 -12.82 -2.469 1 97.94 166 VAL A C 1
ATOM 1339 O O . VAL A 1 166 ? -4.478 -13.594 -2.118 1 97.94 166 VAL A O 1
ATOM 1342 N N . VAL A 1 167 ? -2.641 -12.407 -1.693 1 98.58 167 VAL A N 1
ATOM 1343 C CA . VAL A 1 167 ? -2.603 -12.644 -0.254 1 98.58 167 VAL A CA 1
ATOM 1344 C C . VAL A 1 167 ? -2.251 -11.349 0.474 1 98.58 167 VAL A C 1
ATOM 1346 O O . VAL A 1 167 ? -1.64 -10.449 -0.108 1 98.58 167 VAL A O 1
ATOM 1349 N N . PRO A 1 168 ? -2.704 -11.226 1.75 1 97.78 168 PRO A N 1
ATOM 1350 C CA . PRO A 1 168 ? -2.222 -10.09 2.539 1 97.78 168 PRO A CA 1
ATOM 1351 C C . PRO A 1 168 ? -0.715 -10.133 2.776 1 97.78 168 PRO A C 1
ATOM 1353 O O . PRO A 1 168 ? -0.202 -11.106 3.334 1 97.78 168 PRO A O 1
ATOM 1356 N N . MET A 1 169 ? -0.041 -9.135 2.314 1 96.84 169 MET A N 1
ATOM 1357 C CA . MET A 1 169 ? 1.39 -8.997 2.569 1 96.84 169 MET A CA 1
ATOM 1358 C C . MET A 1 169 ? 1.684 -7.715 3.342 1 96.84 169 MET A C 1
ATOM 1360 O O . MET A 1 169 ? 1.074 -6.676 3.085 1 96.84 169 MET A O 1
ATOM 1364 N N . ILE A 1 170 ? 2.602 -7.902 4.24 1 93.76 170 ILE A N 1
ATOM 1365 C CA . ILE A 1 170 ? 3.118 -6.69 4.866 1 93.76 170 ILE A CA 1
ATOM 1366 C C . ILE A 1 170 ? 3.644 -5.739 3.793 1 93.76 170 ILE A C 1
ATOM 1368 O O . ILE A 1 170 ? 4.404 -6.147 2.912 1 93.76 170 ILE A O 1
ATOM 1372 N N . ARG A 1 171 ? 3.261 -4.473 3.898 1 88.67 171 ARG A N 1
ATOM 1373 C CA . ARG A 1 171 ? 3.528 -3.491 2.853 1 88.67 171 ARG A CA 1
ATOM 1374 C C . ARG A 1 171 ? 5.022 -3.389 2.566 1 88.67 171 ARG A C 1
ATOM 1376 O O . ARG A 1 171 ? 5.445 -3.477 1.411 1 88.67 171 ARG A O 1
ATOM 1383 N N . GLU A 1 172 ? 5.872 -3.182 3.622 1 88.53 172 GLU A N 1
ATOM 1384 C CA . GLU A 1 172 ? 7.318 -3.042 3.48 1 88.53 172 GLU A CA 1
ATOM 1385 C C . GLU A 1 172 ? 7.935 -4.291 2.859 1 88.53 172 GLU A C 1
ATOM 1387 O O . GLU A 1 172 ? 8.899 -4.2 2.095 1 88.53 172 GLU A O 1
ATOM 1392 N N . PHE A 1 173 ? 7.402 -5.336 3.197 1 94.66 173 PHE A N 1
ATOM 1393 C CA . PHE A 1 173 ? 7.862 -6.602 2.638 1 94.66 173 PHE A CA 1
ATOM 1394 C C . PHE A 1 173 ? 7.529 -6.691 1.154 1 94.66 173 PHE A C 1
ATOM 1396 O O . PHE A 1 173 ? 8.376 -7.074 0.344 1 94.66 173 PHE A O 1
ATOM 1403 N N . ASN A 1 174 ? 6.309 -6.388 0.752 1 93.72 174 ASN A N 1
ATOM 1404 C CA . ASN A 1 174 ? 5.79 -6.553 -0.602 1 93.72 174 ASN A CA 1
ATOM 1405 C C . ASN A 1 174 ? 6.526 -5.66 -1.597 1 93.72 174 ASN A C 1
ATOM 1407 O O . ASN A 1 174 ? 6.788 -6.07 -2.729 1 93.72 174 ASN A O 1
ATOM 1411 N N . ILE A 1 175 ? 6.872 -4.494 -1.203 1 87.76 175 ILE A N 1
ATOM 1412 C CA . ILE A 1 175 ? 7.479 -3.572 -2.156 1 87.76 175 ILE A CA 1
ATOM 1413 C C . ILE A 1 175 ? 8.992 -3.54 -1.952 1 87.76 175 ILE A C 1
ATOM 1415 O O . ILE A 1 175 ? 9.702 -2.804 -2.641 1 87.76 175 ILE A O 1
ATOM 1419 N N . GLY A 1 176 ? 9.524 -4.283 -0.961 1 90.82 176 GLY A N 1
ATOM 1420 C CA . GLY A 1 176 ? 10.948 -4.364 -0.677 1 90.82 176 GLY A CA 1
ATOM 1421 C C . GLY A 1 176 ? 11.559 -5.697 -1.065 1 90.82 176 GLY A C 1
ATOM 1422 O O . GLY A 1 176 ? 11.804 -5.954 -2.246 1 90.82 176 GLY A O 1
ATOM 1423 N N . PRO A 1 177 ? 11.765 -6.492 0.041 1 95.41 177 PRO A N 1
ATOM 1424 C CA . PRO A 1 177 ? 12.513 -7.722 -0.228 1 95.41 177 PRO A CA 1
ATOM 1425 C C . PRO A 1 177 ? 11.801 -8.641 -1.217 1 95.41 177 PRO A C 1
ATOM 1427 O O . PRO A 1 177 ? 12.449 -9.274 -2.055 1 95.41 177 PRO A O 1
ATOM 1430 N N . TRP A 1 178 ? 10.564 -8.786 -1.132 1 97.05 178 TRP A N 1
ATOM 1431 C CA . TRP A 1 178 ? 9.857 -9.708 -2.016 1 97.05 178 TRP A CA 1
ATOM 1432 C C . TRP A 1 178 ? 9.828 -9.178 -3.445 1 97.05 178 TRP A C 1
ATOM 1434 O O . TRP A 1 178 ? 10.049 -9.93 -4.398 1 97.05 178 TRP A O 1
ATOM 1444 N N . ARG A 1 179 ? 9.521 -7.961 -3.639 1 93.33 179 ARG A N 1
ATOM 1445 C CA . ARG A 1 179 ? 9.539 -7.355 -4.966 1 93.33 179 ARG A CA 1
ATOM 1446 C C . ARG A 1 179 ? 10.92 -7.473 -5.603 1 93.33 179 ARG A C 1
ATOM 1448 O O . ARG A 1 179 ? 11.036 -7.721 -6.805 1 93.33 179 ARG A O 1
ATOM 1455 N N . GLU A 1 180 ? 11.92 -7.238 -4.796 1 93.97 180 GLU A N 1
ATOM 1456 C CA . GLU A 1 180 ? 13.286 -7.37 -5.292 1 93.97 180 GLU A CA 1
ATOM 1457 C C . GLU A 1 180 ? 13.558 -8.786 -5.791 1 93.97 180 GLU A C 1
ATOM 1459 O O . GLU A 1 180 ? 14.223 -8.974 -6.812 1 93.97 180 GLU A O 1
ATOM 1464 N N . TYR A 1 181 ? 13.087 -9.712 -5.048 1 97.34 181 TYR A N 1
ATOM 1465 C CA . TYR A 1 181 ? 13.243 -11.098 -5.477 1 97.34 181 TYR A CA 1
ATOM 1466 C C . TYR A 1 181 ? 12.528 -11.342 -6.801 1 97.34 181 TYR A C 1
ATOM 1468 O O . TYR A 1 181 ? 13.082 -11.973 -7.705 1 97.34 181 TYR A O 1
ATOM 1476 N N . VAL A 1 182 ? 11.277 -10.892 -6.889 1 96.19 182 VAL A N 1
ATOM 1477 C CA . VAL A 1 182 ? 10.489 -11.045 -8.108 1 96.19 182 VAL A CA 1
ATOM 1478 C C . VAL A 1 182 ? 11.243 -10.44 -9.29 1 96.19 182 VAL A C 1
ATOM 1480 O O . VAL A 1 182 ? 11.295 -11.033 -10.37 1 96.19 182 VAL A O 1
ATOM 1483 N N . GLU A 1 183 ? 11.862 -9.313 -9.062 1 94.64 183 GLU A N 1
ATOM 1484 C CA . GLU A 1 183 ? 12.647 -8.649 -10.099 1 94.64 183 GLU A CA 1
ATOM 1485 C C . GLU A 1 183 ? 13.898 -9.452 -10.443 1 94.64 183 GLU A C 1
ATOM 1487 O O . GLU A 1 183 ? 14.277 -9.551 -11.613 1 94.64 183 GLU A O 1
ATOM 1492 N N . ARG A 1 184 ? 14.519 -9.94 -9.478 1 96.21 184 ARG A N 1
ATOM 1493 C CA . ARG A 1 184 ? 15.715 -10.744 -9.705 1 96.21 184 ARG A CA 1
ATOM 1494 C C . ARG A 1 184 ? 15.399 -11.967 -10.559 1 96.21 184 ARG A C 1
ATOM 1496 O O . ARG A 1 184 ? 16.157 -12.307 -11.47 1 96.21 184 ARG A O 1
ATOM 1503 N N . ILE A 1 185 ? 14.294 -12.602 -10.261 1 96.78 185 ILE A N 1
ATOM 1504 C CA . ILE A 1 185 ? 13.873 -13.761 -11.039 1 96.78 185 ILE A CA 1
ATOM 1505 C C . ILE A 1 185 ? 13.569 -13.337 -12.474 1 96.78 185 ILE A C 1
ATOM 1507 O O . ILE A 1 185 ? 13.913 -14.045 -13.424 1 96.78 185 ILE A O 1
ATOM 1511 N N . ARG A 1 186 ? 12.875 -12.212 -12.605 1 96.41 186 ARG A N 1
ATOM 1512 C CA . ARG A 1 186 ? 12.557 -11.714 -13.939 1 96.41 186 ARG A CA 1
ATOM 1513 C C . ARG A 1 186 ? 13.821 -11.543 -14.775 1 96.41 186 ARG A C 1
ATOM 1515 O O . ARG A 1 186 ? 13.885 -12.007 -15.916 1 96.41 186 ARG A O 1
ATOM 1522 N N . ILE A 1 187 ? 14.83 -10.91 -14.234 1 95.92 187 ILE A N 1
ATOM 1523 C CA . ILE A 1 187 ? 16.08 -10.653 -14.94 1 95.92 187 ILE A CA 1
ATOM 1524 C C . ILE A 1 187 ? 16.774 -11.975 -15.258 1 95.92 187 ILE A C 1
ATOM 1526 O O . ILE A 1 187 ? 17.245 -12.183 -16.379 1 95.92 187 ILE A O 1
ATOM 1530 N N . ARG A 1 188 ? 16.839 -12.887 -14.311 1 96.91 188 ARG A N 1
ATOM 1531 C CA . ARG A 1 188 ? 17.5 -14.178 -14.47 1 96.91 188 ARG A CA 1
ATOM 1532 C C . ARG A 1 188 ? 16.861 -14.987 -15.593 1 96.91 188 ARG A C 1
ATOM 1534 O O . ARG A 1 188 ? 17.556 -15.48 -16.484 1 96.91 188 ARG A O 1
ATOM 1541 N N . LEU A 1 189 ? 15.584 -15.077 -15.568 1 97.38 189 LEU A N 1
ATOM 1542 C CA . LEU A 1 189 ? 14.892 -15.909 -16.546 1 97.38 189 LEU A CA 1
ATOM 1543 C C . LEU A 1 189 ? 14.833 -15.217 -17.904 1 97.38 189 LEU A C 1
ATOM 1545 O O . LEU A 1 189 ? 14.876 -15.877 -18.944 1 97.38 189 LEU A O 1
ATOM 1549 N N . ASN A 1 190 ? 14.719 -13.88 -17.918 1 96.29 190 ASN A N 1
ATOM 1550 C CA . ASN A 1 190 ? 14.782 -13.128 -19.167 1 96.29 190 ASN A CA 1
ATOM 1551 C C . ASN A 1 190 ? 16.097 -13.37 -19.901 1 96.29 190 ASN A C 1
ATOM 1553 O O . ASN A 1 190 ? 16.111 -13.527 -21.123 1 96.29 190 ASN A O 1
ATOM 1557 N N . ASN A 1 191 ? 17.105 -13.424 -19.164 1 96.21 191 ASN A N 1
ATOM 1558 C CA . ASN A 1 191 ? 18.432 -13.408 -19.771 1 96.21 191 ASN A CA 1
ATOM 1559 C C . ASN A 1 191 ? 18.94 -14.82 -20.045 1 96.21 191 ASN A C 1
ATOM 1561 O O . ASN A 1 191 ? 19.703 -15.038 -20.988 1 96.21 191 ASN A O 1
ATOM 1565 N N . PHE A 1 192 ? 18.464 -15.805 -19.231 1 97.54 192 PHE A N 1
ATOM 1566 C CA . PHE A 1 192 ? 19.226 -17.046 -19.291 1 97.54 192 PHE A CA 1
ATOM 1567 C C . PHE A 1 192 ? 18.306 -18.235 -19.544 1 97.54 192 PHE A C 1
ATOM 1569 O O . PHE A 1 192 ? 18.775 -19.355 -19.758 1 97.54 192 PHE A O 1
ATOM 1576 N N . CYS A 1 193 ? 17.052 -18.064 -19.382 1 97.11 193 CYS A N 1
ATOM 1577 C CA . CYS A 1 193 ? 16.132 -19.116 -19.797 1 97.11 193 CYS A CA 1
ATOM 1578 C C . CYS A 1 193 ? 15.837 -19.025 -21.29 1 97.11 193 CYS A C 1
ATOM 1580 O O . CYS A 1 193 ? 15.312 -18.016 -21.763 1 97.11 193 CYS A O 1
ATOM 1582 N N . LEU A 1 194 ? 16.126 -20.02 -22.034 1 96.53 194 LEU A N 1
ATOM 1583 C CA . LEU A 1 194 ? 15.965 -20.007 -23.484 1 96.53 194 LEU A CA 1
ATOM 1584 C C . LEU A 1 194 ? 14.594 -20.543 -23.884 1 96.53 194 LEU A C 1
ATOM 1586 O O . LEU A 1 194 ? 14.038 -20.136 -24.906 1 96.53 194 LEU A O 1
ATOM 1590 N N . GLY A 1 195 ? 14.095 -21.507 -23.1 1 95.15 195 GLY A N 1
ATOM 1591 C CA . GLY A 1 195 ? 12.77 -22.055 -23.343 1 95.15 195 GLY A CA 1
ATOM 1592 C C . GLY A 1 195 ? 11.702 -21.454 -22.448 1 95.15 195 GLY A C 1
ATOM 1593 O O . GLY A 1 195 ? 11.797 -20.288 -22.057 1 95.15 195 GLY A O 1
ATOM 1594 N N . ARG A 1 196 ? 10.654 -22.223 -22.209 1 95.63 196 ARG A N 1
ATOM 1595 C CA . ARG A 1 196 ? 9.564 -21.809 -21.331 1 95.63 196 ARG A CA 1
ATOM 1596 C C . ARG A 1 196 ? 9.937 -22.003 -19.865 1 95.63 196 ARG A C 1
ATOM 1598 O O . ARG A 1 196 ? 10.532 -23.018 -19.5 1 95.63 196 ARG A O 1
ATOM 1605 N N . ALA A 1 197 ? 9.728 -21.005 -19.119 1 97.71 197 ALA A N 1
ATOM 1606 C CA . ALA A 1 197 ? 9.92 -21.115 -17.675 1 97.71 197 ALA A CA 1
ATOM 1607 C C . ALA A 1 197 ? 8.582 -21.244 -16.952 1 97.71 197 ALA A C 1
ATOM 1609 O O . ALA A 1 197 ? 7.606 -20.585 -17.318 1 97.71 197 ALA A O 1
ATOM 1610 N N . TYR A 1 198 ? 8.569 -22.12 -15.994 1 98.24 198 TYR A N 1
ATOM 1611 C CA . TYR A 1 198 ? 7.407 -22.355 -15.145 1 98.24 198 TYR A CA 1
ATOM 1612 C C . TYR A 1 198 ? 7.68 -21.911 -13.712 1 98.24 198 TYR A C 1
ATOM 1614 O O . TYR A 1 198 ? 8.757 -22.171 -13.17 1 98.24 198 TYR A O 1
ATOM 1622 N N . ILE A 1 199 ? 6.73 -21.206 -13.113 1 98.75 199 ILE A N 1
ATOM 1623 C CA . ILE A 1 199 ? 6.912 -20.721 -11.75 1 98.75 199 ILE A CA 1
ATOM 1624 C C . ILE A 1 199 ? 5.72 -21.135 -10.89 1 98.75 199 ILE A C 1
ATOM 1626 O O . ILE A 1 199 ? 4.576 -21.105 -11.349 1 98.75 199 ILE A O 1
ATOM 1630 N N . VAL A 1 200 ? 5.97 -21.564 -9.695 1 98.79 200 VAL A N 1
ATOM 1631 C CA . VAL A 1 200 ? 4.967 -21.802 -8.661 1 98.79 200 VAL A CA 1
ATOM 1632 C C . VAL A 1 200 ? 5.274 -20.943 -7.436 1 98.79 200 VAL A C 1
ATOM 1634 O O . VAL A 1 200 ? 6.374 -21.011 -6.883 1 98.79 200 VAL A O 1
ATOM 1637 N N . THR A 1 201 ? 4.366 -20.078 -7.088 1 98.88 201 THR A N 1
ATOM 1638 C CA . THR A 1 201 ? 4.495 -19.246 -5.897 1 98.88 201 THR A CA 1
ATOM 1639 C C . THR A 1 201 ? 3.36 -19.525 -4.916 1 98.88 201 THR A C 1
ATOM 1641 O O . THR A 1 201 ? 2.19 -19.544 -5.303 1 98.88 201 THR A O 1
ATOM 1644 N N . GLY A 1 202 ? 3.735 -19.77 -3.66 1 98.73 202 GLY A N 1
ATOM 1645 C CA . GLY A 1 202 ? 2.731 -20.13 -2.671 1 98.73 202 GLY A CA 1
ATOM 1646 C C . GLY A 1 202 ? 3.016 -19.557 -1.296 1 98.73 202 GLY A C 1
ATOM 1647 O O . GLY A 1 202 ? 3.868 -18.677 -1.148 1 98.73 202 GLY A O 1
ATOM 1648 N N . VAL A 1 203 ? 2.127 -20.034 -0.334 1 98.54 203 VAL A N 1
ATOM 1649 C CA . VAL A 1 203 ? 2.225 -19.455 1.001 1 98.54 203 VAL A CA 1
ATOM 1650 C C . VAL A 1 203 ? 2.073 -20.551 2.053 1 98.54 203 VAL A C 1
ATOM 1652 O O . VAL A 1 203 ? 1.579 -21.642 1.755 1 98.54 203 VAL A O 1
ATOM 1655 N N . THR A 1 204 ? 2.552 -20.278 3.251 1 98.04 204 THR A N 1
ATOM 1656 C CA . THR A 1 204 ? 2.215 -21.024 4.458 1 98.04 204 THR A CA 1
ATOM 1657 C C . THR A 1 204 ? 1.395 -20.163 5.415 1 98.04 204 THR A C 1
ATOM 1659 O O . THR A 1 204 ? 1.485 -18.934 5.385 1 98.04 204 THR A O 1
ATOM 1662 N N . THR A 1 205 ? 0.526 -20.773 6.134 1 95.34 205 THR A N 1
ATOM 1663 C CA . THR A 1 205 ? -0.294 -20.04 7.092 1 95.34 205 THR A CA 1
ATOM 1664 C C . THR A 1 205 ? -0.403 -20.804 8.408 1 95.34 205 THR A C 1
ATOM 1666 O O . THR A 1 205 ? -0.381 -22.036 8.419 1 95.34 205 THR A O 1
ATOM 1669 N N . THR A 1 206 ? -0.531 -20.038 9.537 1 93.14 206 THR A N 1
ATOM 1670 C CA . THR A 1 206 ? -0.805 -20.635 10.839 1 93.14 206 THR A CA 1
ATOM 1671 C C . THR A 1 206 ? -2.216 -20.289 11.307 1 93.14 206 THR A C 1
ATOM 1673 O O . THR A 1 206 ? -2.587 -20.581 12.446 1 93.14 206 THR A O 1
ATOM 1676 N N . GLY A 1 207 ? -2.966 -19.594 10.507 1 91.22 207 GLY A N 1
ATOM 1677 C CA . GLY A 1 207 ? -4.361 -19.365 10.846 1 91.22 207 GLY A CA 1
ATOM 1678 C C . GLY A 1 207 ? -4.671 -17.911 11.149 1 91.22 207 GLY A C 1
ATOM 1679 O O . GLY A 1 207 ? -5.831 -17.548 11.356 1 91.22 207 GLY A O 1
ATOM 1680 N N . ASN A 1 208 ? -3.687 -17.009 11.202 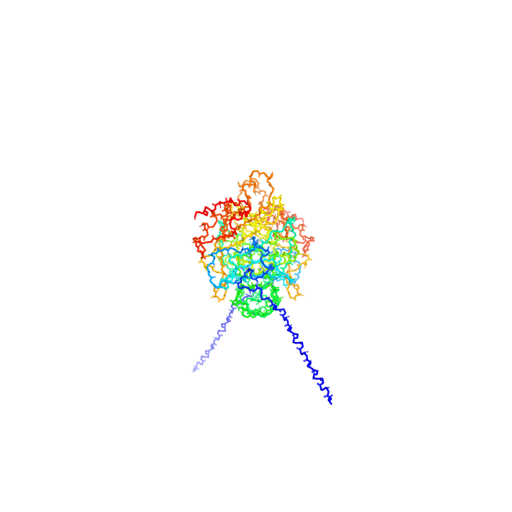1 94.49 208 ASN A N 1
ATOM 1681 C CA . ASN A 1 208 ? -3.967 -15.588 11.374 1 94.49 208 ASN A CA 1
ATOM 1682 C C . ASN A 1 208 ? -4.778 -15.031 10.207 1 94.49 208 ASN A C 1
ATOM 1684 O O . ASN A 1 208 ? -4.557 -15.41 9.056 1 94.49 208 ASN A O 1
ATOM 1688 N N . THR A 1 209 ? -5.745 -14.212 10.588 1 95.93 209 THR A N 1
ATOM 1689 C CA . THR A 1 209 ? -6.635 -13.708 9.548 1 95.93 209 THR A CA 1
ATOM 1690 C C . THR A 1 209 ? -6.87 -12.21 9.716 1 95.93 209 THR A C 1
ATOM 1692 O O . THR A 1 209 ? -6.724 -11.673 10.816 1 95.93 209 THR A O 1
ATOM 1695 N N . ILE A 1 210 ? -7.039 -11.533 8.6 1 94.3 210 ILE A N 1
ATOM 1696 C CA . ILE A 1 210 ? -7.681 -10.224 8.658 1 94.3 210 ILE A CA 1
ATOM 1697 C C . ILE A 1 210 ? -9.13 -10.38 9.116 1 94.3 210 ILE A C 1
ATOM 1699 O O . ILE A 1 210 ? -9.871 -11.207 8.581 1 94.3 210 ILE A O 1
ATOM 1703 N N . ARG A 1 211 ? -9.529 -9.597 10.033 1 90.14 211 ARG A N 1
ATOM 1704 C CA . ARG A 1 211 ? -10.888 -9.658 10.561 1 90.14 211 ARG A CA 1
ATOM 1705 C C . ARG A 1 211 ? -11.719 -8.477 10.072 1 90.14 211 ARG A C 1
ATOM 1707 O O . ARG A 1 211 ? -11.219 -7.354 9.984 1 90.14 211 ARG A O 1
ATOM 1714 N N . ARG A 1 212 ? -12.882 -8.744 9.766 1 87.34 212 ARG A N 1
ATOM 1715 C CA . ARG A 1 212 ? -13.887 -7.743 9.422 1 87.34 212 ARG A CA 1
ATOM 1716 C C . ARG A 1 212 ? -15.248 -8.112 10.002 1 87.34 212 ARG A C 1
ATOM 1718 O O . ARG A 1 212 ? -15.706 -9.247 9.852 1 87.34 212 ARG A O 1
ATOM 1725 N N . ASN A 1 213 ? -15.894 -7.114 10.714 1 82.97 213 ASN A N 1
ATOM 1726 C CA . ASN A 1 213 ? -17.192 -7.337 11.342 1 82.97 213 ASN A CA 1
ATOM 1727 C C . ASN A 1 213 ? -17.175 -8.568 12.243 1 82.97 213 ASN A C 1
ATOM 1729 O O . ASN A 1 213 ? -18.054 -9.427 12.144 1 82.97 213 ASN A O 1
ATOM 1733 N N . ASN A 1 214 ? -16.063 -8.718 13.014 1 84.34 214 ASN A N 1
ATOM 1734 C CA . ASN A 1 214 ? -15.883 -9.762 14.017 1 84.34 214 ASN A CA 1
ATOM 1735 C C . ASN A 1 214 ? -15.832 -11.148 13.381 1 84.34 214 ASN A C 1
ATOM 1737 O O . ASN A 1 214 ? -16.183 -12.142 14.019 1 84.34 214 ASN A O 1
ATOM 1741 N N . GLN A 1 215 ? -15.58 -11.2 12.155 1 89.9 215 GLN A N 1
ATOM 1742 C CA . GLN A 1 215 ? -15.404 -12.462 11.443 1 89.9 215 GLN A CA 1
ATOM 1743 C C . GLN A 1 215 ? -13.983 -12.595 10.903 1 89.9 215 GLN A C 1
ATOM 1745 O O . GLN A 1 215 ? -13.393 -11.615 10.445 1 89.9 215 GLN A O 1
ATOM 1750 N N . ASN A 1 216 ? -13.47 -13.825 10.991 1 92.82 216 ASN A N 1
ATOM 1751 C CA . ASN A 1 216 ? -12.23 -14.135 10.287 1 92.82 216 ASN A CA 1
ATOM 1752 C C . ASN A 1 216 ? -12.438 -14.17 8.775 1 92.82 216 ASN A C 1
ATOM 1754 O O . ASN A 1 216 ? -13.16 -15.028 8.263 1 92.82 216 ASN A O 1
ATOM 1758 N N . ARG A 1 217 ? -11.82 -13.315 8.082 1 95.1 217 ARG A N 1
ATOM 1759 C CA . ARG A 1 217 ? -12.131 -13.164 6.664 1 95.1 217 ARG A CA 1
ATOM 1760 C C . ARG A 1 217 ? -11.002 -13.708 5.795 1 95.1 217 ARG A C 1
ATOM 1762 O O . ARG A 1 217 ? -11.126 -14.785 5.209 1 95.1 217 ARG A O 1
ATOM 1769 N N . VAL A 1 218 ? -9.873 -13.138 5.807 1 97.55 218 VAL A N 1
ATOM 1770 C CA . VAL A 1 218 ? -8.822 -13.488 4.856 1 97.55 218 VAL A CA 1
ATOM 1771 C C . VAL A 1 218 ? -7.581 -13.963 5.608 1 97.55 218 VAL A C 1
ATOM 1773 O O . VAL A 1 218 ? -7.106 -13.287 6.524 1 97.55 218 VAL A O 1
ATOM 1776 N N . GLY A 1 219 ? -7.01 -15.094 5.249 1 97.62 219 GLY A N 1
ATOM 1777 C CA . GLY A 1 219 ? -5.812 -15.626 5.879 1 97.62 219 GLY A CA 1
ATOM 1778 C C . GLY A 1 219 ? -4.578 -14.783 5.621 1 97.62 219 GLY A C 1
ATOM 1779 O O . GLY A 1 219 ? -4.383 -14.281 4.513 1 97.62 219 GLY A O 1
ATOM 1780 N N . ILE A 1 220 ? -3.77 -14.593 6.632 1 97.99 220 ILE A N 1
ATOM 1781 C CA . ILE A 1 220 ? -2.488 -13.905 6.524 1 97.99 220 ILE A CA 1
ATOM 1782 C C . ILE A 1 220 ? -1.358 -14.929 6.44 1 97.99 220 ILE A C 1
ATOM 1784 O O . ILE A 1 220 ? -1.177 -15.738 7.352 1 97.99 220 ILE A O 1
ATOM 1788 N N . PRO A 1 221 ? -0.626 -14.886 5.365 1 98.13 221 PRO A N 1
ATOM 1789 C CA . PRO A 1 221 ? 0.469 -15.854 5.278 1 98.13 221 PRO A CA 1
ATOM 1790 C C . PRO A 1 221 ? 1.572 -15.593 6.301 1 98.13 221 PRO A C 1
ATOM 1792 O O . PRO A 1 221 ? 1.878 -14.436 6.602 1 98.13 221 PRO A O 1
ATOM 1795 N N . ASP A 1 222 ? 2.192 -16.67 6.751 1 97.86 222 ASP A N 1
ATOM 1796 C CA . ASP A 1 222 ? 3.422 -16.572 7.532 1 97.86 222 ASP A CA 1
ATOM 1797 C C . ASP A 1 222 ? 4.634 -16.374 6.625 1 97.86 222 ASP A C 1
ATOM 1799 O O . ASP A 1 222 ? 5.496 -15.538 6.905 1 97.86 222 ASP A O 1
ATOM 1803 N N . GLU A 1 223 ? 4.611 -17.176 5.601 1 98.38 223 GLU A N 1
ATOM 1804 C CA . GLU A 1 223 ? 5.703 -17.131 4.634 1 98.38 223 GLU A CA 1
ATOM 1805 C C . GLU A 1 223 ? 5.174 -17.174 3.203 1 98.38 223 GLU A C 1
ATOM 1807 O O . GLU A 1 223 ? 4.08 -17.686 2.955 1 98.38 223 GLU A O 1
ATOM 1812 N N . LEU A 1 224 ? 5.937 -16.574 2.348 1 98.78 224 LEU A N 1
ATOM 1813 C CA . LEU A 1 224 ? 5.794 -16.784 0.912 1 98.78 224 LEU A CA 1
ATOM 1814 C C . LEU A 1 224 ? 6.962 -17.595 0.362 1 98.78 224 LEU A C 1
ATOM 1816 O O . LEU A 1 224 ? 8.088 -17.479 0.851 1 98.78 224 LEU A O 1
ATOM 1820 N N . TRP A 1 225 ? 6.687 -18.384 -0.637 1 98.8 225 TRP A N 1
ATOM 1821 C CA . TRP A 1 225 ? 7.732 -19.147 -1.311 1 98.8 225 TRP A CA 1
ATOM 1822 C C . TRP A 1 225 ? 7.508 -19.163 -2.82 1 98.8 225 TRP A C 1
ATOM 1824 O O . TRP A 1 225 ? 6.384 -18.967 -3.289 1 98.8 225 TRP A O 1
ATOM 1834 N N . SER A 1 226 ? 8.553 -19.346 -3.549 1 98.88 226 SER A N 1
ATOM 1835 C CA . SER A 1 226 ? 8.515 -19.383 -5.007 1 98.88 226 SER A CA 1
ATOM 1836 C C . SER A 1 226 ? 9.565 -20.338 -5.564 1 98.88 226 SER A C 1
ATOM 1838 O O . SER A 1 226 ? 10.667 -20.443 -5.02 1 98.88 226 SER A O 1
ATOM 1840 N N . ALA A 1 227 ? 9.219 -21.05 -6.583 1 98.82 227 ALA A N 1
ATOM 1841 C CA . ALA A 1 227 ? 10.127 -21.938 -7.305 1 98.82 227 ALA A CA 1
ATOM 1842 C C . ALA A 1 227 ? 9.95 -21.796 -8.813 1 98.82 227 ALA A C 1
ATOM 1844 O O . ALA A 1 227 ? 8.831 -21.612 -9.298 1 98.82 227 ALA A O 1
ATOM 1845 N N . TYR A 1 228 ? 11.024 -21.89 -9.524 1 98.68 228 TYR A N 1
ATOM 1846 C CA . TYR A 1 228 ? 10.92 -21.851 -10.979 1 98.68 228 TYR A CA 1
ATOM 1847 C C . TYR A 1 228 ? 11.629 -23.044 -11.608 1 98.68 228 TYR A C 1
ATOM 1849 O O . TYR A 1 228 ? 12.483 -23.671 -10.977 1 98.68 228 TYR A O 1
ATOM 1857 N N . CYS A 1 229 ? 11.211 -23.402 -12.807 1 98.24 229 CYS A N 1
ATOM 1858 C CA . CYS A 1 229 ? 11.735 -24.496 -13.617 1 98.24 229 CYS A CA 1
ATOM 1859 C C . CYS A 1 229 ? 11.953 -24.053 -15.058 1 98.24 229 CYS A C 1
ATOM 1861 O O . CYS A 1 229 ? 11.011 -23.632 -15.732 1 98.24 229 CYS A O 1
ATOM 1863 N N . CYS A 1 230 ? 13.078 -24.064 -15.517 1 97.27 230 CYS A N 1
ATOM 1864 C CA . CYS A 1 230 ? 13.478 -23.803 -16.895 1 97.27 230 CYS A CA 1
ATOM 1865 C C . CYS A 1 230 ? 14.506 -24.824 -17.367 1 97.27 230 CYS A C 1
ATOM 1867 O O . CYS A 1 230 ? 15.703 -24.665 -17.122 1 97.27 230 CYS A O 1
ATOM 1869 N N . THR A 1 231 ? 14.085 -25.813 -18.163 1 94.8 231 THR A N 1
ATOM 1870 C CA . THR A 1 231 ? 14.978 -26.905 -18.535 1 94.8 231 THR A CA 1
ATOM 1871 C C . THR A 1 231 ? 15.868 -26.501 -19.707 1 94.8 231 THR A C 1
ATOM 1873 O O . THR A 1 231 ? 16.942 -27.073 -19.903 1 94.8 231 THR A O 1
ATOM 1876 N N . ASP A 1 232 ? 15.402 -25.619 -20.584 1 95.5 232 ASP A N 1
ATOM 1877 C CA . ASP A 1 232 ? 16.191 -25.067 -21.681 1 95.5 232 ASP A CA 1
ATOM 1878 C C . ASP A 1 232 ? 16.799 -23.72 -21.295 1 95.5 232 ASP A C 1
ATOM 1880 O O . ASP A 1 232 ? 16.129 -22.688 -21.368 1 95.5 232 ASP A O 1
ATOM 1884 N N . TYR A 1 233 ? 18.064 -23.701 -20.877 1 95.4 233 TYR A N 1
ATOM 1885 C CA . TYR A 1 233 ? 18.717 -22.49 -20.393 1 95.4 233 TYR A CA 1
ATOM 1886 C C . TYR A 1 233 ? 20.108 -22.342 -20.997 1 95.4 233 TYR A C 1
ATOM 1888 O O . TYR A 1 233 ? 20.624 -23.274 -21.62 1 95.4 233 TYR A O 1
ATOM 1896 N N . ASP A 1 234 ? 20.644 -21.193 -20.89 1 95.9 234 ASP A N 1
ATOM 1897 C CA . ASP A 1 234 ? 21.952 -20.877 -21.455 1 95.9 234 ASP A CA 1
ATOM 1898 C C . ASP A 1 234 ? 23.069 -21.564 -20.673 1 95.9 234 ASP A C 1
ATOM 1900 O O . ASP A 1 234 ? 23.496 -21.069 -19.627 1 95.9 234 ASP A O 1
ATOM 1904 N N . VAL A 1 235 ? 23.63 -22.553 -21.254 1 92.23 235 VAL A N 1
ATOM 1905 C CA . VAL A 1 235 ? 24.657 -23.346 -20.587 1 92.23 235 VAL A CA 1
ATOM 1906 C C . VAL A 1 235 ? 25.938 -22.524 -20.453 1 92.23 235 VAL A C 1
ATOM 1908 O O . VAL A 1 235 ? 26.821 -22.865 -19.663 1 92.23 235 VAL A O 1
ATOM 1911 N N . ASN A 1 236 ? 26.014 -21.378 -21.194 1 93.75 236 ASN A N 1
ATOM 1912 C CA . ASN A 1 236 ? 27.188 -20.514 -21.138 1 93.75 236 ASN A CA 1
ATOM 1913 C C . ASN A 1 236 ? 26.986 -19.355 -20.167 1 93.75 236 ASN A C 1
ATOM 1915 O O . ASN A 1 236 ? 27.811 -18.441 -20.105 1 93.75 236 ASN A O 1
ATOM 1919 N N . ALA A 1 237 ? 25.834 -19.401 -19.465 1 94.08 237 ALA A N 1
ATOM 1920 C CA . ALA A 1 237 ? 25.601 -18.373 -18.455 1 94.08 237 ALA A CA 1
ATOM 1921 C C . ALA A 1 237 ? 26.721 -18.357 -17.419 1 94.08 237 ALA A C 1
ATOM 1923 O O . ALA A 1 237 ? 27.401 -19.366 -17.215 1 94.08 237 ALA A O 1
ATOM 1924 N N . PRO A 1 238 ? 26.934 -17.177 -16.761 1 95.35 238 PRO A N 1
ATOM 1925 C CA . PRO A 1 238 ? 27.917 -17.15 -15.675 1 95.35 238 PRO A CA 1
ATOM 1926 C C . PRO A 1 238 ? 27.658 -18.22 -14.618 1 95.35 238 PRO A C 1
ATOM 1928 O O . PRO A 1 238 ? 26.506 -18.587 -14.375 1 95.35 238 PRO A O 1
ATOM 1931 N N . HIS A 1 239 ? 28.752 -18.71 -13.988 1 93.66 239 HIS A N 1
ATOM 1932 C CA . HIS A 1 239 ? 28.685 -19.811 -13.034 1 93.66 239 HIS A CA 1
ATOM 1933 C C . HIS A 1 239 ? 27.667 -19.527 -11.935 1 93.66 239 HIS A C 1
ATOM 1935 O O . HIS A 1 239 ? 26.915 -20.418 -11.533 1 93.66 239 HIS A O 1
ATOM 1941 N N . ASN A 1 240 ? 27.633 -18.254 -11.476 1 93.55 240 ASN A N 1
ATOM 1942 C CA . ASN A 1 240 ? 26.757 -17.884 -10.369 1 93.55 240 ASN A CA 1
ATOM 1943 C C . ASN A 1 240 ? 25.288 -17.92 -10.78 1 93.55 240 ASN A C 1
ATOM 1945 O O . ASN A 1 240 ? 24.401 -17.944 -9.926 1 93.55 240 ASN A O 1
ATOM 1949 N N . VAL A 1 241 ? 25.021 -17.985 -12.059 1 94.95 241 VAL A N 1
ATOM 1950 C CA . VAL A 1 241 ? 23.656 -18.092 -12.563 1 94.95 241 VAL A CA 1
ATOM 1951 C C . VAL A 1 241 ? 23.353 -19.544 -12.928 1 94.95 241 VAL A C 1
ATOM 1953 O O . VAL A 1 241 ? 22.246 -20.032 -12.688 1 94.95 241 VAL A O 1
ATOM 1956 N N . ARG A 1 242 ? 24.297 -20.258 -13.463 1 93.64 242 ARG A N 1
ATOM 1957 C CA . ARG A 1 242 ? 24.127 -21.629 -13.934 1 93.64 242 ARG A CA 1
ATOM 1958 C C . ARG A 1 242 ? 23.745 -22.559 -12.786 1 93.64 242 ARG A C 1
ATOM 1960 O O . ARG A 1 242 ? 22.988 -23.512 -12.979 1 93.64 242 ARG A O 1
ATOM 1967 N N . THR A 1 243 ? 24.33 -22.244 -11.592 1 94.41 243 THR A N 1
ATOM 1968 C CA . THR A 1 243 ? 24.044 -23.084 -10.435 1 94.41 243 THR A CA 1
ATOM 1969 C C . THR A 1 243 ? 22.598 -22.904 -9.98 1 94.41 243 THR A C 1
ATOM 1971 O O . THR A 1 243 ? 22.097 -23.681 -9.165 1 94.41 243 THR A O 1
ATOM 1974 N N . LEU A 1 244 ? 21.941 -21.905 -10.531 1 96.7 244 LEU A N 1
ATOM 1975 C CA . LEU A 1 244 ? 20.566 -21.602 -10.151 1 96.7 244 LEU A CA 1
ATOM 1976 C C . LEU A 1 244 ? 19.584 -22.142 -11.185 1 96.7 244 LEU A C 1
ATOM 1978 O O . LEU A 1 244 ? 18.383 -21.876 -11.106 1 96.7 244 LEU A O 1
ATOM 1982 N N . LEU A 1 245 ? 20.054 -22.835 -12.23 1 94.9 245 LEU A N 1
ATOM 1983 C CA . LEU A 1 245 ? 19.264 -23.469 -13.28 1 94.9 245 LEU A CA 1
ATOM 1984 C C . LEU A 1 245 ? 19.491 -24.977 -13.296 1 94.9 245 LEU A C 1
ATOM 1986 O O . LEU A 1 245 ? 20.551 -25.454 -12.882 1 94.9 245 LEU A O 1
ATOM 1990 N N . PRO A 1 246 ? 18.519 -25.822 -13.658 1 95.74 246 PRO A N 1
ATOM 1991 C CA . PRO A 1 246 ? 17.261 -25.489 -14.33 1 95.74 246 PRO A CA 1
ATOM 1992 C C . PRO A 1 246 ? 16.179 -25.021 -13.359 1 95.74 246 PRO A C 1
ATOM 1994 O O . PRO A 1 246 ? 15.163 -24.463 -13.783 1 95.74 246 PRO A O 1
ATOM 1997 N N . SER A 1 247 ? 16.389 -25.318 -11.973 1 97.29 247 SER A N 1
ATOM 1998 C CA . SER A 1 247 ? 15.356 -24.931 -11.018 1 97.29 247 SER A CA 1
ATOM 1999 C C . SER A 1 247 ? 15.969 -24.391 -9.73 1 97.29 247 SER A C 1
ATOM 2001 O O . SER A 1 247 ? 17.073 -24.786 -9.349 1 97.29 247 SER A O 1
ATOM 2003 N N . PHE A 1 248 ? 15.353 -23.493 -9.161 1 98.03 248 PHE A N 1
ATOM 2004 C CA . PHE A 1 248 ? 15.711 -22.906 -7.875 1 98.03 248 PHE A CA 1
ATOM 2005 C C . PHE A 1 248 ? 14.48 -22.338 -7.178 1 98.03 248 PHE A C 1
ATOM 2007 O O . PHE A 1 248 ? 13.379 -22.363 -7.732 1 98.03 248 PHE A O 1
ATOM 2014 N N . ALA A 1 249 ? 14.64 -22.021 -5.876 1 98.59 249 ALA A N 1
ATOM 2015 C CA . ALA A 1 249 ? 13.493 -21.604 -5.075 1 98.59 249 ALA A CA 1
ATOM 2016 C C . ALA A 1 249 ? 13.899 -20.562 -4.037 1 98.59 249 ALA A C 1
ATOM 2018 O O . ALA A 1 249 ? 15.065 -20.165 -3.969 1 98.59 249 ALA A O 1
ATOM 2019 N N . ALA A 1 250 ? 12.904 -20.035 -3.379 1 98.76 250 ALA A N 1
ATOM 2020 C CA . ALA A 1 250 ? 13.125 -19.069 -2.306 1 98.76 250 ALA A CA 1
ATOM 2021 C C . ALA A 1 250 ? 11.972 -19.086 -1.307 1 98.76 250 ALA A C 1
ATOM 2023 O O . ALA A 1 250 ? 10.861 -19.506 -1.638 1 98.76 250 ALA A O 1
ATOM 2024 N N . VAL A 1 251 ? 12.288 -18.696 -0.127 1 98.61 251 VAL A N 1
ATOM 2025 C CA . VAL A 1 251 ? 11.283 -18.524 0.918 1 98.61 251 VAL A CA 1
ATOM 2026 C C . VAL A 1 251 ? 11.565 -17.244 1.701 1 98.61 251 VAL A C 1
ATOM 2028 O O . VAL A 1 251 ? 12.719 -16.827 1.828 1 98.61 251 VAL A O 1
ATOM 2031 N N . ALA A 1 252 ? 10.542 -16.557 2.137 1 98.68 252 ALA A N 1
ATOM 2032 C CA . ALA A 1 252 ? 10.666 -15.344 2.941 1 98.68 252 ALA A CA 1
ATOM 2033 C C . ALA A 1 252 ? 9.514 -15.224 3.934 1 98.68 252 ALA A C 1
ATOM 2035 O O . ALA A 1 252 ? 8.381 -15.604 3.629 1 98.68 252 ALA A O 1
ATOM 2036 N N . VAL A 1 253 ? 9.801 -14.632 5.074 1 98.02 253 VAL A N 1
ATOM 2037 C CA . VAL A 1 253 ? 8.783 -14.401 6.094 1 98.02 253 VAL A CA 1
ATOM 2038 C C . VAL A 1 253 ? 8.018 -13.117 5.78 1 98.02 253 VAL A C 1
ATOM 2040 O O . VAL A 1 253 ? 8.617 -12.106 5.404 1 98.02 253 VAL A O 1
ATOM 2043 N N . ASN A 1 254 ? 6.723 -13.137 5.886 1 97.4 254 ASN A N 1
ATOM 2044 C CA . ASN A 1 254 ? 5.868 -11.968 5.705 1 97.4 254 ASN A CA 1
ATOM 2045 C C . ASN A 1 254 ? 5.917 -11.046 6.92 1 97.4 254 ASN A C 1
ATOM 2047 O O . ASN A 1 254 ? 4.966 -10.991 7.701 1 97.4 254 ASN A O 1
ATOM 2051 N N . SER A 1 255 ? 6.984 -10.268 6.967 1 94 255 SER A N 1
ATOM 2052 C CA . SER A 1 255 ? 7.221 -9.419 8.13 1 94 255 SER A CA 1
ATOM 2053 C C . SER A 1 255 ? 7.983 -8.155 7.745 1 94 255 SER A C 1
ATOM 2055 O O . SER A 1 255 ? 8.476 -8.038 6.621 1 94 255 SER A O 1
ATOM 2057 N N . LEU A 1 256 ? 8.069 -7.202 8.66 1 85.43 256 LEU A N 1
ATOM 2058 C CA . LEU A 1 256 ? 8.731 -5.92 8.444 1 85.43 256 LEU A CA 1
ATOM 2059 C C . LEU A 1 256 ? 10.226 -6.113 8.215 1 85.43 256 LEU A C 1
ATOM 2061 O O . LEU A 1 256 ? 10.822 -5.436 7.373 1 85.43 256 LEU A O 1
ATOM 2065 N N . ASP A 1 257 ? 10.857 -6.958 8.912 1 83.24 257 ASP A N 1
ATOM 2066 C CA . ASP A 1 257 ? 12.293 -7.198 8.809 1 83.24 257 ASP A CA 1
ATOM 2067 C C . ASP A 1 257 ? 12.58 -8.519 8.099 1 83.24 257 ASP A C 1
ATOM 2069 O O . ASP A 1 257 ? 13.477 -9.263 8.499 1 83.24 257 ASP A O 1
ATOM 2073 N N . SER A 1 258 ? 12.02 -8.592 6.916 1 88.72 258 SER A N 1
ATOM 2074 C CA . SER A 1 258 ? 12.114 -9.879 6.234 1 88.72 258 SER A CA 1
ATOM 2075 C C . SER A 1 258 ? 13.276 -9.897 5.246 1 88.72 258 SER A C 1
ATOM 2077 O O . SER A 1 258 ? 13.653 -8.856 4.703 1 88.72 258 SER A O 1
ATOM 2079 N N . GLU A 1 259 ? 13.853 -11.044 5.065 1 93.71 259 GLU A N 1
ATOM 2080 C CA . GLU A 1 259 ? 14.839 -11.315 4.023 1 93.71 259 GLU A CA 1
ATOM 2081 C C . GLU A 1 259 ? 14.459 -12.551 3.212 1 93.71 259 GLU A C 1
ATOM 2083 O O . GLU A 1 259 ? 13.963 -13.534 3.765 1 93.71 259 GLU A O 1
ATOM 2088 N N . VAL A 1 260 ? 14.752 -12.537 1.964 1 97.94 260 VAL A N 1
ATOM 2089 C CA . VAL A 1 260 ? 14.466 -13.666 1.085 1 97.94 260 VAL A CA 1
ATOM 2090 C C . VAL A 1 260 ? 15.636 -14.647 1.105 1 97.94 260 VAL A C 1
ATOM 2092 O O . VAL A 1 260 ? 16.784 -14.258 0.878 1 97.94 260 VAL A O 1
ATOM 2095 N N . THR A 1 261 ? 15.368 -15.871 1.366 1 98.22 261 THR A N 1
ATOM 2096 C CA . THR A 1 261 ? 16.37 -16.931 1.345 1 98.22 261 THR A CA 1
ATOM 2097 C C . THR A 1 261 ? 16.198 -17.815 0.113 1 98.22 261 THR A C 1
ATOM 2099 O O . THR A 1 261 ? 15.165 -18.468 -0.048 1 98.22 261 THR A O 1
ATOM 2102 N N . GLU A 1 262 ? 17.192 -17.865 -0.689 1 97.8 262 GLU A N 1
ATOM 2103 C CA . GLU A 1 262 ? 17.155 -18.739 -1.857 1 97.8 262 GLU A CA 1
ATOM 2104 C C . GLU A 1 262 ? 17.715 -20.121 -1.531 1 97.8 262 GLU A C 1
ATOM 2106 O O . GLU A 1 262 ? 18.616 -20.251 -0.7 1 97.8 262 GLU A O 1
ATOM 2111 N N . MET A 1 263 ? 17.176 -21.136 -2.2 1 98.18 263 MET A N 1
ATOM 2112 C CA . MET A 1 263 ? 17.551 -22.52 -1.922 1 98.18 263 MET A CA 1
ATOM 2113 C C . MET A 1 263 ? 17.169 -23.43 -3.085 1 98.18 263 MET A C 1
ATOM 2115 O O . MET A 1 263 ? 16.492 -22.999 -4.02 1 98.18 263 MET A O 1
ATOM 2119 N N . ARG A 1 264 ? 17.688 -24.667 -3.01 1 96.74 264 ARG A N 1
ATOM 2120 C CA . ARG A 1 264 ? 17.275 -25.658 -3.998 1 96.74 264 ARG A CA 1
ATOM 2121 C C . ARG A 1 264 ? 15.813 -26.049 -3.802 1 96.74 264 ARG A C 1
ATOM 2123 O O . ARG A 1 264 ? 15.299 -26.011 -2.683 1 96.74 264 ARG A O 1
ATOM 2130 N N . VAL A 1 265 ? 15.159 -26.42 -4.827 1 97.87 265 VAL A N 1
ATOM 2131 C CA . VAL A 1 265 ? 13.738 -26.75 -4.796 1 97.87 265 VAL A CA 1
ATOM 2132 C C . VAL A 1 265 ? 13.485 -27.855 -3.773 1 97.87 265 VAL A C 1
ATOM 2134 O O . VAL A 1 265 ? 12.511 -27.8 -3.02 1 97.87 265 VAL A O 1
ATOM 2137 N N . GLN A 1 266 ? 14.348 -28.844 -3.684 1 96.04 266 GLN A N 1
ATOM 2138 C CA . GLN A 1 266 ? 14.171 -29.954 -2.754 1 96.04 266 GLN A CA 1
ATOM 2139 C C . GLN A 1 266 ? 14.26 -29.479 -1.307 1 96.04 266 GLN A C 1
ATOM 2141 O O . GLN A 1 266 ? 13.58 -30.016 -0.429 1 96.04 266 GLN A O 1
ATOM 2146 N N . ASP A 1 267 ? 15.139 -28.535 -1.074 1 97.25 267 ASP A N 1
ATOM 2147 C CA . ASP A 1 267 ? 15.236 -27.958 0.264 1 97.25 267 ASP A CA 1
ATOM 2148 C C . ASP A 1 267 ? 13.962 -27.2 0.629 1 97.25 267 ASP A C 1
ATOM 2150 O O . ASP A 1 267 ? 13.524 -27.23 1.781 1 97.25 267 ASP A O 1
ATOM 2154 N N . LEU A 1 268 ? 13.401 -26.49 -0.352 1 98.07 268 LEU A N 1
ATOM 2155 C CA . LEU A 1 268 ? 12.123 -25.825 -0.118 1 98.07 268 LEU A CA 1
ATOM 2156 C C . LEU A 1 268 ? 11.036 -26.84 0.218 1 98.07 268 LEU A C 1
ATOM 2158 O O . LEU A 1 268 ? 10.246 -26.628 1.141 1 98.07 268 LEU A O 1
ATOM 2162 N N . GLU A 1 269 ? 10.988 -27.934 -0.525 1 97.64 269 GLU A N 1
ATOM 2163 C CA . GLU A 1 269 ? 10.001 -28.977 -0.26 1 97.64 269 GLU A CA 1
ATOM 2164 C C . GLU A 1 269 ? 10.121 -29.501 1.168 1 97.64 269 GLU A C 1
ATOM 2166 O O . GLU A 1 269 ? 9.113 -29.689 1.852 1 97.64 269 GLU A O 1
ATOM 2171 N N . LYS A 1 270 ? 11.305 -29.75 1.621 1 96.74 270 LYS A N 1
ATOM 2172 C CA . LYS A 1 270 ? 11.539 -30.192 2.992 1 96.74 270 LYS A CA 1
ATOM 2173 C C . LYS A 1 270 ? 11.063 -29.145 3.996 1 96.74 270 LYS A C 1
ATOM 2175 O O . LYS A 1 270 ? 10.436 -29.483 5.002 1 96.74 270 LYS A O 1
ATOM 2180 N N . HIS A 1 271 ? 11.379 -27.914 3.706 1 97.17 271 HIS A N 1
ATOM 2181 C CA . HIS A 1 271 ? 10.986 -26.805 4.567 1 97.17 271 HIS A CA 1
ATOM 2182 C C . HIS A 1 271 ? 9.469 -26.721 4.7 1 97.17 271 HIS A C 1
ATOM 2184 O O . HIS A 1 271 ? 8.95 -26.47 5.79 1 97.17 271 HIS A O 1
ATOM 2190 N N . LEU A 1 272 ? 8.741 -27.013 3.633 1 97.32 272 LEU A N 1
ATOM 2191 C CA . LEU A 1 272 ? 7.296 -26.822 3.577 1 97.32 272 LEU A CA 1
ATOM 2192 C C . LEU A 1 272 ? 6.567 -27.992 4.229 1 97.32 272 LEU A C 1
ATOM 2194 O O . LEU A 1 272 ? 5.412 -27.858 4.64 1 97.32 272 LEU A O 1
ATOM 2198 N N . ARG A 1 273 ? 7.049 -29.26 4.282 1 94.49 273 ARG A N 1
ATOM 2199 C CA . ARG A 1 273 ? 6.421 -30.438 4.87 1 94.49 273 ARG A CA 1
ATOM 2200 C C . ARG A 1 273 ? 6.036 -30.185 6.324 1 94.49 273 ARG A C 1
ATOM 2202 O O . ARG A 1 273 ? 5.01 -30.679 6.795 1 94.49 273 ARG A O 1
ATOM 2209 N N . GLY A 1 274 ? 6.637 -29.303 7.038 1 87.21 274 GLY A N 1
ATOM 2210 C CA . GLY A 1 274 ? 6.293 -28.989 8.415 1 87.21 274 GLY A CA 1
ATOM 2211 C C . GLY A 1 274 ? 5.393 -27.775 8.544 1 87.21 274 GLY A C 1
ATOM 2212 O O . GLY A 1 274 ? 4.882 -27.486 9.628 1 87.21 274 GLY A O 1
ATOM 2213 N N . LYS A 1 275 ? 5.038 -27.291 7.407 1 95.07 275 LYS A N 1
ATOM 2214 C CA . LYS A 1 275 ? 4.349 -26.006 7.483 1 95.07 275 LYS A CA 1
ATOM 2215 C C . LYS A 1 275 ? 3.081 -26.01 6.633 1 95.07 275 LYS A C 1
ATOM 2217 O O . LYS A 1 275 ? 2.229 -25.131 6.776 1 95.07 275 LYS A O 1
ATOM 2222 N N . MET A 1 276 ? 2.999 -26.951 5.737 1 93.96 276 MET A N 1
ATOM 2223 C CA . MET A 1 276 ? 1.825 -27.155 4.892 1 93.96 276 MET A CA 1
ATOM 2224 C C . MET A 1 276 ? 1.257 -28.558 5.079 1 93.96 276 MET A C 1
ATOM 2226 O O . MET A 1 276 ? 1.969 -29.469 5.505 1 93.96 276 MET A O 1
ATOM 2230 N N . LYS A 1 277 ? -0.023 -28.696 4.831 1 92.21 277 LYS A N 1
ATOM 2231 C CA . LYS A 1 277 ? -0.643 -30.018 4.841 1 92.21 277 LYS A CA 1
ATOM 2232 C C . LYS A 1 277 ? -0.33 -30.781 3.557 1 92.21 277 LYS A C 1
ATOM 2234 O O . LYS A 1 277 ? -1.09 -30.716 2.589 1 92.21 277 LYS A O 1
ATOM 2239 N N . VAL A 1 278 ? 0.803 -31.482 3.598 1 94.07 278 VAL A N 1
ATOM 2240 C CA . VAL A 1 278 ? 1.262 -32.222 2.427 1 94.07 278 VAL A CA 1
ATOM 2241 C C . VAL A 1 278 ? 1.603 -33.657 2.823 1 94.07 278 VAL A C 1
ATOM 2243 O O . VAL A 1 278 ? 1.838 -33.944 4 1 94.07 278 VAL A O 1
ATOM 2246 N N . ASP A 1 279 ? 1.578 -34.517 1.897 1 91.91 279 ASP A N 1
ATOM 2247 C CA . ASP A 1 279 ? 1.942 -35.906 2.162 1 91.91 279 ASP A CA 1
ATOM 2248 C C . ASP A 1 279 ? 3.389 -36.181 1.758 1 91.91 279 ASP A C 1
ATOM 2250 O O . ASP A 1 279 ? 4.15 -35.251 1.485 1 91.91 279 ASP A O 1
ATOM 2254 N N . GLU A 1 280 ? 3.771 -37.416 1.771 1 90.06 280 GLU A N 1
ATOM 2255 C CA . GLU A 1 280 ? 5.156 -37.814 1.541 1 90.06 280 GLU A CA 1
ATOM 2256 C C . GLU A 1 280 ? 5.547 -37.632 0.078 1 90.06 280 GLU A C 1
ATOM 2258 O O . GLU A 1 280 ? 6.734 -37.581 -0.252 1 90.06 280 GLU A O 1
ATOM 2263 N N . ASN A 1 281 ? 4.617 -37.481 -0.776 1 90.36 281 ASN A N 1
ATOM 2264 C CA . ASN A 1 281 ? 4.892 -37.369 -2.205 1 90.36 281 ASN A CA 1
ATOM 2265 C C . ASN A 1 281 ? 4.892 -35.913 -2.663 1 90.36 281 ASN A C 1
ATOM 2267 O O . ASN A 1 281 ? 4.824 -35.635 -3.862 1 90.36 281 ASN A O 1
ATOM 2271 N N . PHE A 1 282 ? 4.945 -35.081 -1.687 1 95.49 282 PHE A N 1
ATOM 2272 C CA . PHE A 1 282 ? 4.903 -33.66 -2.015 1 95.49 282 PHE A CA 1
ATOM 2273 C C . PHE A 1 282 ? 6.034 -33.292 -2.968 1 95.49 282 PHE A C 1
ATOM 2275 O O . PHE A 1 282 ? 7.205 -33.544 -2.678 1 95.49 282 PHE A O 1
ATOM 2282 N N . GLN A 1 283 ? 5.73 -32.744 -4.146 1 95.8 283 GLN A N 1
ATOM 2283 C CA . GLN A 1 283 ? 6.642 -32.271 -5.182 1 95.8 283 GLN A CA 1
ATOM 2284 C C . GLN A 1 283 ? 6.077 -31.046 -5.895 1 95.8 283 GLN A C 1
ATOM 2286 O O . GLN A 1 283 ? 4.909 -31.033 -6.287 1 95.8 283 GLN A O 1
ATOM 2291 N N . ILE A 1 284 ? 6.931 -30.084 -6.028 1 97.62 284 ILE A N 1
ATOM 2292 C CA . ILE A 1 284 ? 6.482 -28.842 -6.647 1 97.62 284 ILE A CA 1
ATOM 2293 C C . ILE A 1 284 ? 6.463 -28.999 -8.166 1 97.62 284 ILE A C 1
ATOM 2295 O O . ILE A 1 284 ? 5.511 -28.578 -8.828 1 97.62 284 ILE A O 1
ATOM 2299 N N . PHE A 1 285 ? 7.525 -29.605 -8.675 1 97.24 285 PHE A N 1
ATOM 2300 C CA . PHE A 1 285 ? 7.616 -29.87 -10.106 1 97.24 285 PHE A CA 1
ATOM 2301 C C . PHE A 1 285 ? 7.746 -31.365 -10.373 1 97.24 285 PHE A C 1
ATOM 2303 O O . PHE A 1 285 ? 8.422 -32.077 -9.628 1 97.24 285 PHE A O 1
ATOM 2310 N N . TYR A 1 286 ? 7.139 -31.723 -11.482 1 92.6 286 TYR A N 1
ATOM 2311 C CA . TYR A 1 286 ? 7.33 -33.096 -11.935 1 92.6 286 TYR A CA 1
ATOM 2312 C C . TYR A 1 286 ? 8.812 -33.443 -12.016 1 92.6 286 TYR A C 1
ATOM 2314 O O . TYR A 1 286 ? 9.599 -32.697 -12.604 1 92.6 286 TYR A O 1
ATOM 2322 N N . ALA A 1 287 ? 9.235 -34.509 -11.312 1 91.13 287 ALA A N 1
ATOM 2323 C CA . ALA A 1 287 ? 10.603 -35.021 -11.304 1 91.13 287 ALA A CA 1
ATOM 2324 C C . ALA A 1 287 ? 11.596 -33.926 -10.923 1 91.13 287 ALA A C 1
ATOM 2326 O O . ALA A 1 287 ? 12.697 -33.86 -11.473 1 91.13 287 ALA A O 1
ATOM 2327 N N . ASN A 1 288 ? 11.247 -32.955 -10.162 1 89.52 288 ASN A N 1
ATOM 2328 C CA . ASN A 1 288 ? 12.096 -31.876 -9.669 1 89.52 288 ASN A CA 1
ATOM 2329 C C . ASN A 1 288 ? 12.686 -31.059 -10.815 1 89.52 288 ASN A C 1
ATOM 2331 O O . ASN A 1 288 ? 13.846 -30.647 -10.756 1 89.52 288 ASN A O 1
ATOM 2335 N N . CYS A 1 289 ? 11.91 -30.924 -11.899 1 93.71 289 CYS A N 1
ATOM 2336 C CA . CYS A 1 289 ? 12.278 -30.143 -13.074 1 93.71 289 CYS A CA 1
ATOM 2337 C C . CYS A 1 289 ? 13.44 -30.791 -13.818 1 93.71 289 CYS A C 1
ATOM 2339 O O . CYS A 1 289 ? 14.232 -30.101 -14.462 1 93.71 289 CYS A O 1
ATOM 2341 N N . ARG A 1 290 ? 13.653 -32.047 -13.591 1 84.19 290 ARG A N 1
ATOM 2342 C CA . ARG A 1 290 ? 14.675 -32.766 -14.344 1 84.19 290 ARG A CA 1
ATOM 2343 C C . ARG A 1 290 ? 14.104 -33.336 -15.638 1 84.19 290 ARG A C 1
ATOM 2345 O O . ARG A 1 290 ? 13.015 -33.913 -15.64 1 84.19 290 ARG A O 1
ATOM 2352 N N . SER A 1 291 ? 14.532 -32.831 -16.807 1 67.38 291 SER A N 1
ATOM 2353 C CA . SER A 1 291 ? 14.059 -33.295 -18.108 1 67.38 291 SER A CA 1
ATOM 2354 C C . SER A 1 291 ? 14.161 -34.812 -18.224 1 67.38 291 SER A C 1
ATOM 2356 O O . SER A 1 291 ? 15.102 -35.418 -17.708 1 67.38 291 SER A O 1
ATOM 2358 N N . PRO A 1 292 ? 13.018 -35.521 -18.663 1 55.97 292 PRO A N 1
ATOM 2359 C CA . PRO A 1 292 ? 13.106 -36.972 -18.844 1 55.97 292 PRO A CA 1
ATOM 2360 C C . PRO A 1 292 ? 14.396 -37.403 -19.539 1 55.97 292 PRO A C 1
ATOM 2362 O O . PRO A 1 292 ? 14.936 -38.471 -19.241 1 55.97 292 PRO A O 1
ATOM 2365 N N . SER A 1 293 ? 14.788 -36.71 -20.632 1 50.88 293 SER A N 1
ATOM 2366 C CA . SER A 1 293 ? 15.99 -37.159 -21.327 1 50.88 293 SER A CA 1
ATOM 2367 C C . SER A 1 293 ? 17.201 -37.147 -20.401 1 50.88 293 SER A C 1
ATOM 2369 O O . SER A 1 293 ? 18.187 -37.844 -20.651 1 50.88 293 SER A O 1
ATOM 2371 N N . SER A 1 294 ? 17.155 -36.375 -19.38 1 48.36 294 SER A N 1
ATOM 2372 C CA . SER A 1 294 ? 18.293 -36.31 -18.469 1 48.36 294 SER A CA 1
ATOM 2373 C C . SER A 1 294 ? 18.191 -37.373 -17.38 1 48.36 294 SER A C 1
ATOM 2375 O O . SER A 1 294 ? 19.059 -37.463 -16.51 1 48.36 294 SER A O 1
ATOM 2377 N N . LEU A 1 295 ? 17.055 -38.004 -17.265 1 44.47 295 LEU A N 1
ATOM 2378 C CA . LEU A 1 295 ? 16.931 -39.113 -16.325 1 44.47 295 LEU A CA 1
ATOM 2379 C C . LEU A 1 295 ? 17.764 -40.306 -16.78 1 44.47 295 LEU A C 1
ATOM 2381 O O . LEU A 1 295 ? 17.766 -40.654 -17.963 1 44.47 295 LEU A O 1
ATOM 2385 N N . PRO A 1 296 ? 18.777 -40.678 -16.046 1 40.5 296 PRO A N 1
ATOM 2386 C CA . PRO A 1 296 ? 19.542 -41.85 -16.478 1 40.5 296 PRO A CA 1
ATOM 2387 C C . PRO A 1 296 ? 18.652 -43.046 -16.807 1 40.5 296 PRO A C 1
ATOM 2389 O O . PRO A 1 296 ? 17.592 -43.218 -16.2 1 40.5 296 PRO A O 1
ATOM 2392 N N . PHE A 1 297 ? 18.602 -43.477 -18.029 1 40.69 297 PHE A N 1
ATOM 2393 C CA . PHE A 1 297 ? 18.021 -44.758 -18.415 1 40.69 297 PHE A CA 1
ATOM 2394 C C . PHE A 1 297 ? 18.444 -45.858 -17.449 1 40.69 297 PHE A C 1
ATOM 2396 O O . PHE A 1 297 ? 19.621 -46.216 -17.385 1 40.69 297 PHE A O 1
ATOM 2403 N N . SER A 1 298 ? 17.959 -45.905 -16.23 1 39.86 298 SER A N 1
ATOM 2404 C CA . SER A 1 298 ? 18.294 -47.104 -15.47 1 39.86 298 SER A CA 1
ATOM 2405 C C . SER A 1 298 ? 17.71 -48.353 -16.122 1 39.86 298 SER A C 1
ATOM 2407 O O . SER A 1 298 ? 16.5 -48.437 -16.341 1 39.86 298 SER A O 1
ATOM 2409 N N . PRO A 1 299 ? 18.483 -49.213 -16.804 1 39.39 299 PRO A N 1
ATOM 2410 C CA . PRO A 1 299 ? 18.096 -50.524 -17.33 1 39.39 299 PRO A CA 1
ATOM 2411 C C . PRO A 1 299 ? 17.369 -51.383 -16.298 1 39.39 299 PRO A C 1
ATOM 2413 O O . PRO A 1 299 ? 17.901 -51.635 -15.214 1 39.39 299 PRO A O 1
ATOM 2416 N N . GLU A 1 300 ? 16.136 -51.171 -16.017 1 33.95 300 GLU A N 1
ATOM 2417 C CA . GLU A 1 300 ? 15.432 -52.189 -15.243 1 33.95 300 GLU A CA 1
ATOM 2418 C C . GLU A 1 300 ? 15.781 -53.592 -15.729 1 33.95 300 GLU A C 1
ATOM 2420 O O . GLU A 1 300 ? 15.731 -53.87 -16.929 1 33.95 300 GLU A O 1
ATOM 2425 N N . ASN A 1 301 ? 16.673 -54.28 -14.978 1 32.74 301 ASN A N 1
ATOM 2426 C CA . ASN A 1 301 ? 17.018 -55.693 -15.087 1 32.74 301 ASN A CA 1
ATOM 2427 C C . ASN A 1 301 ? 15.774 -56.565 -15.237 1 32.74 301 ASN A C 1
ATOM 2429 O O . ASN A 1 301 ? 14.92 -56.593 -14.35 1 32.74 301 ASN A O 1
ATOM 2433 N N . VAL A 1 302 ? 15.156 -56.672 -16.398 1 34.77 302 VAL A N 1
ATOM 2434 C CA . VAL A 1 302 ? 14.254 -57.781 -16.693 1 34.77 302 VAL A CA 1
ATOM 2435 C C . VAL A 1 302 ? 14.913 -59.102 -16.302 1 34.77 302 VAL A C 1
ATOM 2437 O O . VAL A 1 302 ? 15.882 -59.53 -16.934 1 34.77 302 VAL A O 1
ATOM 2440 N N . ASP A 1 303 ? 15.418 -59.287 -14.974 1 25.15 303 ASP A N 1
ATOM 2441 C CA . ASP A 1 303 ? 15.496 -60.689 -14.575 1 25.15 303 ASP A CA 1
ATOM 2442 C C . ASP A 1 303 ? 14.105 -61.266 -14.323 1 25.15 303 ASP A C 1
ATOM 2444 O O . ASP A 1 303 ? 13.233 -60.584 -13.782 1 25.15 303 ASP A O 1
ATOM 2448 N N . MET B 1 1 ? -50.982 46.253 63.273 1 32.55 1 MET B N 1
ATOM 2449 C CA . MET B 1 1 ? -50.266 46.68 62.075 1 32.55 1 MET B CA 1
ATOM 2450 C C . MET B 1 1 ? -49.388 45.555 61.536 1 32.55 1 MET B C 1
ATOM 2452 O O . MET B 1 1 ? -48.292 45.317 62.048 1 32.55 1 MET B O 1
ATOM 2456 N N . VAL B 1 2 ? -50.04 44.314 61.284 1 39.98 2 VAL B N 1
ATOM 2457 C CA . VAL B 1 2 ? -49.588 43.025 60.772 1 39.98 2 VAL B CA 1
ATOM 2458 C C . VAL B 1 2 ? -48.945 43.21 59.4 1 39.98 2 VAL B C 1
ATOM 2460 O O . VAL B 1 2 ? -49.604 43.645 58.452 1 39.98 2 VAL B O 1
ATOM 2463 N N . LEU B 1 3 ? -47.609 43.564 59.394 1 33.64 3 LEU B N 1
ATOM 2464 C CA . LEU B 1 3 ? -46.671 43.721 58.288 1 33.64 3 LEU B CA 1
ATOM 2465 C C . LEU B 1 3 ? -46.633 42.464 57.425 1 33.64 3 LEU B C 1
ATOM 2467 O O . LEU B 1 3 ? -46.367 41.369 57.927 1 33.64 3 LEU B O 1
ATOM 2471 N N . VAL B 1 4 ? -47.418 42.437 56.337 1 38.25 4 VAL B N 1
ATOM 2472 C CA . VAL B 1 4 ? -47.437 41.475 55.24 1 38.25 4 VAL B CA 1
ATOM 2473 C C . VAL B 1 4 ? -46.071 41.44 54.559 1 38.25 4 VAL B C 1
ATOM 2475 O O . VAL B 1 4 ? -45.646 42.427 53.954 1 38.25 4 VAL B O 1
ATOM 2478 N N . MET B 1 5 ? -45.055 40.787 55.148 1 35.06 5 MET B N 1
ATOM 2479 C CA . MET B 1 5 ? -43.756 40.563 54.52 1 35.06 5 MET B CA 1
ATOM 2480 C C . MET B 1 5 ? -43.911 39.813 53.201 1 35.06 5 MET B C 1
ATOM 2482 O O . MET B 1 5 ? -44.431 38.696 53.174 1 35.06 5 MET B O 1
ATOM 2486 N N . SER B 1 6 ? -44.191 40.451 52.035 1 36.72 6 SER B N 1
ATOM 2487 C CA . SER B 1 6 ? -44.209 39.806 50.726 1 36.72 6 SER B CA 1
ATOM 2488 C C . SER B 1 6 ? -42.838 39.242 50.369 1 36.72 6 SER B C 1
ATOM 2490 O O . SER B 1 6 ? -41.841 39.967 50.378 1 36.72 6 SER B O 1
ATOM 2492 N N . ALA B 1 7 ? -42.527 37.985 50.644 1 40.66 7 ALA B N 1
ATOM 2493 C CA . ALA B 1 7 ? -41.317 37.281 50.23 1 40.66 7 ALA B CA 1
ATOM 2494 C C . ALA B 1 7 ? -41.228 37.189 48.709 1 40.66 7 ALA B C 1
ATOM 2496 O O . ALA B 1 7 ? -42.068 36.551 48.07 1 40.66 7 ALA B O 1
ATOM 2497 N N . PHE B 1 8 ? -40.701 38.162 47.994 1 42.56 8 PHE B N 1
ATOM 2498 C CA . PHE B 1 8 ? -40.376 37.997 46.582 1 42.56 8 PHE B CA 1
ATOM 2499 C C . PHE B 1 8 ? -39.322 36.913 46.391 1 42.56 8 PHE B C 1
ATOM 2501 O O . PHE B 1 8 ? -38.229 36.997 46.955 1 42.56 8 PHE B O 1
ATOM 2508 N N . LYS B 1 9 ? -39.738 35.638 46.109 1 43.85 9 LYS B N 1
ATOM 2509 C CA . LYS B 1 9 ? -38.825 34.582 45.68 1 43.85 9 LYS B CA 1
ATOM 2510 C C . LYS B 1 9 ? -38.088 34.978 44.404 1 43.85 9 LYS B C 1
ATOM 2512 O O . LYS B 1 9 ? -38.712 35.217 43.369 1 43.85 9 LYS B O 1
ATOM 2517 N N . ARG B 1 10 ? -36.888 35.471 44.489 1 47.22 10 ARG B N 1
ATOM 2518 C CA . ARG B 1 10 ? -35.989 35.605 43.347 1 47.22 10 ARG B CA 1
ATOM 2519 C C . ARG B 1 10 ? -35.774 34.262 42.659 1 47.22 10 ARG B C 1
ATOM 2521 O O . ARG B 1 10 ? -35.315 33.304 43.285 1 47.22 10 ARG B O 1
ATOM 2528 N N . ALA B 1 11 ? -36.49 33.935 41.588 1 46.14 11 ALA B N 1
ATOM 2529 C CA . ALA B 1 11 ? -36.169 32.834 40.684 1 46.14 11 ALA B CA 1
ATOM 2530 C C . ALA B 1 11 ? -34.786 33.018 40.065 1 46.14 11 ALA B C 1
ATOM 2532 O O . ALA B 1 11 ? -34.562 33.961 39.301 1 46.14 11 ALA B O 1
ATOM 2533 N N . LEU B 1 12 ? -33.726 32.587 40.669 1 44.3 12 LEU B N 1
ATOM 2534 C CA . LEU B 1 12 ? -32.421 32.447 40.031 1 44.3 12 LEU B CA 1
ATOM 2535 C C . LEU B 1 12 ? -32.527 31.624 38.752 1 44.3 12 LEU B C 1
ATOM 2537 O O . LEU B 1 12 ? -32.851 30.435 38.799 1 44.3 12 LEU B O 1
ATOM 2541 N N . TRP B 1 13 ? -32.807 32.258 37.58 1 45.55 13 TRP B N 1
ATOM 2542 C CA . TRP B 1 13 ? -32.605 31.601 36.293 1 45.55 13 TRP B CA 1
ATOM 2543 C C . TRP B 1 13 ? -31.185 31.056 36.176 1 45.55 13 TRP B C 1
ATOM 2545 O O . TRP B 1 13 ? -30.223 31.824 36.107 1 45.55 13 TRP B O 1
ATOM 2555 N N . MET B 1 14 ? -30.885 29.868 36.646 1 43.29 14 MET B N 1
ATOM 2556 C CA . MET B 1 14 ? -29.652 29.183 36.267 1 43.29 14 MET B CA 1
ATOM 2557 C C . MET B 1 14 ? -29.533 29.078 34.75 1 43.29 14 MET B C 1
ATOM 2559 O O . MET B 1 14 ? -30.278 28.33 34.115 1 43.29 14 MET B O 1
ATOM 2563 N N . ILE B 1 15 ? -28.969 30.097 34.024 1 44.91 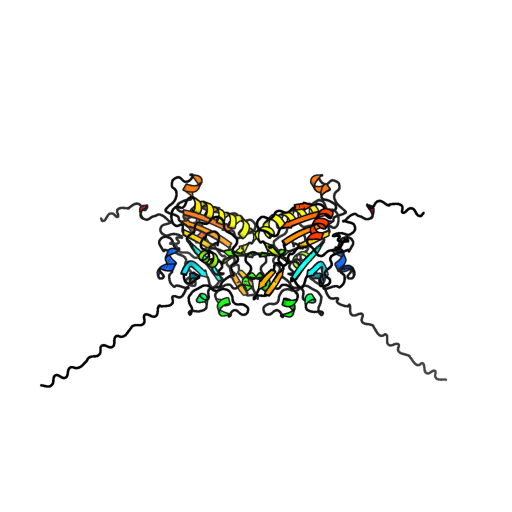15 ILE B N 1
ATOM 2564 C CA . ILE B 1 15 ? -28.514 29.905 32.651 1 44.91 15 ILE B CA 1
ATOM 2565 C C . ILE B 1 15 ? -27.571 28.706 32.583 1 44.91 15 ILE B C 1
ATOM 2567 O O . ILE B 1 15 ? -26.472 28.74 33.141 1 44.91 15 ILE B O 1
ATOM 2571 N N . LEU B 1 16 ? -28.112 27.511 32.379 1 40.57 16 LEU B N 1
ATOM 2572 C CA . LEU B 1 16 ? -27.311 26.361 31.973 1 40.57 16 LEU B CA 1
ATOM 2573 C C . LEU B 1 16 ? -26.445 26.702 30.764 1 40.57 16 LEU B C 1
ATOM 2575 O O . LEU B 1 16 ? -26.958 26.871 29.656 1 40.57 16 LEU B O 1
ATOM 2579 N N . LEU B 1 17 ? -25.308 27.399 30.929 1 40.49 17 LEU B N 1
ATOM 2580 C CA . LEU B 1 17 ? -24.297 27.428 29.878 1 40.49 17 LEU B CA 1
ATOM 2581 C C . LEU B 1 17 ? -24.036 26.027 29.335 1 40.49 17 LEU B C 1
ATOM 2583 O O . LEU B 1 17 ? -23.382 25.214 29.991 1 40.49 17 LEU B O 1
ATOM 2587 N N . LEU B 1 18 ? -24.992 25.492 28.604 1 40.51 18 LEU B N 1
ATOM 2588 C CA . LEU B 1 18 ? -24.645 24.282 27.867 1 40.51 18 LEU B CA 1
ATOM 2589 C C . LEU B 1 18 ? -23.295 24.437 27.173 1 40.51 18 LEU B C 1
ATOM 2591 O O . LEU B 1 18 ? -23.068 25.416 26.459 1 40.51 18 LEU B O 1
ATOM 2595 N N . PRO B 1 19 ? -22.277 23.851 27.717 1 42.56 19 PRO B N 1
ATOM 2596 C CA . PRO B 1 19 ? -21.045 23.916 26.928 1 42.56 19 PRO B CA 1
ATOM 2597 C C . PRO B 1 19 ? -21.286 23.691 25.437 1 42.56 19 PRO B C 1
ATOM 2599 O O . PRO B 1 19 ? -21.966 22.735 25.055 1 42.56 19 PRO B O 1
ATOM 2602 N N . VAL B 1 20 ? -21.421 24.682 24.646 1 41.07 20 VAL B N 1
ATOM 2603 C CA . VAL B 1 20 ? -21.366 24.535 23.195 1 41.07 20 VAL B CA 1
ATOM 2604 C C . VAL B 1 20 ? -20.341 23.466 22.822 1 41.07 20 VAL B C 1
ATOM 2606 O O . VAL B 1 20 ? -19.134 23.681 22.957 1 41.07 20 VAL B O 1
ATOM 2609 N N . LEU B 1 21 ? -20.667 22.251 23.028 1 45.46 21 LEU B N 1
ATOM 2610 C CA . LEU B 1 21 ? -19.947 21.114 22.464 1 45.46 21 LEU B CA 1
ATOM 2611 C C . LEU B 1 21 ? -19.579 21.373 21.006 1 45.46 21 LEU B C 1
ATOM 2613 O O . LEU B 1 21 ? -20.407 21.19 20.111 1 45.46 21 LEU B O 1
ATOM 2617 N N . SER B 1 22 ? -18.782 22.463 20.565 1 47.65 22 SER B N 1
ATOM 2618 C CA . SER B 1 22 ? -18.472 22.967 19.231 1 47.65 22 SER B CA 1
ATOM 2619 C C . SER B 1 22 ? -18.024 21.842 18.304 1 47.65 22 SER B C 1
ATOM 2621 O O . SER B 1 22 ? -17.387 20.884 18.746 1 47.65 22 SER B O 1
ATOM 2623 N N . ALA B 1 23 ? -18.432 21.989 17.127 1 53.38 23 ALA B N 1
ATOM 2624 C CA . ALA B 1 23 ? -18.151 21.366 15.836 1 53.38 23 ALA B CA 1
ATOM 2625 C C . ALA B 1 23 ? -16.653 21.357 15.546 1 53.38 23 ALA B C 1
ATOM 2627 O O . ALA B 1 23 ? -15.932 22.277 15.939 1 53.38 23 ALA B O 1
ATOM 2628 N N . THR B 1 24 ? -16.014 20.238 15.211 1 72.02 24 THR B N 1
ATOM 2629 C CA . THR B 1 24 ? -14.614 19.995 14.881 1 72.02 24 THR B CA 1
ATOM 2630 C C . THR B 1 24 ? -14.237 20.691 13.577 1 72.02 24 THR B C 1
ATOM 2632 O O . THR B 1 24 ? -13.108 21.162 13.422 1 72.02 24 THR B O 1
ATOM 2635 N N . VAL B 1 25 ? -15.303 21.014 12.738 1 77.85 25 VAL B N 1
ATOM 2636 C CA . VAL B 1 25 ? -15.041 21.961 11.659 1 77.85 25 VAL B CA 1
ATOM 2637 C C . VAL B 1 25 ? -15.184 23.39 12.179 1 77.85 25 VAL B C 1
ATOM 2639 O O . VAL B 1 25 ? -16.228 23.757 12.721 1 77.85 25 VAL B O 1
ATOM 2642 N N . VAL B 1 26 ? -14.218 24.188 12.027 1 75.2 26 VAL B N 1
ATOM 2643 C CA . VAL B 1 26 ? -14.193 25.501 12.664 1 75.2 26 VAL B CA 1
ATOM 2644 C C . VAL B 1 26 ? -14.037 26.588 11.603 1 75.2 26 VAL B C 1
ATOM 2646 O O . VAL B 1 26 ? -13.594 26.314 10.485 1 75.2 26 VAL B O 1
ATOM 2649 N N . GLU B 1 27 ? -14.519 27.738 11.944 1 71.26 27 GLU B N 1
ATOM 2650 C CA . GLU B 1 27 ? -14.362 28.876 11.043 1 71.26 27 GLU B CA 1
ATOM 2651 C C . GLU B 1 27 ? -12.917 29.364 11.017 1 71.26 27 GLU B C 1
ATOM 2653 O O . GLU B 1 27 ? -12.421 29.799 9.975 1 71.26 27 GLU B O 1
ATOM 2658 N N . ASP B 1 28 ? -12.346 29.264 12.183 1 72.77 28 ASP B N 1
ATOM 2659 C CA . ASP B 1 28 ? -10.97 29.703 12.392 1 72.77 28 ASP B CA 1
ATOM 2660 C C . ASP B 1 28 ? -10.281 28.86 13.463 1 72.77 28 ASP B C 1
ATOM 2662 O O . ASP B 1 28 ? -10.819 28.677 14.557 1 72.77 28 ASP B O 1
ATOM 2666 N N . PHE B 1 29 ? -9.144 28.322 13.079 1 77.58 29 PHE B N 1
ATOM 2667 C CA . PHE B 1 29 ? -8.414 27.481 14.02 1 77.58 29 PHE B CA 1
ATOM 2668 C C . PHE B 1 29 ? -8.095 28.249 15.297 1 77.58 29 PHE B C 1
ATOM 2670 O O . PHE B 1 29 ? -7.956 27.654 16.368 1 77.58 29 PHE B O 1
ATOM 2677 N N . ASN B 1 30 ? -7.962 29.594 15.176 1 64.9 30 ASN B N 1
ATOM 2678 C CA . ASN B 1 30 ? -7.53 30.443 16.281 1 64.9 30 ASN B CA 1
ATOM 2679 C C . ASN B 1 30 ? -8.625 30.592 17.334 1 64.9 30 ASN B C 1
ATOM 2681 O O . ASN B 1 30 ? -8.351 30.984 18.469 1 64.9 30 ASN B O 1
ATOM 2685 N N . HIS B 1 31 ? -9.787 30.231 16.94 1 62.85 31 HIS B N 1
ATOM 2686 C CA . HIS B 1 31 ? -10.905 30.525 17.829 1 62.85 31 HIS B CA 1
ATOM 2687 C C . HIS B 1 31 ? -11.174 29.363 18.779 1 62.85 31 HIS B C 1
ATOM 2689 O O . HIS B 1 31 ? -12.006 29.475 19.683 1 62.85 31 HIS B O 1
ATOM 2695 N N . ILE B 1 32 ? -10.47 28.329 18.496 1 67.59 32 ILE B N 1
ATOM 2696 C CA . ILE B 1 32 ? -10.601 27.204 19.416 1 67.59 32 ILE B CA 1
ATOM 2697 C C . ILE B 1 32 ? -9.263 26.94 20.101 1 67.59 32 ILE B C 1
ATOM 2699 O O . ILE B 1 32 ? -8.308 26.493 19.461 1 67.59 32 ILE B O 1
ATOM 2703 N N . GLU B 1 33 ? -9.191 27.439 21.336 1 63.07 33 GLU B N 1
ATOM 2704 C CA . GLU B 1 33 ? -7.946 27.471 22.097 1 63.07 33 GLU B CA 1
ATOM 2705 C C . GLU B 1 33 ? -7.195 26.147 21.982 1 63.07 33 GLU B C 1
ATOM 2707 O O . GLU B 1 33 ? -5.98 26.133 21.775 1 63.07 33 GLU B O 1
ATOM 2712 N N . THR B 1 34 ? -7.906 25.067 21.967 1 76.98 34 THR B N 1
ATOM 2713 C CA . THR B 1 34 ? -7.201 23.792 22.038 1 76.98 34 THR B CA 1
ATOM 2714 C C . THR B 1 34 ? -6.689 23.38 20.661 1 76.98 34 THR B C 1
ATOM 2716 O O . THR B 1 34 ? -5.686 22.671 20.552 1 76.98 34 THR B O 1
ATOM 2719 N N . CYS B 1 35 ? -7.136 23.992 19.62 1 84.99 35 CYS B N 1
ATOM 2720 C CA . CYS B 1 35 ? -6.678 23.643 18.279 1 84.99 35 CYS B CA 1
ATOM 2721 C C . CYS B 1 35 ? -5.417 24.417 17.915 1 84.99 35 CYS B C 1
ATOM 2723 O O . CYS B 1 35 ? -4.528 23.885 17.249 1 84.99 35 CYS B O 1
ATOM 2725 N N . LYS B 1 36 ? -5.266 25.581 18.485 1 88.97 36 LYS B N 1
ATOM 2726 C CA . LYS B 1 36 ? -4.163 26.472 18.138 1 88.97 36 LYS B CA 1
ATOM 2727 C C . LYS B 1 36 ? -2.84 25.95 18.691 1 88.97 36 LYS B C 1
ATOM 2729 O O . LYS B 1 36 ? -1.768 26.328 18.212 1 88.97 36 LYS B O 1
ATOM 2734 N N . ASN B 1 37 ? -2.896 25.054 19.678 1 90.79 37 ASN B N 1
ATOM 2735 C CA . ASN B 1 37 ? -1.692 24.529 20.313 1 90.79 37 ASN B CA 1
ATOM 2736 C C . ASN B 1 37 ? -0.852 23.714 19.333 1 90.79 37 ASN B C 1
ATOM 2738 O O . ASN B 1 37 ? 0.331 23.469 19.577 1 90.79 37 ASN B O 1
ATOM 2742 N N . SER B 1 38 ? -1.458 23.311 18.218 1 93.56 38 SER B N 1
ATOM 2743 C CA . SER B 1 38 ? -0.739 22.521 17.224 1 93.56 38 SER B CA 1
ATOM 2744 C C . SER B 1 38 ? -0.04 23.416 16.207 1 93.56 38 SER B C 1
ATOM 2746 O O . SER B 1 38 ? 0.663 22.926 15.32 1 93.56 38 SER B O 1
ATOM 2748 N N . LEU B 1 39 ? -0.19 24.736 16.386 1 95.18 39 LEU B N 1
ATOM 2749 C CA . LEU B 1 39 ? 0.313 25.702 15.415 1 95.18 39 LEU B CA 1
ATOM 2750 C C . LEU B 1 39 ? 1.391 26.585 16.035 1 95.18 39 LEU B C 1
ATOM 2752 O O . LEU B 1 39 ? 1.265 27.012 17.185 1 95.18 39 LEU B O 1
ATOM 2756 N N . TYR B 1 40 ? 2.463 26.78 15.291 1 95.08 40 TYR B N 1
ATOM 2757 C CA . TYR B 1 40 ? 3.501 27.689 15.767 1 95.08 40 TYR B CA 1
ATOM 2758 C C . TYR B 1 40 ? 2.92 29.062 16.08 1 95.08 40 TYR B C 1
ATOM 2760 O O . TYR B 1 40 ? 2.3 29.692 15.22 1 95.08 40 TYR B O 1
ATOM 2768 N N . MET B 1 41 ? 3.034 29.459 17.365 1 91.89 41 MET B N 1
ATOM 2769 C CA . MET B 1 41 ? 2.511 30.726 17.869 1 91.89 41 MET B CA 1
ATOM 2770 C C . MET B 1 41 ? 1.001 30.808 17.673 1 91.89 41 MET B C 1
ATOM 2772 O O . MET B 1 41 ? 0.449 31.899 17.52 1 91.89 41 MET B O 1
ATOM 2776 N N . GLY B 1 42 ? 0.382 29.607 17.474 1 91.64 42 GLY B N 1
ATOM 2777 C CA . GLY B 1 42 ? -1.062 29.532 17.321 1 91.64 42 GLY B CA 1
ATOM 2778 C C . GLY B 1 42 ? -1.549 30.053 15.982 1 91.64 42 GLY B C 1
ATOM 2779 O O . GLY B 1 42 ? -2.717 30.421 15.84 1 91.64 42 GLY B O 1
ATOM 2780 N N . THR B 1 43 ? -0.704 30.179 15.031 1 91.68 43 THR B N 1
ATOM 2781 C CA . THR B 1 43 ? -1.037 30.797 13.752 1 91.68 43 THR B CA 1
ATOM 2782 C C . THR B 1 43 ? -0.992 29.768 12.626 1 91.68 43 THR B C 1
ATOM 2784 O O . THR B 1 43 ? 0.049 29.158 12.376 1 91.68 43 THR B O 1
ATOM 2787 N N . PRO B 1 44 ? -2.086 29.603 11.98 1 92.99 44 PRO B N 1
ATOM 2788 C CA . PRO B 1 44 ? -2.059 28.711 10.818 1 92.99 44 PRO B CA 1
ATOM 2789 C C . PRO B 1 44 ? -1.355 29.333 9.614 1 92.99 44 PRO B C 1
ATOM 2791 O O . PRO B 1 44 ? -1.115 30.543 9.59 1 92.99 44 PRO B O 1
ATOM 2794 N N . PRO B 1 45 ? -0.944 28.451 8.65 1 94.58 45 PRO B N 1
ATOM 2795 C CA . PRO B 1 45 ? -0.442 29.037 7.404 1 94.58 45 PRO B CA 1
ATOM 2796 C C . PRO B 1 45 ? -1.376 30.103 6.836 1 94.58 45 PRO B C 1
ATOM 2798 O O . PRO B 1 45 ? -2.599 29.948 6.885 1 94.58 45 PRO B O 1
ATOM 2801 N N . ARG B 1 46 ? -0.816 31.146 6.305 1 92.48 46 ARG B N 1
ATOM 2802 C CA . ARG B 1 46 ? -1.594 32.281 5.819 1 92.48 46 ARG B CA 1
ATOM 2803 C C . ARG B 1 46 ? -1.542 32.369 4.297 1 92.48 46 ARG B C 1
ATOM 2805 O O . ARG B 1 46 ? -0.608 31.863 3.672 1 92.48 46 ARG B O 1
ATOM 2812 N N . GLY B 1 47 ? -2.576 32.961 3.808 1 92.4 47 GLY B N 1
ATOM 2813 C CA . GLY B 1 47 ? -2.558 33.31 2.396 1 92.4 47 GLY B CA 1
ATOM 2814 C C . GLY B 1 47 ? -3.156 32.236 1.508 1 92.4 47 GLY B C 1
ATOM 2815 O O . GLY B 1 47 ? -3.081 32.325 0.281 1 92.4 47 GLY B O 1
ATOM 2816 N N . ILE B 1 48 ? -3.699 31.148 2.048 1 91.05 48 ILE B N 1
ATOM 2817 C CA . ILE B 1 48 ? -4.35 30.121 1.243 1 91.05 48 ILE B CA 1
ATOM 2818 C C . ILE B 1 48 ? -5.793 30.529 0.954 1 91.05 48 ILE B C 1
ATOM 2820 O O . ILE B 1 48 ? -6.553 30.838 1.874 1 91.05 48 ILE B O 1
ATOM 2824 N N . LEU B 1 49 ? -6.259 30.581 -0.226 1 77.04 49 LEU B N 1
ATOM 2825 C CA . LEU B 1 49 ? -7.345 31.435 -0.696 1 77.04 49 LEU B CA 1
ATOM 2826 C C . LEU B 1 49 ? -8.661 30.665 -0.743 1 77.04 49 LEU B C 1
ATOM 2828 O O . LEU B 1 49 ? -9.718 31.213 -0.423 1 77.04 49 LEU B O 1
ATOM 2832 N N . PRO B 1 50 ? -8.785 29.434 -1.171 1 71.02 50 PRO B N 1
ATOM 2833 C CA . PRO B 1 50 ? -10.144 28.98 -1.474 1 71.02 50 PRO B CA 1
ATOM 2834 C C . PRO B 1 50 ? -11.053 28.979 -0.247 1 71.02 50 PRO B C 1
ATOM 2836 O O . PRO B 1 50 ? -10.714 28.378 0.776 1 71.02 50 PRO B O 1
ATOM 2839 N N . PRO B 1 51 ? -12.135 29.79 -0.426 1 71.45 51 PRO B N 1
ATOM 2840 C CA . PRO B 1 51 ? -13.07 29.881 0.698 1 71.45 51 PRO B CA 1
ATOM 2841 C C . PRO B 1 51 ? -13.774 28.557 0.988 1 71.45 51 PRO B C 1
ATOM 2843 O O . PRO B 1 51 ? -14.321 28.37 2.078 1 71.45 51 PRO B O 1
ATOM 2846 N N . SER B 1 52 ? -13.833 27.71 0.03 1 86.73 52 SER B N 1
ATOM 2847 C CA . SER B 1 52 ? -14.591 26.471 0.166 1 86.73 52 SER B CA 1
ATOM 2848 C C . SER B 1 52 ? -13.857 25.468 1.05 1 86.73 52 SER B C 1
ATOM 2850 O O . SER B 1 52 ? -14.422 24.444 1.438 1 86.73 52 SER B O 1
ATOM 2852 N N . LEU B 1 53 ? -12.701 25.838 1.423 1 93.76 53 LEU B N 1
ATOM 2853 C CA . LEU B 1 53 ? -11.914 24.925 2.245 1 93.76 53 LEU B CA 1
ATOM 2854 C C . LEU B 1 53 ? -12.47 24.854 3.663 1 93.76 53 LEU B C 1
ATOM 2856 O O . LEU B 1 53 ? -12.975 25.849 4.187 1 93.76 53 LEU B O 1
ATOM 2860 N N . LYS B 1 54 ? -12.42 23.724 4.222 1 93.6 54 LYS B N 1
ATOM 2861 C CA . LYS B 1 54 ? -12.901 23.494 5.581 1 93.6 54 LYS B CA 1
ATOM 2862 C C . LYS B 1 54 ? -11.739 23.379 6.563 1 93.6 54 LYS B C 1
ATOM 2864 O O . LYS B 1 54 ? -10.733 22.728 6.27 1 93.6 54 LYS B O 1
ATOM 2869 N N . LYS B 1 55 ? -11.851 24.079 7.659 1 93.77 55 LYS B N 1
ATOM 2870 C CA . LYS B 1 55 ? -10.873 23.993 8.739 1 93.77 55 LYS B CA 1
ATOM 2871 C C . LYS B 1 55 ? -11.305 22.978 9.793 1 93.77 55 LYS B C 1
ATOM 2873 O O . LYS B 1 55 ? -12.328 23.16 10.455 1 93.77 55 LYS B O 1
ATOM 2878 N N . ILE B 1 56 ? -10.441 21.949 9.966 1 94.34 56 ILE B N 1
ATOM 2879 C CA . ILE B 1 56 ? -10.804 20.887 10.899 1 94.34 56 ILE B CA 1
ATOM 2880 C C . ILE B 1 56 ? -9.847 20.896 12.089 1 94.34 56 ILE B C 1
ATOM 2882 O O . ILE B 1 56 ? -8.629 20.808 11.915 1 94.34 56 ILE B O 1
ATOM 2886 N N . CYS B 1 57 ? -10.404 21.096 13.259 1 94.29 57 CYS B N 1
ATOM 2887 C CA . CYS B 1 57 ? -9.668 20.704 14.456 1 94.29 57 CYS B CA 1
ATOM 2888 C C . CYS B 1 57 ? -9.804 19.208 14.713 1 94.29 57 CYS B C 1
ATOM 2890 O O . CYS B 1 57 ? -10.85 18.745 15.171 1 94.29 57 CYS B O 1
ATOM 2892 N N . GLN B 1 58 ? -8.777 18.472 14.403 1 95.34 58 GLN B N 1
ATOM 2893 C CA . GLN B 1 58 ? -8.823 17.018 14.526 1 95.34 58 GLN B CA 1
ATOM 2894 C C . GLN B 1 58 ? -8.896 16.592 15.99 1 95.34 58 GLN B C 1
ATOM 2896 O O . GLN B 1 58 ? -7.976 16.857 16.766 1 95.34 58 GLN B O 1
ATOM 2901 N N . ARG B 1 59 ? -10.01 15.948 16.31 1 94.06 59 ARG B N 1
ATOM 2902 C CA . ARG B 1 59 ? -10.23 15.534 17.692 1 94.06 59 ARG B CA 1
ATOM 2903 C C . ARG B 1 59 ? -10.342 14.016 17.798 1 94.06 59 ARG B C 1
ATOM 2905 O O . ARG B 1 59 ? -10.965 13.374 16.95 1 94.06 59 ARG B O 1
ATOM 2912 N N . TYR B 1 60 ? -9.762 13.511 18.774 1 94.35 60 TYR B N 1
ATOM 2913 C CA . TYR B 1 60 ? -9.829 12.099 19.134 1 94.35 60 TYR B CA 1
ATOM 2914 C C . TYR B 1 60 ? -9.803 11.921 20.648 1 94.35 60 TYR B C 1
ATOM 2916 O O . TYR B 1 60 ? -9.044 12.597 21.346 1 94.35 60 TYR B O 1
ATOM 2924 N N . ALA B 1 61 ? -10.7 11.048 21.183 1 93.32 61 ALA B N 1
ATOM 2925 C CA . ALA B 1 61 ? -10.828 10.813 22.619 1 93.32 61 ALA B CA 1
ATOM 2926 C C . ALA B 1 61 ? -11.065 12.12 23.37 1 93.32 61 ALA B C 1
ATOM 2928 O O . ALA B 1 61 ?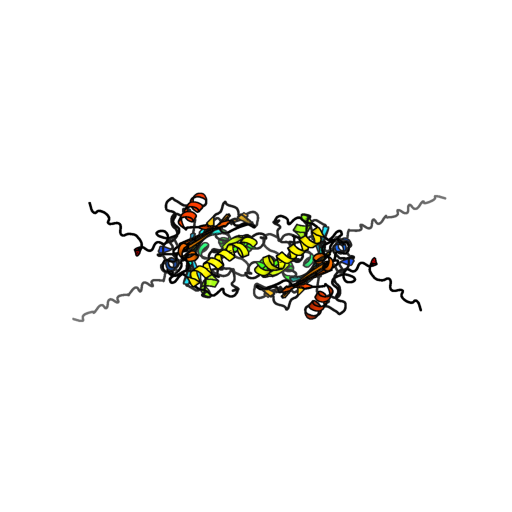 -10.399 12.399 24.369 1 93.32 61 ALA B O 1
ATOM 2929 N N . ASP B 1 62 ? -11.804 13.016 22.791 1 89.81 62 ASP B N 1
ATOM 2930 C CA . ASP B 1 62 ? -12.335 14.244 23.376 1 89.81 62 ASP B CA 1
ATOM 2931 C C . ASP B 1 62 ? -11.234 15.285 23.559 1 89.81 62 ASP B C 1
ATOM 2933 O O . ASP B 1 62 ? -11.308 16.124 24.46 1 89.81 62 ASP B O 1
ATOM 2937 N N . ARG B 1 63 ? -10.244 15.174 22.71 1 92.19 63 ARG B N 1
ATOM 2938 C CA . ARG B 1 63 ? -9.186 16.176 22.782 1 92.19 63 ARG B CA 1
ATOM 2939 C C . ARG B 1 63 ? -8.707 16.566 21.388 1 92.19 63 ARG B C 1
ATOM 2941 O O . ARG B 1 63 ? -8.618 15.72 20.496 1 92.19 63 ARG B O 1
ATOM 2948 N N . PRO B 1 64 ? -8.383 17.838 21.292 1 92.9 64 PRO B N 1
ATOM 2949 C CA . PRO B 1 64 ? -7.743 18.242 20.038 1 92.9 64 PRO B CA 1
ATOM 2950 C C . PRO B 1 64 ? -6.357 17.626 19.857 1 92.9 64 PRO B C 1
ATOM 2952 O O . PRO B 1 64 ? -5.605 17.494 20.826 1 92.9 64 PRO B O 1
ATOM 2955 N N . ARG B 1 65 ? -6.039 17.226 18.668 1 95.17 65 ARG B N 1
ATOM 2956 C CA . ARG B 1 65 ? -4.782 16.536 18.398 1 95.17 65 ARG B CA 1
ATOM 2957 C C . ARG B 1 65 ? -3.917 17.334 17.428 1 95.17 65 ARG B C 1
ATOM 2959 O O . ARG B 1 65 ? -2.711 17.478 17.639 1 95.17 65 ARG B O 1
ATOM 2966 N N . TYR B 1 66 ? -4.486 17.797 16.337 1 96.81 66 TYR B N 1
ATOM 2967 C CA . TYR B 1 66 ? -3.857 18.607 15.3 1 96.81 66 TYR B CA 1
ATOM 2968 C C . TYR B 1 66 ? -4.906 19.294 14.434 1 96.81 66 TYR B C 1
ATOM 2970 O O . TYR B 1 66 ? -6.102 19.234 14.731 1 96.81 66 TYR B O 1
ATOM 2978 N N . VAL B 1 67 ? -4.43 20.041 13.365 1 96.62 67 VAL B N 1
ATOM 2979 C CA . VAL B 1 67 ? -5.409 20.727 12.529 1 96.62 67 VAL B CA 1
ATOM 2980 C C . VAL B 1 67 ? -5.193 20.351 11.065 1 96.62 67 VAL B C 1
ATOM 2982 O O . VAL B 1 67 ? -4.075 20.022 10.661 1 96.62 67 VAL B O 1
ATOM 2985 N N . THR B 1 68 ? -6.27 20.353 10.302 1 97.11 68 THR B N 1
ATOM 2986 C CA . THR B 1 68 ? -6.241 20.057 8.874 1 97.11 68 THR B CA 1
ATOM 2987 C C . THR B 1 68 ? -7.058 21.081 8.092 1 97.11 68 THR B C 1
ATOM 2989 O O . THR B 1 68 ? -8.191 21.394 8.464 1 97.11 68 THR B O 1
ATOM 2992 N N . LEU B 1 69 ? -6.409 21.764 7.155 1 96.76 69 LEU B N 1
ATOM 2993 C CA . LEU B 1 69 ? -7.171 22.449 6.117 1 96.76 69 LEU B CA 1
ATOM 2994 C C . LEU B 1 69 ? -7.612 21.471 5.032 1 96.76 69 LEU B C 1
ATOM 2996 O O . LEU B 1 69 ? -6.775 20.858 4.366 1 96.76 69 LEU B O 1
ATOM 3000 N N . PHE B 1 70 ? -8.899 21.34 4.86 1 97.05 70 PHE B N 1
ATOM 3001 C CA . PHE B 1 70 ? -9.453 20.242 4.076 1 97.05 70 PHE B CA 1
ATOM 3002 C C . PHE B 1 70 ? -10.236 20.773 2.881 1 97.05 70 PHE B C 1
ATOM 3004 O O . PHE B 1 70 ? -10.971 21.755 3 1 97.05 70 PHE B O 1
ATOM 3011 N N . ASP B 1 71 ? -10.058 20.135 1.716 1 95.93 71 ASP B N 1
ATOM 3012 C CA . ASP B 1 71 ? -10.813 20.456 0.508 1 95.93 71 ASP B CA 1
ATOM 3013 C C . ASP B 1 71 ? -11.923 19.435 0.267 1 95.93 71 ASP B C 1
ATOM 3015 O O . ASP B 1 71 ? -11.668 18.342 -0.241 1 95.93 71 ASP B O 1
ATOM 3019 N N . PRO B 1 72 ? -13.12 19.792 0.54 1 94.14 72 PRO B N 1
ATOM 3020 C CA . PRO B 1 72 ? -14.206 18.826 0.36 1 94.14 72 PRO B CA 1
ATOM 3021 C C . PRO B 1 72 ? -14.491 18.525 -1.109 1 94.14 72 PRO B C 1
ATOM 3023 O O . PRO B 1 72 ? -15.139 17.523 -1.424 1 94.14 72 PRO B O 1
ATOM 3026 N N . GLU B 1 73 ? -14.096 19.37 -1.996 1 93.01 73 GLU B N 1
ATOM 3027 C CA . GLU B 1 73 ? -14.333 19.153 -3.42 1 93.01 73 GLU B CA 1
ATOM 3028 C C . GLU B 1 73 ? -13.479 18.006 -3.954 1 93.01 73 GLU B C 1
ATOM 3030 O O . GLU B 1 73 ? -13.972 17.146 -4.686 1 93.01 73 GLU B O 1
ATOM 3035 N N . THR B 1 74 ? -12.228 18.046 -3.564 1 95.32 74 THR B N 1
ATOM 3036 C CA . THR B 1 74 ? -11.33 16.987 -4.01 1 95.32 74 THR B CA 1
ATOM 3037 C C . THR B 1 74 ? -11.201 15.903 -2.943 1 95.32 74 THR B C 1
ATOM 3039 O O . THR B 1 74 ? -10.57 14.87 -3.173 1 95.32 74 THR B O 1
ATOM 3042 N N . ARG B 1 75 ? -11.723 16.202 -1.759 1 97 75 ARG B N 1
ATOM 3043 C CA . ARG B 1 75 ? -11.807 15.258 -0.649 1 97 75 ARG B CA 1
ATOM 3044 C C . ARG B 1 75 ? -10.418 14.849 -0.172 1 97 75 ARG B C 1
ATOM 3046 O O . ARG B 1 75 ? -10.174 13.675 0.113 1 97 75 ARG B O 1
ATOM 3053 N N . ILE B 1 76 ? -9.501 15.749 -0.228 1 97.9 76 ILE B N 1
ATOM 3054 C CA . ILE B 1 76 ? -8.176 15.577 0.358 1 97.9 76 ILE B CA 1
ATOM 3055 C C . ILE B 1 76 ? -7.806 16.815 1.171 1 97.9 76 ILE B C 1
ATOM 3057 O O . ILE B 1 76 ? -8.358 17.896 0.953 1 97.9 76 ILE B O 1
ATOM 3061 N N . PRO B 1 77 ? -6.9 16.636 2.135 1 98.25 77 PRO B N 1
ATOM 3062 C CA . PRO B 1 77 ? -6.379 17.813 2.835 1 98.25 77 PRO B CA 1
ATOM 3063 C C . PRO B 1 77 ? -5.449 18.654 1.964 1 98.25 77 PRO B C 1
ATOM 3065 O O . PRO B 1 77 ? -4.692 18.109 1.156 1 98.25 77 PRO B O 1
ATOM 3068 N N . VAL B 1 78 ? -5.57 19.954 2.185 1 97.81 78 VAL B N 1
ATOM 3069 C CA . VAL B 1 78 ? -4.569 20.866 1.641 1 97.81 78 VAL B CA 1
ATOM 3070 C C . VAL B 1 78 ? -3.282 20.767 2.457 1 97.81 78 VAL B C 1
ATOM 3072 O O . VAL B 1 78 ? -2.185 20.718 1.896 1 97.81 78 VAL B O 1
ATOM 3075 N N . TYR B 1 79 ? -3.422 20.723 3.731 1 98.37 79 TYR B N 1
ATOM 3076 C CA . TYR B 1 79 ? -2.313 20.429 4.631 1 98.37 79 TYR B CA 1
ATOM 3077 C C . TYR B 1 79 ? -2.82 19.928 5.977 1 98.37 79 TYR B C 1
ATOM 3079 O O . TYR B 1 79 ? -3.992 20.116 6.315 1 98.37 79 TYR B O 1
ATOM 3087 N N . SER B 1 80 ? -1.996 19.244 6.669 1 98.47 80 SER B N 1
ATOM 3088 C CA . SER B 1 80 ? -2.124 18.974 8.098 1 98.47 80 SER B CA 1
ATOM 3089 C C . SER B 1 80 ? -0.981 19.607 8.884 1 98.47 80 SER B C 1
ATOM 3091 O O . SER B 1 80 ? 0.178 19.534 8.472 1 98.47 80 SER B O 1
ATOM 3093 N N . ALA B 1 81 ? -1.293 20.29 9.963 1 98.34 81 ALA B N 1
ATOM 3094 C CA . ALA B 1 81 ? -0.328 20.916 10.863 1 98.34 81 ALA B CA 1
ATOM 3095 C C . ALA B 1 81 ? -0.384 20.286 12.252 1 98.34 81 ALA B C 1
ATOM 3097 O O . ALA B 1 81 ? -1.469 20.062 12.795 1 98.34 81 ALA B O 1
ATOM 3098 N N . TYR B 1 82 ? 0.779 19.985 12.785 1 97.88 82 TYR B N 1
ATOM 3099 C CA . TYR B 1 82 ? 0.816 19.222 14.027 1 97.88 82 TYR B CA 1
ATOM 3100 C C . TYR B 1 82 ? 2.1 19.497 14.799 1 97.88 82 TYR B C 1
ATOM 3102 O O . TYR B 1 82 ? 3.029 20.115 14.272 1 97.88 82 TYR B O 1
ATOM 3110 N N . THR B 1 83 ? 2.036 19.132 16.051 1 97.45 83 THR B N 1
ATOM 3111 C CA . THR B 1 83 ? 3.238 19.161 16.876 1 97.45 83 THR B CA 1
ATOM 3112 C C . THR B 1 83 ? 3.952 17.813 16.839 1 97.45 83 THR B C 1
ATOM 3114 O O . THR B 1 83 ? 3.308 16.762 16.861 1 97.45 83 THR B O 1
ATOM 3117 N N . PHE B 1 84 ? 5.22 17.895 16.698 1 97.61 84 PHE B N 1
ATOM 3118 C CA . PHE B 1 84 ? 6.052 16.698 16.725 1 97.61 84 PHE B CA 1
ATOM 3119 C C . PHE B 1 84 ? 6.217 16.186 18.151 1 97.61 84 PHE B C 1
ATOM 3121 O O . PHE B 1 84 ? 6.494 16.963 19.067 1 97.61 84 PHE B O 1
ATOM 3128 N N . LYS B 1 85 ? 5.996 14.962 18.364 1 94.93 85 LYS B N 1
ATOM 3129 C CA . LYS B 1 85 ? 6.244 14.316 19.65 1 94.93 85 LYS B CA 1
ATOM 3130 C C . LYS B 1 85 ? 7.414 13.341 19.559 1 94.93 85 LYS B C 1
ATOM 3132 O O . LYS B 1 85 ? 7.433 12.464 18.694 1 94.93 85 LYS B O 1
ATOM 3137 N N . LYS B 1 86 ? 8.371 13.5 20.428 1 91.74 86 LYS B N 1
ATOM 3138 C CA . LYS B 1 86 ? 9.56 12.652 20.421 1 91.74 86 LYS B CA 1
ATOM 3139 C C . LYS B 1 86 ? 9.187 11.183 20.595 1 91.74 86 LYS B C 1
ATOM 3141 O O . LYS B 1 86 ? 8.321 10.848 21.407 1 91.74 86 LYS B O 1
ATOM 3146 N N . THR B 1 87 ? 9.717 10.379 19.736 1 86.46 87 THR B N 1
ATOM 3147 C CA . THR B 1 87 ? 9.382 8.959 19.743 1 86.46 87 THR B CA 1
ATOM 3148 C C . THR B 1 87 ? 10.568 8.122 19.272 1 86.46 87 THR B C 1
ATOM 3150 O O . THR B 1 87 ? 11.421 8.608 18.525 1 86.46 87 THR B O 1
ATOM 3153 N N . ASP B 1 88 ? 10.876 6.888 19.838 1 73.81 88 ASP B N 1
ATOM 3154 C CA . ASP B 1 88 ? 11.901 5.939 19.416 1 73.81 88 ASP B CA 1
ATOM 3155 C C . ASP B 1 88 ? 11.381 5.026 18.308 1 73.81 88 ASP B C 1
ATOM 3157 O O . ASP B 1 88 ? 11.901 3.927 18.107 1 73.81 88 ASP B O 1
ATOM 3161 N N . ARG B 1 89 ? 11.084 5.306 17.193 1 62.77 89 ARG B N 1
ATOM 3162 C CA . ARG B 1 89 ? 10.628 4.608 15.996 1 62.77 89 ARG B CA 1
ATOM 3163 C C . ARG B 1 89 ? 9.665 3.481 16.352 1 62.77 89 ARG B C 1
ATOM 3165 O O . ARG B 1 89 ? 9.976 2.633 17.191 1 62.77 89 ARG B O 1
ATOM 3172 N N . SER B 1 90 ? 8.437 3.691 16.75 1 57.39 90 SER B N 1
ATOM 3173 C CA . SER B 1 90 ? 7.519 2.707 17.313 1 57.39 90 SER B CA 1
ATOM 3174 C C . SER B 1 90 ? 7.01 1.749 16.24 1 57.39 90 SER B C 1
ATOM 3176 O O . SER B 1 90 ? 7.145 2.019 15.045 1 57.39 90 SER B O 1
ATOM 3178 N N . THR B 1 91 ? 6.334 0.669 16.892 1 57.45 91 THR B N 1
ATOM 3179 C CA . THR B 1 91 ? 5.572 -0.53 16.561 1 57.45 91 THR B CA 1
ATOM 3180 C C . THR B 1 91 ? 4.398 -0.19 15.646 1 57.45 91 THR B C 1
ATOM 3182 O O . THR B 1 91 ? 3.828 0.9 15.739 1 57.45 91 THR B O 1
ATOM 3185 N N . HIS B 1 92 ? 4.399 -0.877 14.765 1 56.99 92 HIS B N 1
ATOM 3186 C CA . HIS B 1 92 ? 3.235 -0.844 13.887 1 56.99 92 HIS B CA 1
ATOM 3187 C C . HIS B 1 92 ? 1.938 -0.898 14.688 1 56.99 92 HIS B C 1
ATOM 3189 O O . HIS B 1 92 ? 1.822 -1.677 15.637 1 56.99 92 HIS B O 1
ATOM 3195 N N . VAL B 1 93 ? 1.177 0.26 14.704 1 63.55 93 VAL B N 1
ATOM 3196 C CA . VAL B 1 93 ? -0.119 0.241 15.375 1 63.55 93 VAL B CA 1
ATOM 3197 C C . VAL B 1 93 ? -1.22 -0.067 14.364 1 63.55 93 VAL B C 1
ATOM 3199 O O . VAL B 1 93 ? -1.157 0.374 13.214 1 63.55 93 VAL B O 1
ATOM 3202 N N . ASP B 1 94 ? -2.009 -0.94 14.727 1 71.14 94 ASP B N 1
ATOM 3203 C CA . ASP B 1 94 ? -3.186 -1.332 13.958 1 71.14 94 ASP B CA 1
ATOM 3204 C C . ASP B 1 94 ? -4.421 -0.5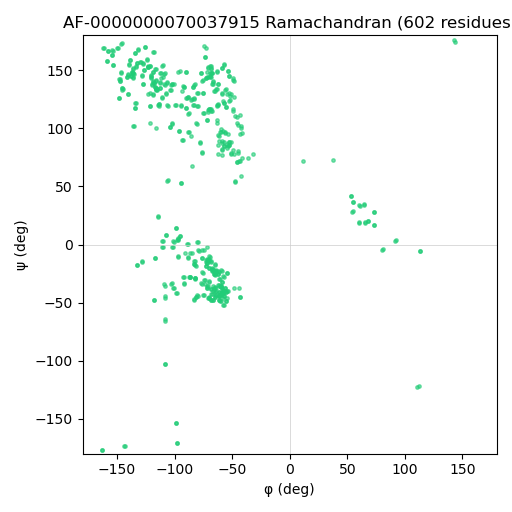55 14.409 1 71.14 94 ASP B C 1
ATOM 3206 O O . ASP B 1 94 ? -5.052 -0.906 15.407 1 71.14 94 ASP B O 1
ATOM 3210 N N . TYR B 1 95 ? -4.64 0.619 13.758 1 82.82 95 TYR B N 1
ATOM 3211 C CA . TYR B 1 95 ? -5.851 1.393 14.005 1 82.82 95 TYR B CA 1
ATOM 3212 C C . TYR B 1 95 ? -6.754 1.399 12.777 1 82.82 95 TYR B C 1
ATOM 3214 O O . TYR B 1 95 ? -6.271 1.453 11.644 1 82.82 95 TYR B O 1
ATOM 3222 N N . PRO B 1 96 ? -7.989 1.363 13.073 1 87.11 96 PRO B N 1
ATOM 3223 C CA . PRO B 1 96 ? -8.886 1.495 11.923 1 87.11 96 PRO B CA 1
ATOM 3224 C C . PRO B 1 96 ? -8.886 2.903 11.333 1 87.11 96 PRO B C 1
ATOM 3226 O O . PRO B 1 96 ? -8.646 3.877 12.051 1 87.11 96 PRO B O 1
ATOM 3229 N N . TRP B 1 97 ? -9.159 2.945 10.12 1 93.02 97 TRP B N 1
ATOM 3230 C CA . TRP B 1 97 ? -9.334 4.247 9.485 1 93.02 97 TRP B CA 1
ATOM 3231 C C . TRP B 1 97 ? -10.61 4.924 9.973 1 93.02 97 TRP B C 1
ATOM 3233 O O . TRP B 1 97 ? -11.625 4.26 10.198 1 93.02 97 TRP B O 1
ATOM 3243 N N . MET B 1 98 ? -10.502 6.215 10.082 1 95.24 98 MET B N 1
ATOM 3244 C CA . MET B 1 98 ? -11.63 6.963 10.628 1 95.24 98 MET B CA 1
ATOM 3245 C C . MET B 1 98 ? -12.086 8.047 9.656 1 95.24 98 MET B C 1
ATOM 3247 O O . MET B 1 98 ? -11.369 8.38 8.711 1 95.24 98 MET B O 1
ATOM 3251 N N . TYR B 1 99 ? -13.325 8.49 9.808 1 94.16 99 TYR B N 1
ATOM 3252 C CA . TYR B 1 99 ? -13.894 9.607 9.062 1 94.16 99 TYR B CA 1
ATOM 3253 C C . TYR B 1 99 ? -14.29 10.742 9.998 1 94.16 99 TYR B C 1
ATOM 3255 O O . TYR B 1 99 ? -14.226 10.598 11.221 1 94.16 99 TYR B O 1
ATOM 3263 N N . GLU B 1 100 ? -14.541 11.909 9.46 1 94.31 100 GLU B N 1
ATOM 3264 C CA . GLU B 1 100 ? -14.954 13.1 10.197 1 94.31 100 GLU B CA 1
ATOM 3265 C C . GLU B 1 100 ? -16.447 13.363 10.027 1 94.31 100 GLU B C 1
ATOM 3267 O O . GLU B 1 100 ? -16.864 14.008 9.062 1 94.31 100 GLU B O 1
ATOM 3272 N N . PRO B 1 101 ? -17.23 12.986 11.029 1 91.43 101 PRO B N 1
ATOM 3273 C CA . PRO B 1 101 ? -18.674 13.178 10.874 1 91.43 101 PRO B CA 1
ATOM 3274 C C . PRO B 1 101 ? -19.061 14.647 10.725 1 91.43 101 PRO B C 1
ATOM 3276 O O . PRO B 1 101 ? -20.067 14.963 10.084 1 91.43 101 PRO B O 1
ATOM 3279 N N . GLN B 1 102 ? -18.279 15.539 11.231 1 89.61 102 GLN B N 1
ATOM 3280 C CA . GLN B 1 102 ? -18.608 16.959 11.298 1 89.61 102 GLN B CA 1
ATOM 3281 C C . GLN B 1 102 ? -18.546 17.604 9.916 1 89.61 102 GLN B C 1
ATOM 3283 O O . GLN B 1 102 ? -18.999 18.735 9.732 1 89.61 102 GLN B O 1
ATOM 3288 N N . LEU B 1 103 ? -17.991 16.909 8.999 1 92.57 103 LEU B N 1
ATOM 3289 C CA . LEU B 1 103 ? -17.978 17.439 7.64 1 92.57 103 LEU B CA 1
ATOM 3290 C C . LEU B 1 103 ? -19.348 17.293 6.986 1 92.57 103 LEU B C 1
ATOM 3292 O O . LEU B 1 103 ? -19.657 17.993 6.02 1 92.57 103 LEU B O 1
ATOM 3296 N N . ALA B 1 104 ? -20.094 16.364 7.468 1 87.28 104 ALA B N 1
ATOM 3297 C CA . ALA B 1 104 ? -21.422 16.125 6.91 1 87.28 104 ALA B CA 1
ATOM 3298 C C . ALA B 1 104 ? -22.513 16.568 7.88 1 87.28 104 ALA B C 1
ATOM 3300 O O . ALA B 1 104 ? -23.625 16.9 7.463 1 87.28 104 ALA B O 1
ATOM 3301 N N . GLU B 1 105 ? -22.199 16.388 9.113 1 82.59 105 GLU B N 1
ATOM 3302 C CA . GLU B 1 105 ? -23.201 16.656 10.14 1 82.59 105 GLU B CA 1
ATOM 3303 C C . GLU B 1 105 ? -22.768 17.804 11.047 1 82.59 105 GLU B C 1
ATOM 3305 O O . GLU B 1 105 ? -21.607 17.876 11.455 1 82.59 105 GLU B O 1
ATOM 3310 N N . THR B 1 106 ? -23.706 18.664 11.286 1 74.26 106 THR B N 1
ATOM 3311 C CA . THR B 1 106 ? -23.382 19.804 12.137 1 74.26 106 THR B CA 1
ATOM 3312 C C . THR B 1 106 ? -23.577 19.453 13.609 1 74.26 106 THR B C 1
ATOM 3314 O O . THR B 1 106 ? -23.216 20.234 14.492 1 74.26 106 THR B O 1
ATOM 3317 N N . THR B 1 107 ? -24.168 18.205 13.849 1 70.36 107 THR B N 1
ATOM 3318 C CA . THR B 1 107 ? -24.413 17.789 15.225 1 70.36 107 THR B CA 1
ATOM 3319 C C . THR B 1 107 ? -23.469 16.658 15.625 1 70.36 107 THR B C 1
ATOM 3321 O O . THR B 1 107 ? -22.973 15.924 14.767 1 70.36 107 THR B O 1
ATOM 3324 N N . GLY B 1 108 ? -22.877 16.686 16.905 1 69.36 108 GLY B N 1
ATOM 3325 C CA . GLY B 1 108 ? -22.034 15.611 17.402 1 69.36 108 GLY B CA 1
ATOM 3326 C C . GLY B 1 108 ? -20.865 16.105 18.233 1 69.36 108 GLY B C 1
ATOM 3327 O O . GLY B 1 108 ? -20.716 17.309 18.45 1 69.36 108 GLY B O 1
ATOM 3328 N N . ASN B 1 109 ? -20.112 15.168 18.79 1 74.85 109 ASN B N 1
ATOM 3329 C CA . ASN B 1 109 ? -19.048 15.496 19.733 1 74.85 109 ASN B CA 1
ATOM 3330 C C . ASN B 1 109 ? -17.777 15.938 19.013 1 74.85 109 ASN B C 1
ATOM 3332 O O . ASN B 1 109 ? -16.781 16.277 19.654 1 74.85 109 ASN B O 1
ATOM 3336 N N . GLY B 1 110 ? -17.743 16.022 17.69 1 85.65 110 GLY B N 1
ATOM 3337 C CA . GLY B 1 110 ? -16.644 16.587 16.923 1 85.65 110 GLY B CA 1
ATOM 3338 C C . GLY B 1 110 ? -15.484 15.625 16.746 1 85.65 110 GLY B C 1
ATOM 3339 O O . GLY B 1 110 ? -14.51 15.94 16.059 1 85.65 110 GLY B O 1
ATOM 3340 N N . ASN B 1 111 ? -15.574 14.384 17.419 1 91.93 111 ASN B N 1
ATOM 3341 C CA . ASN B 1 111 ? -14.509 13.393 17.307 1 91.93 111 ASN B CA 1
ATOM 3342 C C . ASN B 1 111 ? -14.543 12.684 15.956 1 91.93 111 ASN B C 1
ATOM 3344 O O . ASN B 1 111 ? -15.619 12.409 15.421 1 91.93 111 ASN B O 1
ATOM 3348 N N . MET B 1 112 ? -13.366 12.427 15.422 1 94.76 112 MET B N 1
ATOM 3349 C CA . MET B 1 112 ? -13.301 11.452 14.337 1 94.76 112 MET B CA 1
ATOM 3350 C C . MET B 1 112 ? -13.823 10.094 14.795 1 94.76 112 MET B C 1
ATOM 3352 O O . MET B 1 112 ? -13.707 9.743 15.97 1 94.76 112 MET B O 1
ATOM 3356 N N . MET B 1 113 ? -14.363 9.322 13.853 1 92.42 113 MET B N 1
ATOM 3357 C CA . MET B 1 113 ? -15.015 8.06 14.191 1 92.42 113 MET B CA 1
ATOM 3358 C C . MET B 1 113 ? -14.611 6.96 13.214 1 92.42 113 MET B C 1
ATOM 3360 O O . MET B 1 113 ? -14.366 7.229 12.037 1 92.42 113 MET B O 1
ATOM 3364 N N . PRO B 1 114 ? -14.546 5.703 13.732 1 90.9 114 PRO B N 1
ATOM 3365 C CA . PRO B 1 114 ? -14.333 4.595 12.798 1 90.9 114 PRO B CA 1
ATOM 3366 C C . PRO B 1 114 ? -15.474 4.441 11.795 1 90.9 114 PRO B C 1
ATOM 3368 O O . PRO B 1 114 ? -16.619 4.784 12.1 1 90.9 114 PRO B O 1
ATOM 3371 N N . PHE B 1 115 ? -15.148 3.988 10.635 1 88.48 115 PHE B N 1
ATOM 3372 C CA . PHE B 1 115 ? -16.19 3.714 9.653 1 88.48 115 PHE B CA 1
ATOM 3373 C C . PHE B 1 115 ? -17.12 2.61 10.143 1 88.48 115 PHE B C 1
ATOM 3375 O O . PHE B 1 115 ? -16.666 1.618 10.718 1 88.48 115 PHE B O 1
ATOM 3382 N N . PRO B 1 116 ? -18.396 2.847 10.002 1 80.63 116 PRO B N 1
ATOM 3383 C CA . PRO B 1 116 ? -19.333 1.786 10.381 1 80.63 116 PRO B CA 1
ATOM 3384 C C . PRO B 1 116 ? -19.272 0.582 9.443 1 80.63 116 PRO B C 1
ATOM 3386 O O . PRO B 1 116 ? -18.776 0.695 8.319 1 80.63 116 PRO B O 1
ATOM 3389 N N . THR B 1 117 ? -19.673 -0.557 10.096 1 71.11 117 THR B N 1
ATOM 3390 C CA . THR B 1 117 ? -19.807 -1.759 9.28 1 71.11 117 THR B CA 1
ATOM 3391 C C . THR B 1 117 ? -21.018 -1.655 8.358 1 71.11 117 THR B C 1
ATOM 3393 O O . THR B 1 117 ? -22.113 -1.3 8.801 1 71.11 117 THR B O 1
ATOM 3396 N N . GLY B 1 118 ? -20.845 -1.595 7.058 1 63.94 118 GLY B N 1
ATOM 3397 C CA . GLY B 1 118 ? -21.966 -1.574 6.132 1 63.94 118 GLY B CA 1
ATOM 3398 C C . GLY B 1 118 ? -22.116 -0.251 5.405 1 63.94 118 GLY B C 1
ATOM 3399 O O . GLY B 1 118 ? -21.137 0.298 4.896 1 63.94 118 GLY B O 1
ATOM 3400 N N . TYR B 1 119 ? -23.371 0.257 5.669 1 66.86 119 TYR B N 1
ATOM 3401 C CA . TYR B 1 119 ? -23.779 1.372 4.822 1 66.86 119 TYR B CA 1
ATOM 3402 C C . TYR B 1 119 ? -23.367 2.704 5.437 1 66.86 119 TYR B C 1
ATOM 3404 O O . TYR B 1 119 ? -23.66 2.972 6.605 1 66.86 119 TYR B O 1
ATOM 3412 N N . LEU B 1 120 ? -22.579 3.441 4.861 1 75.45 120 LEU B N 1
ATOM 3413 C CA . LEU B 1 120 ? -22.294 4.838 5.171 1 75.45 120 LEU B CA 1
ATOM 3414 C C . LEU B 1 120 ? -23.218 5.768 4.392 1 75.45 120 LEU B C 1
ATOM 3416 O O . LEU B 1 120 ? -23.373 5.621 3.177 1 75.45 120 LEU B O 1
ATOM 3420 N N . HIS B 1 121 ? -23.867 6.621 5.145 1 79.09 121 HIS B N 1
ATOM 3421 C CA . HIS B 1 121 ? -24.768 7.553 4.477 1 79.09 121 HIS B CA 1
ATOM 3422 C C . HIS B 1 121 ? -24.052 8.307 3.361 1 79.09 121 HIS B C 1
ATOM 3424 O O . HIS B 1 121 ? -22.894 8.701 3.516 1 79.09 121 HIS B O 1
ATOM 3430 N N . LYS B 1 122 ? -24.748 8.545 2.397 1 81.56 122 LYS B N 1
ATOM 3431 C CA . LYS B 1 122 ? -24.212 9.167 1.19 1 81.56 122 LYS B CA 1
ATOM 3432 C C . LYS B 1 122 ? -23.644 10.552 1.491 1 81.56 122 LYS B C 1
ATOM 3434 O O . LYS B 1 122 ? -22.687 10.989 0.849 1 81.56 122 LYS B O 1
ATOM 3439 N N . SER B 1 123 ? -24.173 11.28 2.483 1 85.73 123 SER B N 1
ATOM 3440 C CA . SER B 1 123 ? -23.707 12.62 2.825 1 85.73 123 SER B CA 1
ATOM 3441 C C . SER B 1 123 ? -22.228 12.613 3.197 1 85.73 123 SER B C 1
ATOM 3443 O O . SER B 1 123 ? -21.51 13.578 2.928 1 85.73 123 SER B O 1
ATOM 3445 N N . PHE B 1 124 ? -21.831 11.548 3.754 1 87.15 124 PHE B N 1
ATOM 3446 C CA . PHE B 1 124 ? -20.419 11.447 4.106 1 87.15 124 PHE B CA 1
ATOM 3447 C C . PHE B 1 124 ? -19.562 11.272 2.858 1 87.15 124 PHE B C 1
ATOM 3449 O O . PHE B 1 124 ? -18.489 11.87 2.747 1 87.15 124 PHE B O 1
ATOM 3456 N N . GLU B 1 125 ? -20.091 10.512 1.914 1 88.76 125 GLU B N 1
ATOM 3457 C CA . GLU B 1 125 ? -19.371 10.311 0.66 1 88.76 125 GLU B CA 1
ATOM 3458 C C . GLU B 1 125 ? -19.25 11.616 -0.122 1 88.76 125 GLU B C 1
ATOM 3460 O O . GLU B 1 125 ? -18.285 11.816 -0.862 1 88.76 125 GLU B O 1
ATOM 3465 N N . ASP B 1 126 ? -20.157 12.515 0.098 1 91.01 126 ASP B N 1
ATOM 3466 C CA . ASP B 1 126 ? -20.185 13.757 -0.67 1 91.01 126 ASP B CA 1
ATOM 3467 C C . ASP B 1 126 ? -19.198 14.775 -0.104 1 91.01 126 ASP B C 1
ATOM 3469 O O . ASP B 1 126 ? -18.785 15.702 -0.804 1 91.01 126 ASP B O 1
ATOM 3473 N N . THR B 1 127 ? -18.787 14.566 1.099 1 92.97 127 THR B N 1
ATOM 3474 C CA . THR B 1 127 ? -18.045 15.648 1.738 1 92.97 127 THR B CA 1
ATOM 3475 C C . THR B 1 127 ? -16.618 15.21 2.057 1 92.97 127 THR B C 1
ATOM 3477 O O . THR B 1 127 ? -15.783 16.031 2.442 1 92.97 127 THR B O 1
ATOM 3480 N N . GLN B 1 128 ? -16.378 13.929 1.946 1 96.04 128 GLN B N 1
ATOM 3481 C CA . GLN B 1 128 ? -15.045 13.435 2.277 1 96.04 128 GLN B CA 1
ATOM 3482 C C . GLN B 1 128 ? -14.775 12.091 1.607 1 96.04 128 GLN B C 1
ATOM 3484 O O . GLN B 1 128 ? -15.686 11.476 1.048 1 96.04 128 GLN B O 1
ATOM 3489 N N . ALA B 1 129 ? -13.577 11.715 1.616 1 96.44 129 ALA B N 1
ATOM 3490 C CA . ALA B 1 129 ? -13.208 10.394 1.113 1 96.44 129 ALA B CA 1
ATOM 3491 C C . ALA B 1 129 ? -13.733 9.292 2.029 1 96.44 129 ALA B C 1
ATOM 3493 O O . ALA B 1 129 ? -13.871 9.495 3.238 1 96.44 129 ALA B O 1
ATOM 3494 N N . VAL B 1 130 ? -14.061 8.206 1.459 1 94.16 130 VAL B N 1
ATOM 3495 C CA . VAL B 1 130 ? -14.479 7.015 2.193 1 94.16 130 VAL B CA 1
ATOM 3496 C C . VAL B 1 130 ? -13.616 5.825 1.781 1 94.16 130 VAL B C 1
ATOM 3498 O O . VAL B 1 130 ? -12.838 5.914 0.828 1 94.16 130 VAL B O 1
ATOM 3501 N N . LEU B 1 131 ? -13.723 4.706 2.501 1 92.01 131 LEU B N 1
ATOM 3502 C CA . LEU B 1 131 ? -12.852 3.554 2.297 1 92.01 131 LEU B CA 1
ATOM 3503 C C . LEU B 1 131 ? -12.971 3.027 0.871 1 92.01 131 LEU B C 1
ATOM 3505 O O . LEU B 1 131 ? -11.973 2.633 0.265 1 92.01 131 LEU B O 1
ATOM 3509 N N . ASP B 1 132 ? -14.113 3.059 0.3 1 89.71 132 ASP B N 1
ATOM 3510 C CA . ASP B 1 132 ? -14.38 2.514 -1.028 1 89.71 132 ASP B CA 1
ATOM 3511 C C . ASP B 1 132 ? -13.601 3.274 -2.1 1 89.71 132 ASP B C 1
ATOM 3513 O O . ASP B 1 132 ? -13.327 2.735 -3.174 1 89.71 132 ASP B O 1
ATOM 3517 N N . ASP B 1 133 ? -13.287 4.512 -1.806 1 92.28 133 ASP B N 1
ATOM 3518 C CA . ASP B 1 133 ? -12.559 5.325 -2.775 1 92.28 133 ASP B CA 1
ATOM 3519 C C . ASP B 1 133 ? -11.17 4.749 -3.041 1 92.28 133 ASP B C 1
ATOM 3521 O O . ASP B 1 133 ? -10.601 4.957 -4.115 1 92.28 133 ASP B O 1
ATOM 3525 N N . TYR B 1 134 ? -10.675 3.964 -2.053 1 91.33 134 TYR B N 1
ATOM 3526 C CA . TYR B 1 134 ? -9.315 3.446 -2.156 1 91.33 134 TYR B CA 1
ATOM 3527 C C . TYR B 1 134 ? -9.321 1.94 -2.387 1 91.33 134 TYR B C 1
ATOM 3529 O O . TYR B 1 134 ? -8.264 1.327 -2.555 1 91.33 134 TYR B O 1
ATOM 3537 N N . SER B 1 135 ? -10.448 1.338 -2.424 1 87.61 135 SER B N 1
ATOM 3538 C CA . SER B 1 135 ? -10.537 -0.116 -2.341 1 87.61 135 SER B CA 1
ATOM 3539 C C . SER B 1 135 ? -10.089 -0.773 -3.642 1 87.61 135 SER B C 1
ATOM 3541 O O . SER B 1 135 ? -9.565 -1.888 -3.632 1 87.61 135 SER B O 1
ATOM 3543 N N . ASN B 1 136 ? -10.257 -0.152 -4.773 1 86.27 136 ASN B N 1
ATOM 3544 C CA . ASN B 1 136 ? -9.978 -0.779 -6.061 1 86.27 136 ASN B CA 1
ATOM 3545 C C . ASN B 1 136 ? -8.808 -0.104 -6.771 1 86.27 136 ASN B C 1
ATOM 3547 O O . ASN B 1 136 ? -8.715 -0.145 -8 1 86.27 136 ASN B O 1
ATOM 3551 N N . VAL B 1 137 ? -7.985 0.533 -6.003 1 85.56 137 VAL B N 1
ATOM 3552 C CA . VAL B 1 137 ? -6.854 1.219 -6.62 1 85.56 137 VAL B CA 1
ATOM 3553 C C . VAL B 1 137 ? -5.59 0.377 -6.46 1 85.56 137 VAL B C 1
ATOM 3555 O O . VAL B 1 137 ? -5.377 -0.242 -5.414 1 85.56 137 VAL B O 1
ATOM 3558 N N . VAL B 1 138 ? -4.83 0.33 -7.519 1 78.95 138 VAL B N 1
ATOM 3559 C CA . VAL B 1 138 ? -3.62 -0.486 -7.503 1 78.95 138 VAL B CA 1
ATOM 3560 C C . VAL B 1 138 ? -2.395 0.408 -7.323 1 78.95 138 VAL B C 1
ATOM 3562 O O . VAL B 1 138 ? -1.452 0.045 -6.617 1 78.95 138 VAL B O 1
ATOM 3565 N N . GLN B 1 139 ? -2.439 1.566 -7.846 1 83.71 139 GLN B N 1
ATOM 3566 C CA . GLN B 1 139 ? -1.254 2.41 -7.953 1 83.71 139 GLN B CA 1
ATOM 3567 C C . GLN B 1 139 ? -1.051 3.238 -6.687 1 83.71 139 GLN B C 1
ATOM 3569 O O . GLN B 1 139 ? 0.077 3.605 -6.353 1 83.71 139 GLN B O 1
ATOM 3574 N N . TYR B 1 140 ? -2.126 3.514 -6.027 1 91.47 140 TYR B N 1
ATOM 3575 C CA . TYR B 1 140 ? -2.065 4.475 -4.932 1 91.47 140 TYR B CA 1
ATOM 3576 C C . TYR B 1 140 ? -2.407 3.811 -3.603 1 91.47 140 TYR B C 1
ATOM 3578 O O . TYR B 1 140 ? -3.123 2.808 -3.57 1 91.47 140 TYR B O 1
ATOM 3586 N N . GLU B 1 141 ? -1.855 4.347 -2.628 1 92.03 141 GLU B N 1
ATOM 3587 C CA . GLU B 1 141 ? -2.226 3.979 -1.265 1 92.03 141 GLU B CA 1
ATOM 3588 C C . GLU B 1 141 ? -2.463 5.217 -0.405 1 92.03 141 GLU B C 1
ATOM 3590 O O . GLU B 1 141 ? -2.192 6.34 -0.836 1 92.03 141 GLU B O 1
ATOM 3595 N N . ARG B 1 142 ? -3.018 5.015 0.707 1 94.85 142 ARG B N 1
ATOM 3596 C CA . ARG B 1 142 ? -3.311 6.085 1.656 1 94.85 142 ARG B CA 1
ATOM 3597 C C . ARG B 1 142 ? -2.042 6.56 2.355 1 94.85 142 ARG B C 1
ATOM 3599 O O . ARG B 1 142 ? -1.412 5.8 3.093 1 94.85 142 ARG B O 1
ATOM 3606 N N . GLY B 1 143 ? -1.634 7.779 2.094 1 96.49 143 GLY B N 1
ATOM 3607 C CA . GLY B 1 143 ? -0.481 8.375 2.75 1 96.49 143 GLY B CA 1
ATOM 3608 C C . GLY B 1 143 ? -0.855 9.447 3.756 1 96.49 143 GLY B C 1
ATOM 3609 O O . GLY B 1 143 ? -1.589 10.383 3.43 1 96.49 143 GLY B O 1
ATOM 3610 N N . GLN B 1 144 ? -0.361 9.393 4.902 1 96.69 144 GLN B N 1
ATOM 3611 C CA . GLN B 1 144 ? -0.674 10.342 5.966 1 96.69 144 GLN B CA 1
ATOM 3612 C C . GLN B 1 144 ? 0.165 11.61 5.836 1 96.69 144 GLN B C 1
ATOM 3614 O O . GLN B 1 144 ? 1.375 11.54 5.612 1 96.69 144 GLN B O 1
ATOM 3619 N N . LEU B 1 145 ? -0.439 12.731 6.031 1 98.74 145 LEU B N 1
ATOM 3620 C CA . LEU B 1 145 ? 0.302 13.986 6.108 1 98.74 145 LEU B CA 1
ATOM 3621 C C . LEU B 1 145 ? 0.865 14.2 7.508 1 98.74 145 LEU B C 1
ATOM 3623 O O . LEU B 1 145 ? 1.995 14.67 7.663 1 98.74 145 LEU B O 1
ATOM 3627 N N . ASN B 1 146 ? 0.074 14.023 8.523 1 98.26 146 ASN B N 1
ATOM 3628 C CA . ASN B 1 146 ? 0.557 13.814 9.884 1 98.26 146 ASN B CA 1
ATOM 3629 C C . ASN B 1 146 ? 0.831 12.338 10.161 1 98.26 146 ASN B C 1
ATOM 3631 O O . ASN B 1 146 ? -0.083 11.586 10.502 1 98.26 146 ASN B O 1
ATOM 3635 N N . PRO B 1 147 ? 2.086 11.963 10.019 1 95.62 147 PRO B N 1
ATOM 3636 C CA . PRO B 1 147 ? 2.383 10.534 10.137 1 95.62 147 PRO B CA 1
ATOM 3637 C C . PRO B 1 147 ? 2.394 10.051 11.586 1 95.62 147 PRO B C 1
ATOM 3639 O O . PRO B 1 147 ? 2.772 10.802 12.488 1 95.62 147 PRO B O 1
ATOM 3642 N N . ASP B 1 148 ? 2.006 8.828 11.768 1 92.52 148 ASP B N 1
ATOM 3643 C CA . ASP B 1 148 ? 1.987 8.246 13.106 1 92.52 148 ASP B CA 1
ATOM 3644 C C . ASP B 1 148 ? 3.39 8.201 13.706 1 92.52 148 ASP B C 1
ATOM 3646 O O . ASP B 1 148 ? 3.553 8.284 14.925 1 92.52 148 ASP B O 1
ATOM 3650 N N . GLN B 1 149 ? 4.437 8.218 12.912 1 91 149 GLN B N 1
ATOM 3651 C CA . GLN B 1 149 ? 5.832 8.162 13.336 1 91 149 GLN B CA 1
ATOM 3652 C C . GLN B 1 149 ? 6.228 9.426 14.092 1 91 149 GLN B C 1
ATOM 3654 O O . GLN B 1 149 ? 7.238 9.442 14.799 1 91 149 GLN B O 1
ATOM 3659 N N . HIS B 1 150 ? 5.538 10.417 13.862 1 95.85 150 HIS B N 1
ATOM 3660 C CA . HIS B 1 150 ? 5.867 11.691 14.493 1 95.85 150 HIS B CA 1
ATOM 3661 C C . HIS B 1 150 ? 5.057 11.9 15.768 1 95.85 150 HIS B C 1
ATOM 3663 O O . HIS B 1 150 ? 5.058 12.994 16.337 1 95.85 150 HIS B O 1
ATOM 3669 N N . GLN B 1 151 ? 4.348 10.874 16.16 1 94.55 151 GLN B N 1
ATOM 3670 C CA . GLN B 1 151 ? 3.523 10.93 17.362 1 94.55 151 GLN B CA 1
ATOM 3671 C C . GLN B 1 151 ? 3.947 9.866 18.37 1 94.55 151 GLN B C 1
ATOM 3673 O O . GLN B 1 151 ? 4.335 8.76 17.988 1 94.55 151 GLN B O 1
ATOM 3678 N N . SER B 1 152 ? 3.891 10.17 19.632 1 91.55 152 SER B N 1
ATOM 3679 C CA . SER B 1 152 ? 4.381 9.243 20.647 1 91.55 152 SER B CA 1
ATOM 3680 C C . SER B 1 152 ? 3.23 8.62 21.43 1 91.55 152 SER B C 1
ATOM 3682 O O . SER B 1 152 ? 3.206 7.408 21.649 1 91.55 152 SER B O 1
ATOM 3684 N N . ALA B 1 153 ? 2.227 9.489 21.839 1 90.62 153 ALA B N 1
ATOM 3685 C CA . ALA B 1 153 ? 1.099 8.981 22.614 1 90.62 153 ALA B CA 1
ATOM 3686 C C . ALA B 1 153 ? 0.169 8.141 21.743 1 90.62 153 ALA B C 1
ATOM 3688 O O . ALA B 1 153 ? -0.029 8.444 20.563 1 90.62 153 ALA B O 1
ATOM 3689 N N . VAL B 1 154 ? -0.436 7.171 22.336 1 90.24 154 VAL B N 1
ATOM 3690 C CA . VAL B 1 154 ? -1.31 6.226 21.648 1 90.24 154 VAL B CA 1
ATOM 3691 C C . VAL B 1 154 ? -2.449 6.979 20.965 1 90.24 154 VAL B C 1
ATOM 3693 O O . VAL B 1 154 ? -2.757 6.727 19.798 1 90.24 154 VAL B O 1
ATOM 3696 N N . GLU B 1 155 ? -3.069 7.915 21.683 1 93.47 155 GLU B N 1
ATOM 3697 C CA . GLU B 1 155 ? -4.218 8.637 21.143 1 93.47 155 GLU B CA 1
ATOM 3698 C C . GLU B 1 155 ? -3.798 9.58 20.019 1 93.47 155 GLU B C 1
ATOM 3700 O O . GLU B 1 155 ? -4.557 9.803 19.074 1 93.47 155 GLU B O 1
ATOM 3705 N N . ASP B 1 156 ? -2.554 10.146 20.089 1 93.71 156 ASP B N 1
ATOM 3706 C CA . ASP B 1 156 ? -2.043 10.997 19.019 1 93.71 156 ASP B CA 1
ATOM 3707 C C . ASP B 1 156 ? -1.784 10.188 17.75 1 93.71 156 ASP B C 1
ATOM 3709 O O . ASP B 1 156 ? -2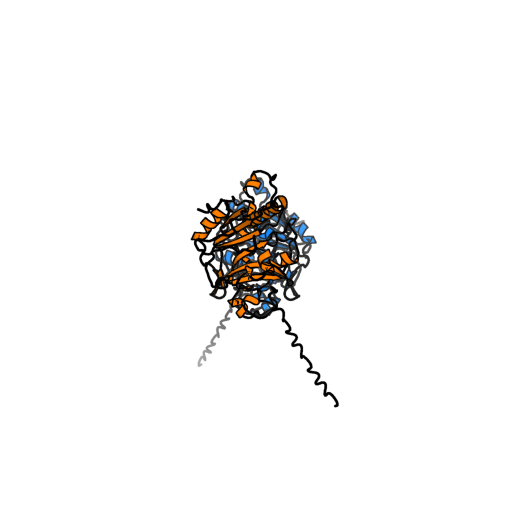.059 10.654 16.643 1 93.71 156 ASP B O 1
ATOM 3713 N N . ARG B 1 157 ? -1.295 9.016 17.977 1 93.63 157 ARG B N 1
ATOM 3714 C CA . ARG B 1 157 ? -1.048 8.122 16.85 1 93.63 157 ARG B CA 1
ATOM 3715 C C . ARG B 1 157 ? -2.356 7.698 16.191 1 93.63 157 ARG B C 1
ATOM 3717 O O . ARG B 1 157 ? -2.48 7.735 14.965 1 93.63 157 ARG B O 1
ATOM 3724 N N . ALA B 1 158 ? -3.284 7.299 17.001 1 94.11 158 ALA B N 1
ATOM 3725 C CA . ALA B 1 158 ? -4.583 6.871 16.489 1 94.11 158 ALA B CA 1
ATOM 3726 C C . ALA B 1 158 ? -5.228 7.967 15.646 1 94.11 158 ALA B C 1
ATOM 3728 O O . ALA B 1 158 ? -5.817 7.688 14.599 1 94.11 158 ALA B O 1
ATOM 3729 N N . ALA B 1 159 ? -5.066 9.162 16.034 1 95.55 159 ALA B N 1
ATOM 3730 C CA . ALA B 1 159 ? -5.73 10.295 15.395 1 95.55 159 ALA B CA 1
ATOM 3731 C C . ALA B 1 159 ? -5.209 10.507 13.976 1 95.55 159 ALA B C 1
ATOM 3733 O O . ALA B 1 159 ? -5.858 11.167 13.162 1 95.55 159 ALA B O 1
ATOM 3734 N N . THR B 1 160 ? -4.018 9.985 13.689 1 96.42 160 THR B N 1
ATOM 3735 C CA . THR B 1 160 ? -3.438 10.202 12.368 1 96.42 160 THR B CA 1
ATOM 3736 C C . THR B 1 160 ? -4.117 9.315 11.327 1 96.42 160 THR B C 1
ATOM 3738 O O . THR B 1 160 ? -3.931 9.508 10.124 1 96.42 160 THR B O 1
ATOM 3741 N N . TYR B 1 161 ? -4.92 8.351 11.799 1 95.47 161 TYR B N 1
ATOM 3742 C CA . TYR B 1 161 ? -5.593 7.413 10.908 1 95.47 161 TYR B CA 1
ATOM 3743 C C . TYR B 1 161 ? -7.002 7.89 10.577 1 95.47 161 TYR B C 1
ATOM 3745 O O . TYR B 1 161 ? -7.966 7.131 10.698 1 95.47 161 TYR B O 1
ATOM 3753 N N . SER B 1 162 ? -7.059 9.108 10.115 1 96.67 162 SER B N 1
ATOM 3754 C CA . SER B 1 162 ? -8.262 9.701 9.54 1 96.67 162 SER B CA 1
ATOM 3755 C C . SER B 1 162 ? -8.088 9.969 8.049 1 96.67 162 SER B C 1
ATOM 3757 O O . SER B 1 162 ? -7.032 10.433 7.615 1 96.67 162 SER B O 1
ATOM 3759 N N . LEU B 1 163 ? -9.145 9.693 7.294 1 97.43 163 LEU B N 1
ATOM 3760 C CA . LEU B 1 163 ? -9.02 9.875 5.852 1 97.43 163 LEU B CA 1
ATOM 3761 C C . LEU B 1 163 ? -8.895 11.354 5.499 1 97.43 163 LEU B C 1
ATOM 3763 O O . LEU B 1 163 ? -8.489 11.699 4.387 1 97.43 163 LEU B O 1
ATOM 3767 N N . THR B 1 164 ? -9.208 12.271 6.424 1 98.04 164 THR B N 1
ATOM 3768 C CA . THR B 1 164 ? -9.026 13.698 6.179 1 98.04 164 THR B CA 1
ATOM 3769 C C . THR B 1 164 ? -7.565 14.096 6.361 1 98.04 164 THR B C 1
ATOM 3771 O O . THR B 1 164 ? -7.189 15.239 6.091 1 98.04 164 THR B O 1
ATOM 3774 N N . ASN B 1 165 ? -6.749 13.157 6.8 1 98.32 165 ASN B N 1
ATOM 3775 C CA . ASN B 1 165 ? -5.313 13.358 6.956 1 98.32 165 ASN B CA 1
ATOM 3776 C C . ASN B 1 165 ? -4.523 12.612 5.885 1 98.32 165 ASN B C 1
ATOM 3778 O O . ASN B 1 165 ? -3.303 12.475 5.989 1 98.32 165 ASN B O 1
ATOM 3782 N N . VAL B 1 166 ? -5.258 12.049 4.905 1 97.98 166 VAL B N 1
ATOM 3783 C CA . VAL B 1 166 ? -4.559 11.168 3.975 1 97.98 166 VAL B CA 1
ATOM 3784 C C . VAL B 1 166 ? -4.753 11.669 2.545 1 97.98 166 VAL B C 1
ATOM 3786 O O . VAL B 1 166 ? -5.74 12.343 2.245 1 97.98 166 VAL B O 1
ATOM 3789 N N . VAL B 1 167 ? -3.817 11.365 1.72 1 98.61 167 VAL B N 1
ATOM 3790 C CA . VAL B 1 167 ? -3.879 11.6 0.281 1 98.61 167 VAL B CA 1
ATOM 3791 C C . VAL B 1 167 ? -3.431 10.346 -0.467 1 98.61 167 VAL B C 1
ATOM 3793 O O . VAL B 1 167 ? -2.705 9.514 0.083 1 98.61 167 VAL B O 1
ATOM 3796 N N . PRO B 1 168 ? -3.928 10.171 -1.714 1 97.8 168 PRO B N 1
ATOM 3797 C CA . PRO B 1 168 ? -3.368 9.089 -2.528 1 97.8 168 PRO B CA 1
ATOM 3798 C C . PRO B 1 168 ? -1.886 9.291 -2.838 1 97.8 168 PRO B C 1
ATOM 3800 O O . PRO B 1 168 ? -1.506 10.311 -3.419 1 97.8 168 PRO B O 1
ATOM 3803 N N . MET B 1 169 ? -1.09 8.361 -2.416 1 96.85 169 MET B N 1
ATOM 3804 C CA . MET B 1 169 ? 0.334 8.373 -2.739 1 96.85 169 MET B CA 1
ATOM 3805 C C . MET B 1 169 ? 0.723 7.129 -3.53 1 96.85 169 MET B C 1
ATOM 3807 O O . MET B 1 169 ? 0.239 6.032 -3.248 1 96.85 169 MET B O 1
ATOM 3811 N N . ILE B 1 170 ? 1.571 7.419 -4.472 1 93.76 170 ILE B N 1
ATOM 3812 C CA . ILE B 1 170 ? 2.182 6.267 -5.125 1 93.76 170 ILE B CA 1
ATOM 3813 C C . ILE B 1 170 ? 2.855 5.379 -4.081 1 93.76 170 ILE B C 1
ATOM 3815 O O . ILE B 1 170 ? 3.608 5.866 -3.235 1 93.76 170 ILE B O 1
ATOM 3819 N N . ARG B 1 171 ? 2.616 4.068 -4.174 1 88.56 171 ARG B N 1
ATOM 3820 C CA . ARG B 1 171 ? 3.038 3.121 -3.147 1 88.56 171 ARG B CA 1
ATOM 3821 C C . ARG B 1 171 ? 4.547 3.183 -2.932 1 88.56 171 ARG B C 1
ATOM 3823 O O . ARG B 1 171 ? 5.012 3.322 -1.799 1 88.56 171 ARG B O 1
ATOM 3830 N N . GLU B 1 172 ? 5.357 3.075 -4.03 1 88.51 172 GLU B N 1
ATOM 3831 C CA . GLU B 1 172 ? 6.815 3.092 -3.96 1 88.51 172 GLU B CA 1
ATOM 3832 C C . GLU B 1 172 ? 7.323 4.4 -3.361 1 88.51 172 GLU B C 1
ATOM 3834 O O . GLU B 1 172 ? 8.325 4.412 -2.643 1 88.51 172 GLU B O 1
ATOM 3839 N N . PHE B 1 173 ? 6.662 5.385 -3.672 1 94.65 173 PHE B N 1
ATOM 3840 C CA . PHE B 1 173 ? 7.007 6.694 -3.13 1 94.65 173 PHE B CA 1
ATOM 3841 C C . PHE B 1 173 ? 6.737 6.748 -1.631 1 94.65 173 PHE B C 1
ATOM 3843 O O . PHE B 1 173 ? 7.574 7.223 -0.861 1 94.65 173 PHE B O 1
ATOM 3850 N N . ASN B 1 174 ? 5.584 6.313 -1.171 1 93.71 174 ASN B N 1
ATOM 3851 C CA . ASN B 1 174 ? 5.114 6.423 0.206 1 93.71 174 ASN B CA 1
ATOM 3852 C C . ASN B 1 174 ? 5.987 5.616 1.163 1 93.71 174 ASN B C 1
ATOM 3854 O O . ASN B 1 174 ? 6.246 6.047 2.287 1 93.71 174 ASN B O 1
ATOM 3858 N N . ILE B 1 175 ? 6.443 4.497 0.74 1 87.74 175 ILE B N 1
ATOM 3859 C CA . ILE B 1 175 ? 7.192 3.646 1.659 1 87.74 175 ILE B CA 1
ATOM 3860 C C . ILE B 1 175 ? 8.687 3.774 1.378 1 87.74 175 ILE B C 1
ATOM 3862 O O . ILE B 1 175 ? 9.505 3.116 2.024 1 87.74 175 ILE B O 1
ATOM 3866 N N . GLY B 1 176 ? 9.089 4.57 0.364 1 90.87 176 GLY B N 1
ATOM 3867 C CA . GLY B 1 176 ? 10.48 4.8 0.007 1 90.87 176 GLY B CA 1
ATOM 3868 C C . GLY B 1 176 ? 10.967 6.19 0.369 1 90.87 176 GLY B C 1
ATOM 3869 O O . GLY B 1 176 ? 11.245 6.472 1.536 1 90.87 176 GLY B O 1
ATOM 3870 N N . PRO B 1 177 ? 11.03 7.009 -0.743 1 95.39 177 PRO B N 1
ATOM 3871 C CA . PRO B 1 177 ? 11.656 8.312 -0.508 1 95.39 177 PRO B CA 1
ATOM 3872 C C . PRO B 1 177 ? 10.902 9.152 0.519 1 95.39 177 PRO B C 1
ATOM 3874 O O . PRO B 1 177 ? 11.521 9.852 1.325 1 95.39 177 PRO B O 1
ATOM 3877 N N . TRP B 1 178 ? 9.66 9.163 0.5 1 97.05 178 TRP B N 1
ATOM 3878 C CA . TRP B 1 178 ? 8.905 10.006 1.421 1 97.05 178 TRP B CA 1
ATOM 3879 C C . TRP B 1 178 ? 9.005 9.479 2.849 1 97.05 178 TRP B C 1
ATOM 3881 O O . TRP B 1 178 ? 9.194 10.252 3.791 1 97.05 178 TRP B O 1
ATOM 3891 N N . ARG B 1 179 ? 8.835 8.237 3.049 1 93.34 179 ARG B N 1
ATOM 3892 C CA . ARG B 1 179 ? 8.984 7.638 4.371 1 93.34 179 ARG B CA 1
ATOM 3893 C C . ARG B 1 179 ? 10.375 7.902 4.939 1 93.34 179 ARG B C 1
ATOM 3895 O O . ARG B 1 179 ? 10.524 8.163 6.134 1 93.34 179 ARG B O 1
ATOM 3902 N N . GLU B 1 180 ? 11.347 7.779 4.084 1 94.01 180 GLU B N 1
ATOM 3903 C CA . GLU B 1 180 ? 12.715 8.052 4.512 1 94.01 180 GLU B CA 1
ATOM 3904 C C . GLU B 1 180 ? 12.864 9.49 5.002 1 94.01 180 GLU B C 1
ATOM 3906 O O . GLU B 1 180 ? 13.559 9.746 5.987 1 94.01 180 GLU B O 1
ATOM 3911 N N . TYR B 1 181 ? 12.261 10.35 4.285 1 97.35 181 TYR B N 1
ATOM 3912 C CA . TYR B 1 181 ? 12.291 11.745 4.712 1 97.35 181 TYR B CA 1
ATOM 3913 C C . TYR B 1 181 ? 11.622 11.914 6.071 1 97.35 181 TYR B C 1
ATOM 3915 O O . TYR B 1 181 ? 12.15 12.6 6.949 1 97.35 181 TYR B O 1
ATOM 3923 N N . VAL B 1 182 ? 10.434 11.338 6.221 1 96.22 182 VAL B N 1
ATOM 3924 C CA . VAL B 1 182 ? 9.696 11.408 7.477 1 96.22 182 VAL B CA 1
ATOM 3925 C C . VAL B 1 182 ? 10.567 10.889 8.619 1 96.22 182 VAL B C 1
ATOM 3927 O O . VAL B 1 182 ? 10.608 11.485 9.697 1 96.22 182 VAL B O 1
ATOM 3930 N N . GLU B 1 183 ? 11.282 9.837 8.362 1 94.73 183 GLU B N 1
ATOM 3931 C CA . GLU B 1 183 ? 12.183 9.262 9.356 1 94.73 183 GLU B CA 1
ATOM 3932 C C . GLU B 1 183 ? 13.357 10.194 9.641 1 94.73 183 GLU B C 1
ATOM 3934 O O . GLU B 1 183 ? 13.779 10.335 10.791 1 94.73 183 GLU B O 1
ATOM 3939 N N . ARG B 1 184 ? 13.881 10.741 8.646 1 96.29 184 ARG B N 1
ATOM 3940 C CA . ARG B 1 184 ? 14.996 11.667 8.817 1 96.29 184 ARG B CA 1
ATOM 3941 C C . ARG B 1 184 ? 14.596 12.85 9.693 1 96.29 184 ARG B C 1
ATOM 3943 O O . ARG B 1 184 ? 15.358 13.269 10.566 1 96.29 184 ARG B O 1
ATOM 3950 N N . ILE B 1 185 ? 13.411 13.355 9.448 1 96.83 185 ILE B N 1
ATOM 3951 C CA . ILE B 1 185 ? 12.909 14.465 10.25 1 96.83 185 ILE B CA 1
ATOM 3952 C C . ILE B 1 185 ? 12.721 14.013 11.696 1 96.83 185 ILE B C 1
ATOM 3954 O O . ILE B 1 185 ? 13.03 14.757 12.631 1 96.83 185 ILE B O 1
ATOM 3958 N N . ARG B 1 186 ? 12.158 12.829 11.857 1 96.49 186 ARG B N 1
ATOM 3959 C CA . ARG B 1 186 ? 11.961 12.3 13.202 1 96.49 186 ARG B CA 1
ATOM 3960 C C . ARG B 1 186 ? 13.275 12.267 13.975 1 96.49 186 ARG B C 1
ATOM 3962 O O . ARG B 1 186 ? 13.344 12.736 15.113 1 96.49 186 ARG B O 1
ATOM 3969 N N . ILE B 1 187 ? 14.315 11.751 13.389 1 96.04 187 ILE B N 1
ATOM 3970 C CA . ILE B 1 187 ? 15.618 11.629 14.033 1 96.04 187 ILE B CA 1
ATOM 3971 C C . ILE B 1 187 ? 16.182 13.018 14.324 1 96.04 187 ILE B C 1
ATOM 3973 O O . ILE B 1 187 ? 16.683 13.275 15.421 1 96.04 187 ILE B O 1
ATOM 3977 N N . ARG B 1 188 ? 16.111 13.93 13.369 1 96.97 188 ARG B N 1
ATOM 3978 C CA . ARG B 1 188 ? 16.638 15.285 13.502 1 96.97 188 ARG B CA 1
ATOM 3979 C C . ARG B 1 188 ? 15.972 16.021 14.66 1 96.97 188 ARG B C 1
ATOM 3981 O O . ARG B 1 188 ? 16.654 16.585 15.518 1 96.97 188 ARG B O 1
ATOM 3988 N N . LEU B 1 189 ? 14.689 15.961 14.693 1 97.48 189 LEU B N 1
ATOM 3989 C CA . LEU B 1 189 ? 13.961 16.715 15.707 1 97.48 189 LEU B CA 1
ATOM 3990 C C . LEU B 1 189 ? 14.043 16.022 17.063 1 97.48 189 LEU B C 1
ATOM 3992 O O . LEU B 1 189 ? 14.063 16.684 18.103 1 97.48 189 LEU B O 1
ATOM 3996 N N . ASN B 1 190 ? 14.082 14.691 17.077 1 96.38 190 ASN B N 1
ATOM 3997 C CA . ASN B 1 190 ? 14.285 13.952 18.318 1 96.38 190 ASN B CA 1
ATOM 3998 C C . ASN B 1 190 ? 15.6 14.335 18.99 1 96.38 190 ASN B C 1
ATOM 4000 O O . ASN B 1 190 ? 15.656 14.491 20.212 1 96.38 190 ASN B O 1
ATOM 4004 N N . ASN B 1 191 ? 16.559 14.507 18.208 1 96.25 191 ASN B N 1
ATOM 4005 C CA . ASN B 1 191 ? 17.907 14.633 18.75 1 96.25 191 ASN B CA 1
ATOM 4006 C C . ASN B 1 191 ? 18.275 16.093 19.003 1 96.25 191 ASN B C 1
ATOM 4008 O O . ASN B 1 191 ? 19.054 16.393 19.91 1 96.25 191 ASN B O 1
ATOM 4012 N N . PHE B 1 192 ? 17.659 17.017 18.216 1 97.61 192 PHE B N 1
ATOM 4013 C CA . PHE B 1 192 ? 18.287 18.333 18.24 1 97.61 192 PHE B CA 1
ATOM 4014 C C . PHE B 1 192 ? 17.259 19.417 18.543 1 97.61 192 PHE B C 1
ATOM 4016 O O . PHE B 1 192 ? 17.616 20.581 18.736 1 97.61 192 PHE B O 1
ATOM 4023 N N . CYS B 1 193 ? 16.027 19.097 18.454 1 97.21 193 CYS B N 1
ATOM 4024 C CA . CYS B 1 193 ? 15.021 20.047 18.917 1 97.21 193 CYS B CA 1
ATOM 4025 C C . CYS B 1 193 ? 14.812 19.929 20.422 1 97.21 193 CYS B C 1
ATOM 4027 O O . CYS B 1 193 ? 14.423 18.87 20.918 1 97.21 193 CYS B O 1
ATOM 4029 N N . LEU B 1 194 ? 15.031 20.959 21.155 1 96.57 194 LEU B N 1
ATOM 4030 C CA . LEU B 1 194 ? 14.943 20.932 22.611 1 96.57 194 LEU B CA 1
ATOM 4031 C C . LEU B 1 194 ? 13.543 21.316 23.078 1 96.57 194 LEU B C 1
ATOM 4033 O O . LEU B 1 194 ? 13.083 20.85 24.123 1 96.57 194 LEU B O 1
ATOM 4037 N N . GLY B 1 195 ? 12.905 22.222 22.319 1 95.2 195 GLY B N 1
ATOM 4038 C CA . GLY B 1 195 ? 11.542 22.624 22.626 1 95.2 195 GLY B CA 1
ATOM 4039 C C . GLY B 1 195 ? 10.505 21.91 21.78 1 95.2 195 GLY B C 1
ATOM 4040 O O . GLY B 1 195 ? 10.709 20.765 21.374 1 95.2 195 GLY B O 1
ATOM 4041 N N . ARG B 1 196 ? 9.377 22.563 21.593 1 95.63 196 ARG B N 1
ATOM 4042 C CA . ARG B 1 196 ? 8.295 22.033 20.77 1 95.63 196 ARG B CA 1
ATOM 4043 C C . ARG B 1 196 ? 8.572 22.264 19.288 1 95.63 196 ARG B C 1
ATOM 4045 O O . ARG B 1 196 ? 9.033 23.338 18.897 1 95.63 196 ARG B O 1
ATOM 4052 N N . ALA B 1 197 ? 8.441 21.241 18.558 1 97.76 197 ALA B N 1
ATOM 4053 C CA . ALA B 1 197 ? 8.546 21.37 17.107 1 97.76 197 ALA B CA 1
ATOM 4054 C C . ALA B 1 197 ? 7.167 21.356 16.453 1 97.76 197 ALA B C 1
ATOM 4056 O O . ALA B 1 197 ? 6.284 20.601 16.869 1 97.76 197 ALA B O 1
ATOM 4057 N N . TYR B 1 198 ? 7.004 22.228 15.494 1 98.26 198 TYR B N 1
ATOM 4058 C CA . TYR B 1 198 ? 5.782 22.337 14.705 1 98.26 198 TYR B CA 1
ATOM 4059 C C . TYR B 1 198 ? 6.029 21.924 13.259 1 98.26 198 TYR B C 1
ATOM 4061 O O . TYR B 1 198 ? 7.043 22.296 12.664 1 98.26 198 TYR B O 1
ATOM 4069 N N . ILE B 1 199 ? 5.131 21.117 12.706 1 98.76 199 ILE B N 1
ATOM 4070 C CA . ILE B 1 199 ? 5.296 20.651 11.333 1 98.76 199 ILE B CA 1
ATOM 4071 C C . ILE B 1 199 ? 4.025 20.936 10.536 1 98.76 199 ILE B C 1
ATOM 4073 O O . ILE B 1 199 ? 2.914 20.783 11.049 1 98.76 199 ILE B O 1
ATOM 4077 N N . VAL B 1 200 ? 4.16 21.391 9.331 1 98.79 200 VAL B N 1
ATOM 4078 C CA . VAL B 1 200 ? 3.088 21.522 8.351 1 98.79 200 VAL B CA 1
ATOM 4079 C C . VAL B 1 200 ? 3.421 20.7 7.107 1 98.79 200 VAL B C 1
ATOM 4081 O O . VAL B 1 200 ? 4.478 20.885 6.499 1 98.79 200 VAL B O 1
ATOM 4084 N N . THR B 1 201 ? 2.594 19.736 6.799 1 98.88 201 THR B N 1
ATOM 4085 C CA . THR B 1 201 ? 2.752 18.921 5.6 1 98.88 201 THR B CA 1
ATOM 4086 C C . THR B 1 201 ? 1.546 19.077 4.677 1 98.88 201 THR B C 1
ATOM 4088 O O . THR B 1 201 ? 0.401 18.971 5.121 1 98.88 201 THR B O 1
ATOM 4091 N N . GLY B 1 202 ? 1.825 19.366 3.412 1 98.73 202 GLY B N 1
ATOM 4092 C CA . GLY B 1 202 ? 0.741 19.615 2.476 1 98.73 202 GLY B CA 1
ATOM 4093 C C . GLY B 1 202 ? 1.019 19.078 1.085 1 98.73 202 GLY B C 1
ATOM 4094 O O . GLY B 1 202 ? 1.951 18.295 0.89 1 98.73 202 GLY B O 1
ATOM 4095 N N . VAL B 1 203 ? 0.038 19.452 0.162 1 98.56 203 VAL B N 1
ATOM 4096 C CA . VAL B 1 203 ? 0.132 18.886 -1.179 1 98.56 203 VAL B CA 1
ATOM 4097 C C . VAL B 1 203 ? -0.187 19.96 -2.217 1 98.56 203 VAL B C 1
ATOM 4099 O O . VAL B 1 203 ? -0.776 20.993 -1.89 1 98.56 203 VAL B O 1
ATOM 4102 N N . THR B 1 204 ? 0.265 19.73 -3.436 1 98.05 204 THR B N 1
ATOM 4103 C CA . THR B 1 204 ? -0.208 20.436 -4.621 1 98.05 204 THR B CA 1
ATOM 4104 C C . THR B 1 204 ? -0.977 19.492 -5.542 1 98.05 204 THR B C 1
ATOM 4106 O O . THR B 1 204 ? -0.755 18.279 -5.522 1 98.05 204 THR B O 1
ATOM 4109 N N . THR B 1 205 ? -1.943 20 -6.213 1 95.39 205 THR B N 1
ATOM 4110 C CA . THR B 1 205 ? -2.729 19.184 -7.132 1 95.39 205 THR B CA 1
ATOM 4111 C C . THR B 1 205 ? -2.982 19.932 -8.438 1 95.39 205 THR B C 1
ATOM 4113 O O . THR B 1 205 ? -3.098 21.159 -8.444 1 95.39 205 THR B O 1
ATOM 4116 N N . THR B 1 206 ? -3.072 19.158 -9.562 1 93.25 206 THR B N 1
ATOM 4117 C CA . THR B 1 206 ? -3.473 19.721 -10.847 1 93.25 206 THR B CA 1
ATOM 4118 C C . THR B 1 206 ? -4.859 19.223 -11.247 1 93.25 206 THR B C 1
ATOM 4120 O O . THR B 1 206 ? -5.316 19.474 -12.364 1 93.25 206 THR B O 1
ATOM 4123 N N . GLY B 1 207 ? -5.487 18.451 -10.413 1 91.28 207 GLY B N 1
ATOM 4124 C CA . GLY B 1 207 ? -6.865 18.073 -10.684 1 91.28 207 GLY B CA 1
ATOM 4125 C C . GLY B 1 207 ? -7.031 16.594 -10.978 1 91.28 207 GLY B C 1
ATOM 4126 O O . GLY B 1 207 ? -8.153 16.108 -11.131 1 91.28 207 GLY B O 1
ATOM 4127 N N . ASN B 1 208 ? -5.965 15.798 -11.076 1 94.51 208 ASN B N 1
ATOM 4128 C CA . ASN B 1 208 ? -6.099 14.354 -11.239 1 94.51 208 ASN B CA 1
ATOM 4129 C C . ASN B 1 208 ? -6.795 13.717 -10.039 1 94.51 208 ASN B C 1
ATOM 4131 O O . ASN B 1 208 ? -6.568 14.122 -8.898 1 94.51 208 ASN B O 1
ATOM 4135 N N . THR B 1 209 ? -7.679 12.784 -10.384 1 96.02 209 THR B N 1
ATOM 4136 C CA . THR B 1 209 ? -8.466 12.195 -9.306 1 96.02 209 THR B CA 1
ATOM 4137 C C . THR B 1 209 ? -8.552 10.68 -9.465 1 96.02 209 THR B C 1
ATOM 4139 O O . THR B 1 209 ? -8.404 10.157 -10.572 1 96.02 209 THR B O 1
ATOM 4142 N N . ILE B 1 210 ? -8.606 9.993 -8.336 1 94.37 210 ILE B N 1
ATOM 4143 C CA . ILE B 1 210 ? -9.113 8.625 -8.365 1 94.37 210 ILE B CA 1
ATOM 4144 C C . ILE B 1 210 ? -10.589 8.63 -8.753 1 94.37 210 ILE B C 1
ATOM 4146 O O . ILE B 1 210 ? -11.386 9.378 -8.181 1 94.37 210 ILE B O 1
ATOM 4150 N N . ARG B 1 211 ? -10.94 7.8 -9.663 1 90.31 211 ARG B N 1
ATOM 4151 C CA . ARG B 1 211 ? -12.322 7.717 -10.125 1 90.31 211 ARG B CA 1
ATOM 4152 C C . ARG B 1 211 ? -12.999 6.454 -9.602 1 90.31 211 ARG B C 1
ATOM 4154 O O . ARG B 1 211 ? -12.38 5.389 -9.546 1 90.31 211 ARG B O 1
ATOM 4161 N N . ARG B 1 212 ? -14.173 6.596 -9.224 1 87.36 212 ARG B N 1
ATOM 4162 C CA . ARG B 1 212 ? -15.048 5.494 -8.837 1 87.36 212 ARG B CA 1
ATOM 4163 C C . ARG B 1 212 ? -16.468 5.718 -9.346 1 87.36 212 ARG B C 1
ATOM 4165 O O . ARG B 1 212 ? -17.035 6.798 -9.166 1 87.36 212 ARG B O 1
ATOM 4172 N N . ASN B 1 213 ? -17.035 4.664 -10.033 1 83.02 213 ASN B N 1
ATOM 4173 C CA . ASN B 1 213 ? -18.38 4.75 -10.593 1 83.02 213 ASN B CA 1
ATOM 4174 C C . ASN B 1 213 ? -18.538 5.979 -11.484 1 83.02 213 ASN B C 1
ATOM 4176 O O . ASN B 1 213 ? -19.494 6.742 -11.332 1 83.02 213 ASN B O 1
ATOM 4180 N N . ASN B 1 214 ? -17.496 6.244 -12.312 1 84.55 214 ASN B N 1
ATOM 4181 C CA . ASN B 1 214 ? -17.478 7.304 -13.315 1 84.55 214 ASN B CA 1
ATOM 4182 C C . ASN B 1 214 ? -17.543 8.686 -12.671 1 84.55 214 ASN B C 1
ATOM 4184 O O . ASN B 1 214 ? -18.036 9.637 -13.28 1 84.55 214 ASN B O 1
ATOM 4188 N N . GLN B 1 215 ? -17.234 8.77 -11.457 1 90.1 215 GLN B N 1
ATOM 4189 C CA . GLN B 1 215 ? -17.157 10.041 -10.744 1 90.1 215 GLN B CA 1
ATOM 4190 C C . GLN B 1 215 ? -15.732 10.322 -10.274 1 90.1 215 GLN B C 1
ATOM 4192 O O . GLN B 1 215 ? -15.02 9.408 -9.854 1 90.1 215 GLN B O 1
ATOM 4197 N N . ASN B 1 216 ? -15.351 11.592 -10.383 1 92.97 216 ASN B N 1
ATOM 4198 C CA . ASN B 1 216 ? -14.116 12.028 -9.741 1 92.97 216 ASN B CA 1
ATOM 4199 C C . ASN B 1 216 ? -14.249 12.047 -8.221 1 92.97 216 ASN B C 1
ATOM 4201 O O . ASN B 1 216 ? -15.018 12.837 -7.671 1 92.97 216 ASN B O 1
ATOM 4205 N N . ARG B 1 217 ? -13.512 11.253 -7.562 1 95.19 217 ARG B N 1
ATOM 4206 C CA . ARG B 1 217 ? -13.742 11.07 -6.132 1 95.19 217 ARG B CA 1
ATOM 4207 C C . ARG B 1 217 ? -12.64 11.731 -5.311 1 95.19 217 ARG B C 1
ATOM 4209 O O . ARG B 1 217 ? -12.867 12.76 -4.672 1 95.19 217 ARG B O 1
ATOM 4216 N N . VAL B 1 218 ? -11.455 11.3 -5.412 1 97.62 218 VAL B N 1
ATOM 4217 C CA . VAL B 1 218 ? -10.401 11.757 -4.513 1 97.62 218 VAL B CA 1
ATOM 4218 C C . VAL B 1 218 ? -9.255 12.358 -5.323 1 97.62 218 VAL B C 1
ATOM 4220 O O . VAL B 1 218 ? -8.756 11.732 -6.262 1 97.62 218 VAL B O 1
ATOM 4223 N N . GLY B 1 219 ? -8.792 13.559 -4.983 1 97.66 219 GLY B N 1
ATOM 4224 C CA . GLY B 1 219 ? -7.689 14.212 -5.669 1 97.66 219 GLY B CA 1
ATOM 4225 C C . GLY B 1 219 ? -6.362 13.504 -5.474 1 97.66 219 GLY B C 1
ATOM 4226 O O . GLY B 1 219 ? -6.061 13.03 -4.376 1 97.66 219 GLY B O 1
ATOM 4227 N N . ILE B 1 220 ? -5.59 13.393 -6.523 1 98.02 220 ILE B N 1
ATOM 4228 C CA . ILE B 1 220 ? -4.239 12.846 -6.481 1 98.02 220 ILE B CA 1
ATOM 4229 C C . ILE B 1 220 ? -3.221 13.984 -6.449 1 98.02 220 ILE B C 1
ATOM 4231 O O . ILE B 1 220 ? -3.173 14.807 -7.367 1 98.02 220 ILE B O 1
ATOM 4235 N N . PRO B 1 221 ? -2.434 14.022 -5.415 1 98.15 221 PRO B N 1
ATOM 4236 C CA . PRO B 1 221 ? -1.447 15.104 -5.381 1 98.15 221 PRO B CA 1
ATOM 4237 C C . PRO B 1 221 ? -0.373 14.957 -6.456 1 98.15 221 PRO B C 1
ATOM 4239 O O . PRO B 1 221 ? 0.042 13.839 -6.771 1 98.15 221 PRO B O 1
ATOM 4242 N N . ASP B 1 222 ? 0.11 16.098 -6.932 1 97.86 222 ASP B N 1
ATOM 4243 C CA . ASP B 1 222 ? 1.303 16.126 -7.773 1 97.86 222 ASP B CA 1
ATOM 4244 C C . ASP B 1 222 ? 2.572 16.059 -6.927 1 97.86 222 ASP B C 1
ATOM 4246 O O . ASP B 1 222 ? 3.502 15.317 -7.251 1 97.86 222 ASP B O 1
ATOM 4250 N N . GLU B 1 223 ? 2.511 16.856 -5.901 1 98.41 223 GLU B N 1
ATOM 4251 C CA . GLU B 1 223 ? 3.649 16.928 -4.989 1 98.41 223 GLU B CA 1
ATOM 4252 C C . GLU B 1 223 ? 3.19 16.92 -3.533 1 98.41 223 GLU B C 1
ATOM 4254 O O . GLU B 1 223 ? 2.063 17.315 -3.23 1 98.41 223 GLU B O 1
ATOM 4259 N N . LEU B 1 224 ? 4.06 16.41 -2.715 1 98.79 224 LEU B N 1
ATOM 4260 C CA . LEU B 1 224 ? 3.97 16.608 -1.272 1 98.79 224 LEU B CA 1
ATOM 4261 C C . LEU B 1 224 ? 5.072 17.541 -0.781 1 98.79 224 LEU B C 1
ATOM 4263 O O . LEU B 1 224 ? 6.175 17.55 -1.333 1 98.79 224 LEU B O 1
ATOM 4267 N N . TRP B 1 225 ? 4.762 18.305 0.234 1 98.81 225 TRP B N 1
ATOM 4268 C CA . TRP B 1 225 ? 5.754 19.175 0.859 1 98.81 225 TRP B CA 1
ATOM 4269 C C . TRP B 1 225 ? 5.605 19.169 2.377 1 98.81 225 TRP B C 1
ATOM 4271 O O . TRP B 1 225 ? 4.532 18.857 2.9 1 98.81 225 TRP B O 1
ATOM 4281 N N . SER B 1 226 ? 6.654 19.457 3.054 1 98.88 226 SER B N 1
ATOM 4282 C CA . SER B 1 226 ? 6.683 19.49 4.513 1 98.88 226 SER B CA 1
ATOM 4283 C C . SER B 1 226 ? 7.654 20.55 5.023 1 98.88 226 SER B C 1
ATOM 4285 O O . SER B 1 226 ? 8.708 20.773 4.424 1 98.88 226 SER B O 1
ATOM 4287 N N . ALA B 1 227 ? 7.282 21.231 6.059 1 98.83 227 ALA B N 1
ATOM 4288 C CA . ALA B 1 227 ? 8.127 22.208 6.74 1 98.83 227 ALA B CA 1
ATOM 4289 C C . ALA B 1 227 ? 8.038 22.051 8.255 1 98.83 227 ALA B C 1
ATOM 4291 O O . ALA B 1 227 ? 6.97 21.746 8.791 1 98.83 227 ALA B O 1
ATOM 4292 N N . TYR B 1 228 ? 9.132 22.258 8.914 1 98.69 228 TYR B N 1
ATOM 4293 C CA . TYR B 1 228 ? 9.103 22.21 10.371 1 98.69 228 TYR B CA 1
ATOM 4294 C C . TYR B 1 228 ? 9.712 23.473 10.97 1 98.69 228 TYR B C 1
ATOM 4296 O O . TYR B 1 228 ? 10.461 24.187 10.299 1 98.69 228 TYR B O 1
ATOM 4304 N N . CYS B 1 229 ? 9.324 23.784 12.199 1 98.28 229 CYS B N 1
ATOM 4305 C CA . CYS B 1 229 ? 9.77 24.928 12.986 1 98.28 229 CYS B CA 1
ATOM 4306 C C . CYS B 1 229 ? 10.103 24.512 14.413 1 98.28 229 CYS B C 1
ATOM 4308 O O . CYS B 1 229 ? 9.245 23.993 15.13 1 98.28 229 CYS B O 1
ATOM 4310 N N . CYS B 1 230 ? 11.254 24.654 14.816 1 97.31 230 CYS B N 1
ATOM 4311 C CA . CYS B 1 230 ? 11.746 24.44 16.172 1 97.31 230 CYS B CA 1
ATOM 4312 C C . CYS B 1 230 ? 12.682 25.565 16.597 1 97.31 230 CYS B C 1
ATOM 4314 O O . CYS B 1 230 ? 13.876 25.533 16.294 1 97.31 230 CYS B O 1
ATOM 4316 N N . THR B 1 231 ? 12.197 26.505 17.411 1 94.78 231 THR B N 1
ATOM 4317 C CA . THR B 1 231 ? 12.985 27.687 17.743 1 94.78 231 THR B CA 1
ATOM 4318 C C . THR B 1 231 ? 13.968 27.383 18.869 1 94.78 231 THR B C 1
ATOM 4320 O O . THR B 1 231 ? 14.986 28.063 19.012 1 94.78 231 THR B O 1
ATOM 4323 N N . ASP B 1 232 ? 13.652 26.449 19.759 1 95.61 232 ASP B N 1
ATOM 4324 C CA . ASP B 1 232 ? 14.549 25.984 20.812 1 95.61 232 ASP B CA 1
ATOM 4325 C C . ASP B 1 232 ? 15.275 24.709 20.391 1 95.61 232 ASP B C 1
ATOM 4327 O O . ASP B 1 232 ? 14.722 23.611 20.487 1 95.61 232 ASP B O 1
ATOM 4331 N N . TYR B 1 233 ? 16.508 24.833 19.914 1 95.49 233 TYR B N 1
ATOM 4332 C CA . TYR B 1 233 ? 17.264 23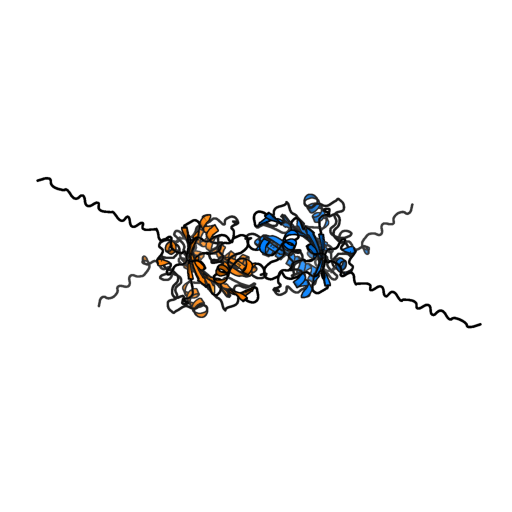.701 19.391 1 95.49 233 TYR B CA 1
ATOM 4333 C C . TYR B 1 233 ? 18.69 23.702 19.927 1 95.49 233 TYR B C 1
ATOM 4335 O O . TYR B 1 233 ? 19.133 24.684 20.529 1 95.49 233 TYR B O 1
ATOM 4343 N N . ASP B 1 234 ? 19.337 22.625 19.786 1 96 234 ASP B N 1
ATOM 4344 C CA . ASP B 1 234 ? 20.698 22.449 20.284 1 96 234 ASP B CA 1
ATOM 4345 C C . ASP B 1 234 ? 21.696 23.25 19.45 1 96 234 ASP B C 1
ATOM 4347 O O . ASP B 1 234 ? 22.118 22.804 18.381 1 96 234 ASP B O 1
ATOM 4351 N N . VAL B 1 235 ? 22.177 24.293 20 1 92.39 235 VAL B N 1
ATOM 4352 C CA . VAL B 1 235 ? 23.078 25.19 19.284 1 92.39 235 VAL B CA 1
ATOM 4353 C C . VAL B 1 235 ? 24.432 24.513 19.086 1 92.39 235 VAL B C 1
ATOM 4355 O O . VAL B 1 235 ? 25.23 24.941 18.248 1 92.39 235 VAL B O 1
ATOM 4358 N N . ASN B 1 236 ? 24.668 23.392 19.813 1 93.88 236 ASN B N 1
ATOM 4359 C CA . ASN B 1 236 ? 25.924 22.66 19.699 1 93.88 236 ASN B CA 1
ATOM 4360 C C . ASN B 1 236 ? 25.801 21.482 18.737 1 93.88 236 ASN B C 1
ATOM 4362 O O . ASN B 1 236 ? 26.718 20.666 18.626 1 93.88 236 ASN B O 1
ATOM 4366 N N . ALA B 1 237 ? 24.612 21.394 18.1 1 94.15 237 ALA B N 1
ATOM 4367 C CA . ALA B 1 237 ? 24.442 20.343 17.099 1 94.15 237 ALA B CA 1
ATOM 4368 C C . ALA B 1 237 ? 25.505 20.447 16.009 1 94.15 237 ALA B C 1
ATOM 4370 O O . ALA B 1 237 ? 26.063 21.522 15.778 1 94.15 237 ALA B O 1
ATOM 4371 N N . PRO B 1 238 ? 25.81 19.296 15.334 1 95.35 238 PRO B N 1
ATOM 4372 C CA . PRO B 1 238 ? 26.735 19.372 14.201 1 95.35 238 PRO B CA 1
ATOM 4373 C C . PRO B 1 238 ? 26.309 20.406 13.161 1 95.35 238 PRO B C 1
ATOM 4375 O O . PRO B 1 238 ? 25.113 20.64 12.971 1 95.35 238 PRO B O 1
ATOM 4378 N N . HIS B 1 239 ? 27.307 20.995 12.475 1 93.69 239 HIS B N 1
ATOM 4379 C CA . HIS B 1 239 ? 27.073 22.079 11.527 1 93.69 239 HIS B CA 1
ATOM 4380 C C . HIS B 1 239 ? 26.038 21.68 10.48 1 93.69 239 HIS B C 1
ATOM 4382 O O . HIS B 1 239 ? 25.174 22.482 10.119 1 93.69 239 HIS B O 1
ATOM 4388 N N . ASN B 1 240 ? 26.12 20.409 10.022 1 93.66 240 ASN B N 1
ATOM 4389 C CA . ASN B 1 240 ? 25.235 19.941 8.96 1 93.66 240 ASN B CA 1
ATOM 4390 C C . ASN B 1 240 ? 23.794 19.816 9.445 1 93.66 240 ASN B C 1
ATOM 4392 O O . ASN B 1 240 ? 22.867 19.738 8.637 1 93.66 240 ASN B O 1
ATOM 4396 N N . VAL B 1 241 ? 23.592 19.881 10.744 1 94.99 241 VAL B N 1
ATOM 4397 C CA . VAL B 1 241 ? 22.25 19.842 11.316 1 94.99 241 VAL B CA 1
ATOM 4398 C C . VAL B 1 241 ? 21.81 21.253 11.699 1 94.99 241 VAL B C 1
ATOM 4400 O O . VAL B 1 241 ? 20.646 21.618 11.515 1 94.99 241 VAL B O 1
ATOM 4403 N N . ARG B 1 242 ? 22.699 22.061 12.193 1 93.66 242 ARG B N 1
ATOM 4404 C CA . ARG B 1 242 ? 22.406 23.406 12.677 1 93.66 242 ARG B CA 1
ATOM 4405 C C . ARG B 1 242 ? 21.868 24.287 11.555 1 93.66 242 ARG B C 1
ATOM 4407 O O . ARG B 1 242 ? 21.02 25.151 11.789 1 93.66 242 ARG B O 1
ATOM 4414 N N . THR B 1 243 ? 22.42 24.029 10.33 1 94.47 243 THR B N 1
ATOM 4415 C CA . THR B 1 243 ? 21.987 24.833 9.192 1 94.47 243 THR B CA 1
ATOM 4416 C C . THR B 1 243 ? 20.549 24.497 8.809 1 94.47 243 THR B C 1
ATOM 4418 O O . THR B 1 243 ? 19.927 25.213 8.022 1 94.47 243 THR B O 1
ATOM 4421 N N . LEU B 1 244 ? 20.03 23.436 9.394 1 96.74 244 LEU B N 1
ATOM 4422 C CA . LEU B 1 244 ? 18.678 22.984 9.081 1 96.74 244 LEU B CA 1
ATOM 4423 C C . LEU B 1 244 ? 17.696 23.418 10.164 1 96.74 244 LEU B C 1
ATOM 4425 O O . LEU B 1 244 ? 16.527 23.026 10.14 1 96.74 244 LEU B O 1
ATOM 4429 N N . LEU B 1 245 ? 18.144 24.173 11.189 1 94.92 245 LEU B N 1
ATOM 4430 C CA . LEU B 1 245 ? 17.343 24.724 12.277 1 94.92 245 LEU B CA 1
ATOM 4431 C C . LEU B 1 245 ? 17.412 26.248 12.284 1 94.92 245 LEU B C 1
ATOM 4433 O O . LEU B 1 245 ? 18.39 26.832 11.812 1 94.92 245 LEU B O 1
ATOM 4437 N N . PRO B 1 246 ? 16.393 26.973 12.694 1 95.76 246 PRO B N 1
ATOM 4438 C CA . PRO B 1 246 ? 15.21 26.516 13.427 1 95.76 246 PRO B CA 1
ATOM 4439 C C . PRO B 1 246 ? 14.135 25.936 12.51 1 95.76 246 PRO B C 1
ATOM 4441 O O . PRO B 1 246 ? 13.205 25.278 12.982 1 95.76 246 PRO B O 1
ATOM 4444 N N . SER B 1 247 ? 14.251 26.249 11.114 1 97.33 247 SER B N 1
ATOM 4445 C CA . SER B 1 247 ? 13.217 25.751 10.211 1 97.33 247 SER B CA 1
ATOM 4446 C C . SER B 1 247 ? 13.817 25.275 8.893 1 97.33 247 SER B C 1
ATOM 4448 O O . SER B 1 247 ? 14.857 25.776 8.461 1 97.33 247 SER B O 1
ATOM 4450 N N . PHE B 1 248 ? 13.247 24.315 8.351 1 98.06 248 PHE B N 1
ATOM 4451 C CA . PHE B 1 248 ? 13.603 23.768 7.047 1 98.06 248 PHE B CA 1
ATOM 4452 C C . PHE B 1 248 ? 12.408 23.072 6.408 1 98.06 248 PHE B C 1
ATOM 4454 O O . PHE B 1 248 ? 11.34 22.975 7.016 1 98.06 248 PHE B O 1
ATOM 4461 N N . ALA B 1 249 ? 12.54 22.759 5.088 1 98.6 249 ALA B N 1
ATOM 4462 C CA . ALA B 1 249 ? 11.403 22.224 4.343 1 98.6 249 ALA B CA 1
ATOM 4463 C C . ALA B 1 249 ? 11.864 21.231 3.279 1 98.6 249 ALA B C 1
ATOM 4465 O O . ALA B 1 249 ? 13.062 20.973 3.139 1 98.6 249 ALA B O 1
ATOM 4466 N N . ALA B 1 250 ? 10.895 20.594 2.668 1 98.77 250 ALA B N 1
ATOM 4467 C CA . ALA B 1 250 ? 11.162 19.656 1.581 1 98.77 250 ALA B CA 1
ATOM 4468 C C . ALA B 1 250 ? 9.964 19.549 0.642 1 98.77 250 ALA B C 1
ATOM 4470 O O . ALA B 1 250 ? 8.832 19.842 1.034 1 98.77 250 ALA B O 1
ATOM 4471 N N . VAL B 1 251 ? 10.264 19.189 -0.558 1 98.62 251 VAL B N 1
ATOM 4472 C CA . VAL B 1 251 ? 9.231 18.911 -1.551 1 98.62 251 VAL B CA 1
ATOM 4473 C C . VAL B 1 251 ? 9.608 17.669 -2.356 1 98.62 251 VAL B C 1
ATOM 4475 O O . VAL B 1 251 ? 10.792 17.377 -2.539 1 98.62 251 VAL B O 1
ATOM 4478 N N . ALA B 1 252 ? 8.644 16.882 -2.742 1 98.69 252 ALA B N 1
ATOM 4479 C CA . ALA B 1 252 ? 8.856 15.69 -3.559 1 98.69 252 ALA B CA 1
ATOM 4480 C C . ALA B 1 252 ? 7.674 15.446 -4.492 1 98.69 252 ALA B C 1
ATOM 4482 O O . ALA B 1 252 ? 6.524 15.702 -4.126 1 98.69 252 ALA B O 1
ATOM 4483 N N . VAL B 1 253 ? 7.967 14.88 -5.645 1 98.05 253 VAL B N 1
ATOM 4484 C CA . VAL B 1 253 ? 6.929 14.54 -6.612 1 98.05 253 VAL B CA 1
ATOM 4485 C C . VAL B 1 253 ? 6.322 13.183 -6.264 1 98.05 253 VAL B C 1
ATOM 4487 O O . VAL B 1 253 ? 7.042 12.244 -5.919 1 98.05 253 VAL B O 1
ATOM 4490 N N . ASN B 1 254 ? 5.027 13.059 -6.309 1 97.38 254 ASN B N 1
ATOM 4491 C CA . ASN B 1 254 ? 4.312 11.806 -6.092 1 97.38 254 ASN B CA 1
ATOM 4492 C C . ASN B 1 254 ? 4.4 10.892 -7.311 1 97.38 254 ASN B C 1
ATOM 4494 O O . ASN B 1 254 ? 3.421 10.726 -8.04 1 97.38 254 ASN B O 1
ATOM 4498 N N . SER B 1 255 ? 5.547 10.243 -7.416 1 94.05 255 SER B N 1
ATOM 4499 C CA . SER B 1 255 ? 5.816 9.421 -8.592 1 94.05 255 SER B CA 1
ATOM 4500 C C . SER B 1 255 ? 6.724 8.245 -8.247 1 94.05 255 SER B C 1
ATOM 4502 O O . SER B 1 255 ? 7.284 8.186 -7.151 1 94.05 255 SER B O 1
ATOM 4504 N N . LEU B 1 256 ? 6.861 7.295 -9.169 1 85.48 256 LEU B N 1
ATOM 4505 C CA . LEU B 1 256 ? 7.662 6.09 -8.989 1 85.48 256 LEU B CA 1
ATOM 4506 C C . LEU B 1 256 ? 9.139 6.437 -8.831 1 85.48 256 LEU B C 1
ATOM 4508 O O . LEU B 1 256 ? 9.84 5.829 -8.019 1 85.48 256 LEU B O 1
ATOM 4512 N N . ASP B 1 257 ? 9.644 7.359 -9.545 1 83.47 257 ASP B N 1
ATOM 4513 C CA . ASP B 1 257 ? 11.05 7.747 -9.51 1 83.47 257 ASP B CA 1
ATOM 4514 C C . ASP B 1 257 ? 11.232 9.09 -8.806 1 83.47 257 ASP B C 1
ATOM 4516 O O . ASP B 1 257 ? 12.028 9.923 -9.243 1 83.47 257 ASP B O 1
ATOM 4520 N N . SER B 1 258 ? 10.716 9.107 -7.61 1 88.85 258 SER B N 1
ATOM 4521 C CA . SER B 1 258 ? 10.709 10.397 -6.929 1 88.85 258 SER B CA 1
ATOM 4522 C C . SER B 1 258 ? 11.916 10.542 -6.007 1 88.85 258 SER B C 1
ATOM 4524 O O . SER B 1 258 ? 12.436 9.548 -5.496 1 88.85 258 SER B O 1
ATOM 4526 N N . GLU B 1 259 ? 12.372 11.745 -5.846 1 93.89 259 GLU B N 1
ATOM 4527 C CA . GLU B 1 259 ? 13.377 12.124 -4.858 1 93.89 259 GLU B CA 1
ATOM 4528 C C . GLU B 1 259 ? 12.907 13.31 -4.02 1 93.89 259 GLU B C 1
ATOM 4530 O O . GLU B 1 259 ? 12.275 14.232 -4.54 1 93.89 259 GLU B O 1
ATOM 4535 N N . VAL B 1 260 ? 13.269 13.338 -2.791 1 97.98 260 VAL B N 1
ATOM 4536 C CA . VAL B 1 260 ? 12.907 14.43 -1.893 1 97.98 260 VAL B CA 1
ATOM 4537 C C . VAL B 1 260 ? 13.963 15.531 -1.967 1 97.98 260 VAL B C 1
ATOM 4539 O O . VAL B 1 260 ? 15.155 15.268 -1.792 1 97.98 260 VAL B O 1
ATOM 4542 N N . THR B 1 261 ? 13.567 16.726 -2.209 1 98.26 261 THR B N 1
ATOM 4543 C CA . THR B 1 261 ? 14.45 17.888 -2.232 1 98.26 261 THR B CA 1
ATOM 4544 C C . THR B 1 261 ? 14.244 18.747 -0.987 1 98.26 261 THR B C 1
ATOM 4546 O O . THR B 1 261 ? 13.156 19.285 -0.771 1 98.26 261 THR B O 1
ATOM 4549 N N . GLU B 1 262 ? 15.259 18.893 -0.232 1 97.83 262 GLU B N 1
ATOM 4550 C CA . GLU B 1 262 ? 15.188 19.755 0.944 1 97.83 262 GLU B CA 1
ATOM 4551 C C . GLU B 1 262 ? 15.585 21.188 0.602 1 97.83 262 GLU B C 1
ATOM 4553 O O . GLU B 1 262 ? 16.429 21.413 -0.269 1 97.83 262 GLU B O 1
ATOM 4558 N N . MET B 1 263 ? 14.982 22.17 1.32 1 98.24 263 MET B N 1
ATOM 4559 C CA . MET B 1 263 ? 15.197 23.584 1.026 1 98.24 263 MET B CA 1
ATOM 4560 C C . MET B 1 263 ? 14.778 24.455 2.206 1 98.24 263 MET B C 1
ATOM 4562 O O . MET B 1 263 ? 14.193 23.96 3.171 1 98.24 263 MET B O 1
ATOM 4566 N N . ARG B 1 264 ? 15.155 25.705 2.097 1 96.97 264 ARG B N 1
ATOM 4567 C CA . ARG B 1 264 ? 14.691 26.648 3.109 1 96.97 264 ARG B CA 1
ATOM 4568 C C . ARG B 1 264 ? 13.189 26.881 2.992 1 96.97 264 ARG B C 1
ATOM 4570 O O . ARG B 1 264 ? 12.62 26.77 1.904 1 96.97 264 ARG B O 1
ATOM 4577 N N . VAL B 1 265 ? 12.54 27.21 4.064 1 97.88 265 VAL B N 1
ATOM 4578 C CA . VAL B 1 265 ? 11.091 27.383 4.107 1 97.88 265 VAL B CA 1
ATOM 4579 C C . VAL B 1 265 ? 10.669 28.453 3.103 1 97.88 265 VAL B C 1
ATOM 4581 O O . VAL B 1 265 ? 9.668 28.294 2.401 1 97.88 265 VAL B O 1
ATOM 4584 N N . GLN B 1 266 ? 11.425 29.532 2.954 1 96.04 266 GLN B N 1
ATOM 4585 C CA . GLN B 1 266 ? 11.083 30.615 2.038 1 96.04 266 GLN B CA 1
ATOM 4586 C C . GLN B 1 266 ? 11.147 30.15 0.586 1 96.04 266 GLN B C 1
ATOM 4588 O O . GLN B 1 266 ? 10.37 30.609 -0.253 1 96.04 266 GLN B O 1
ATOM 4593 N N . ASP B 1 267 ? 12.099 29.283 0.309 1 97.31 267 ASP B N 1
ATOM 4594 C CA . ASP B 1 267 ? 12.191 28.719 -1.034 1 97.31 267 ASP B CA 1
ATOM 4595 C C . ASP B 1 267 ? 10.988 27.829 -1.339 1 97.31 267 ASP B C 1
ATOM 4597 O O . ASP B 1 267 ? 10.494 27.81 -2.469 1 97.31 267 ASP B O 1
ATOM 4601 N N . LEU B 1 268 ? 10.561 27.061 -0.344 1 98.09 268 LEU B N 1
ATOM 4602 C CA . LEU B 1 268 ? 9.35 26.266 -0.517 1 98.09 268 LEU B CA 1
ATOM 4603 C C . LEU B 1 268 ? 8.147 27.16 -0.795 1 98.09 268 LEU B C 1
ATOM 4605 O O . LEU B 1 268 ? 7.337 26.862 -1.675 1 98.09 268 LEU B O 1
ATOM 4609 N N . GLU B 1 269 ? 8.014 28.249 -0.039 1 97.65 269 GLU B N 1
ATOM 4610 C CA . GLU B 1 269 ? 6.911 29.182 -0.248 1 97.65 269 GLU B CA 1
ATOM 4611 C C . GLU B 1 269 ? 6.901 29.712 -1.679 1 97.65 269 GLU B C 1
ATOM 4613 O O . GLU B 1 269 ? 5.844 29.799 -2.307 1 97.65 269 GLU B O 1
ATOM 4618 N N . LYS B 1 270 ? 8.033 30.073 -2.19 1 96.74 270 LYS B N 1
ATOM 4619 C CA . LYS B 1 270 ? 8.148 30.536 -3.57 1 96.74 270 LYS B CA 1
ATOM 4620 C C . LYS B 1 270 ? 7.734 29.445 -4.553 1 96.74 270 LYS B C 1
ATOM 4622 O O . LYS B 1 270 ? 7.029 29.715 -5.527 1 96.74 270 LYS B O 1
ATOM 4627 N N . HIS B 1 271 ? 8.191 28.265 -4.292 1 97.2 271 HIS B N 1
ATOM 4628 C CA . HIS B 1 271 ? 7.875 27.119 -5.139 1 97.2 271 HIS B CA 1
ATOM 4629 C C . HIS B 1 271 ? 6.371 26.874 -5.197 1 97.2 271 HIS B C 1
ATOM 4631 O O . HIS B 1 271 ? 5.83 26.562 -6.26 1 97.2 271 HIS B O 1
ATOM 4637 N N . LEU B 1 272 ? 5.67 27.087 -4.094 1 97.34 272 LEU B N 1
ATOM 4638 C CA . LEU B 1 272 ? 4.258 26.743 -3.967 1 97.34 272 LEU B CA 1
ATOM 4639 C C . LEU B 1 272 ? 3.377 27.828 -4.577 1 97.34 272 LEU B C 1
ATOM 4641 O O . LEU B 1 272 ? 2.223 27.572 -4.929 1 97.34 272 LEU B O 1
ATOM 4645 N N . ARG B 1 273 ? 3.712 29.14 -4.652 1 94.49 273 ARG B N 1
ATOM 4646 C CA . ARG B 1 273 ? 2.932 30.242 -5.205 1 94.49 273 ARG B CA 1
ATOM 4647 C C . ARG B 1 273 ? 2.504 29.944 -6.638 1 94.49 273 ARG B C 1
ATOM 4649 O O . ARG B 1 273 ? 1.407 30.322 -7.055 1 94.49 273 ARG B O 1
ATOM 4656 N N . GLY B 1 274 ? 3.16 29.128 -7.384 1 87.27 274 GLY B N 1
ATOM 4657 C CA . GLY B 1 274 ? 2.783 28.777 -8.744 1 87.27 274 GLY B CA 1
ATOM 4658 C C . GLY B 1 274 ? 2.015 27.471 -8.832 1 87.27 274 GLY B C 1
ATOM 4659 O O . GLY B 1 274 ? 1.486 27.127 -9.89 1 87.27 274 GLY B O 1
ATOM 4660 N N . LYS B 1 275 ? 1.768 26.959 -7.67 1 95.08 275 LYS B N 1
ATOM 4661 C CA . LYS B 1 275 ? 1.222 25.605 -7.715 1 95.08 275 LYS B CA 1
ATOM 4662 C C . LYS B 1 275 ? 0.006 25.472 -6.803 1 95.08 275 LYS B C 1
ATOM 4664 O O . LYS B 1 275 ? -0.75 24.503 -6.904 1 95.08 275 LYS B O 1
ATOM 4669 N N . MET B 1 276 ? -0.12 26.404 -5.899 1 94.01 276 MET B N 1
ATOM 4670 C CA . MET B 1 276 ? -1.265 26.483 -4.997 1 94.01 276 MET B CA 1
ATOM 4671 C C . MET B 1 276 ? -1.989 27.817 -5.152 1 94.01 276 MET B C 1
ATOM 4673 O O . MET B 1 276 ? -1.402 28.796 -5.617 1 94.01 276 MET B O 1
ATOM 4677 N N . LYS B 1 277 ? -3.263 27.827 -4.837 1 92.2 277 LYS B N 1
ATOM 4678 C CA . LYS B 1 277 ? -4.019 29.076 -4.813 1 92.2 277 LYS B CA 1
ATOM 4679 C C . LYS B 1 277 ? -3.724 29.873 -3.546 1 92.2 277 LYS B C 1
ATOM 4681 O O . LYS B 1 277 ? -4.431 29.742 -2.544 1 92.2 277 LYS B O 1
ATOM 4686 N N . VAL B 1 278 ? -2.671 30.677 -3.638 1 94.1 278 VAL B N 1
ATOM 4687 C CA . VAL B 1 278 ? -2.232 31.463 -2.49 1 94.1 278 VAL B CA 1
ATOM 4688 C C . VAL B 1 278 ? -2.065 32.925 -2.897 1 94.1 278 VAL B C 1
ATOM 4690 O O . VAL B 1 278 ? -1.913 33.232 -4.081 1 94.1 278 VAL B O 1
ATOM 4693 N N . ASP B 1 279 ? -2.14 33.791 -1.965 1 91.83 279 ASP B N 1
ATOM 4694 C CA . ASP B 1 279 ? -1.94 35.21 -2.243 1 91.83 279 ASP B CA 1
ATOM 4695 C C . ASP B 1 279 ? -0.513 35.639 -1.909 1 91.83 279 ASP B C 1
ATOM 4697 O O . ASP B 1 279 ? 0.358 34.796 -1.686 1 91.83 279 ASP B O 1
ATOM 4701 N N . GLU B 1 280 ? -0.257 36.906 -1.935 1 89.89 280 GLU B N 1
ATOM 4702 C CA . GLU B 1 280 ? 1.087 37.451 -1.772 1 89.89 280 GLU B CA 1
ATOM 4703 C C . GLU B 1 280 ? 1.568 37.314 -0.331 1 89.89 280 GLU B C 1
ATOM 4705 O O . GLU B 1 280 ? 2.768 37.389 -0.061 1 89.89 280 GLU B O 1
ATOM 4710 N N . ASN B 1 281 ? 0.699 37.06 0.559 1 90.29 281 ASN B N 1
ATOM 4711 C CA . ASN B 1 281 ? 1.057 36.982 1.972 1 90.29 281 ASN B CA 1
ATOM 4712 C C . ASN B 1 281 ? 1.237 35.536 2.425 1 90.29 281 ASN B C 1
ATOM 4714 O O . ASN B 1 281 ? 1.263 35.255 3.624 1 90.29 281 ASN B O 1
ATOM 4718 N N . PHE B 1 282 ? 1.329 34.711 1.456 1 95.44 282 PHE B N 1
ATOM 4719 C CA . PHE B 1 282 ? 1.456 33.294 1.779 1 95.44 282 PHE B CA 1
ATOM 4720 C C . PHE B 1 282 ? 2.668 33.048 2.669 1 95.44 282 PHE B C 1
ATOM 4722 O O . PHE B 1 282 ? 3.79 33.418 2.316 1 95.44 282 PHE B O 1
ATOM 4729 N N . GLN B 1 283 ? 2.476 32.482 3.855 1 95.79 283 GLN B N 1
ATOM 4730 C CA . GLN B 1 283 ? 3.485 32.107 4.839 1 95.79 283 GLN B CA 1
ATOM 4731 C C . GLN B 1 283 ? 3.089 30.829 5.574 1 95.79 283 GLN B C 1
ATOM 4733 O O . GLN B 1 283 ? 1.947 30.691 6.019 1 95.79 283 GLN B O 1
ATOM 4738 N N . ILE B 1 284 ? 4.053 29.963 5.666 1 97.61 284 ILE B N 1
ATOM 4739 C CA . ILE B 1 284 ? 3.77 28.682 6.304 1 97.61 284 ILE B CA 1
ATOM 4740 C C . ILE B 1 284 ? 3.812 28.841 7.822 1 97.61 284 ILE B C 1
ATOM 4742 O O . ILE B 1 284 ? 2.947 28.321 8.531 1 97.61 284 ILE B O 1
ATOM 4746 N N . PHE B 1 285 ? 4.827 29.561 8.276 1 97.23 285 PHE B N 1
ATOM 4747 C CA . PHE B 1 285 ? 4.962 29.836 9.702 1 97.23 285 PHE B CA 1
ATOM 4748 C C . PHE B 1 285 ? 4.947 31.336 9.968 1 97.23 285 PHE B C 1
ATOM 4750 O O . PHE B 1 285 ? 5.51 32.115 9.195 1 97.23 285 PHE B O 1
ATOM 4757 N N . TYR B 1 286 ? 4.357 31.637 11.107 1 92.44 286 TYR B N 1
ATOM 4758 C CA . TYR B 1 286 ? 4.426 33.023 11.556 1 92.44 286 TYR B CA 1
ATOM 4759 C C . TYR B 1 286 ? 5.866 33.521 11.569 1 92.44 286 TYR B C 1
ATOM 4761 O O . TYR B 1 286 ? 6.753 32.862 12.116 1 92.44 286 TYR B O 1
ATOM 4769 N N . ALA B 1 287 ? 6.151 34.633 10.861 1 90.91 287 ALA B N 1
ATOM 4770 C CA . ALA B 1 287 ? 7.456 35.286 10.792 1 90.91 287 ALA B CA 1
ATOM 4771 C C . ALA B 1 287 ? 8.538 34.302 10.357 1 90.91 287 ALA B C 1
ATOM 4773 O O . ALA B 1 287 ? 9.666 34.351 10.854 1 90.91 287 ALA B O 1
ATOM 4774 N N . ASN B 1 288 ? 8.248 33.301 9.619 1 89.28 288 ASN B N 1
ATOM 4775 C CA . ASN B 1 288 ? 9.183 32.32 9.078 1 89.28 288 ASN B CA 1
ATOM 4776 C C . ASN B 1 288 ? 9.913 31.57 10.188 1 89.28 288 ASN B C 1
ATOM 4778 O O . ASN B 1 288 ? 11.107 31.287 10.07 1 89.28 288 ASN B O 1
ATOM 4782 N N . CYS B 1 289 ? 9.213 31.357 11.296 1 93.57 289 CYS B N 1
ATOM 4783 C CA . CYS B 1 289 ? 9.722 30.62 12.447 1 93.57 289 CYS B CA 1
ATOM 4784 C C . CYS B 1 289 ? 10.845 31.388 13.133 1 93.57 289 CYS B C 1
ATOM 4786 O O . CYS B 1 289 ? 11.723 30.788 13.755 1 93.57 289 CYS B O 1
ATOM 4788 N N . ARG B 1 290 ? 10.919 32.652 12.904 1 83.73 290 ARG B N 1
ATOM 4789 C CA . ARG B 1 290 ? 11.897 33.475 13.609 1 83.73 290 ARG B CA 1
ATOM 4790 C C . ARG B 1 290 ? 11.335 33.979 14.934 1 83.73 290 ARG B C 1
ATOM 4792 O O . ARG B 1 290 ? 10.194 34.441 14.995 1 83.73 290 ARG B O 1
ATOM 4799 N N . SER B 1 291 ? 11.885 33.529 16.082 1 67.23 291 SER B N 1
ATOM 4800 C CA . SER B 1 291 ? 11.431 33.942 17.406 1 67.23 291 SER B CA 1
ATOM 4801 C C . SER B 1 291 ? 11.391 35.461 17.528 1 67.23 291 SER B C 1
ATOM 4803 O O . SER B 1 291 ? 12.24 36.157 16.967 1 67.23 291 SER B O 1
ATOM 4805 N N . PRO B 1 292 ? 10.215 36.069 18.029 1 55.48 292 PRO B N 1
ATOM 4806 C CA . PRO B 1 292 ? 10.176 37.522 18.212 1 55.48 292 PRO B CA 1
ATOM 4807 C C . PRO B 1 292 ? 11.455 38.073 18.837 1 55.48 292 PRO B C 1
ATOM 4809 O O . PRO B 1 292 ? 11.873 39.189 18.516 1 55.48 292 PRO B O 1
ATOM 4812 N N . SER B 1 293 ? 11.988 37.441 19.882 1 50.22 293 SER B N 1
ATOM 4813 C CA . SER B 1 293 ? 13.177 38.001 20.518 1 50.22 293 SER B CA 1
ATOM 4814 C C . SER B 1 293 ? 14.336 38.1 19.532 1 50.22 293 SER B C 1
ATOM 4816 O O . SER B 1 293 ? 15.271 38.876 19.741 1 50.22 293 SER B O 1
ATOM 4818 N N . SER B 1 294 ? 14.298 37.344 18.499 1 48.26 294 SER B N 1
ATOM 4819 C CA . SER B 1 294 ? 15.397 37.383 17.54 1 48.26 294 SER B CA 1
ATOM 4820 C C . SER B 1 294 ? 15.16 38.443 16.47 1 48.26 294 SER B C 1
ATOM 4822 O O . SER B 1 294 ? 15.975 38.607 15.559 1 48.26 294 SER B O 1
ATOM 4824 N N . LEU B 1 295 ? 13.98 38.987 16.412 1 43.89 295 LEU B N 1
ATOM 4825 C CA . LEU B 1 295 ? 13.73 40.094 15.494 1 43.89 295 LEU B CA 1
ATOM 4826 C C . LEU B 1 295 ? 14.504 41.337 15.919 1 43.89 295 LEU B C 1
ATOM 4828 O O . LEU B 1 295 ? 14.537 41.678 17.103 1 43.89 295 LEU B O 1
ATOM 4832 N N . PRO B 1 296 ? 15.453 41.793 15.141 1 40.59 296 PRO B N 1
ATOM 4833 C CA . PRO B 1 296 ? 16.154 43.016 15.54 1 40.59 296 PRO B CA 1
ATOM 4834 C C . PRO B 1 296 ? 15.2 44.147 15.917 1 40.59 296 PRO B C 1
ATOM 4836 O O . PRO B 1 296 ? 14.095 44.234 15.375 1 40.59 296 PRO B O 1
ATOM 4839 N N . PHE B 1 297 ? 15.192 44.608 17.14 1 40.17 297 PHE B N 1
ATOM 4840 C CA . PHE B 1 297 ? 14.538 45.836 17.576 1 40.17 297 PHE B CA 1
ATOM 4841 C C . PHE B 1 297 ? 14.813 46.972 16.599 1 40.17 297 PHE B C 1
ATOM 4843 O O . PHE B 1 297 ? 15.954 47.421 16.466 1 40.17 297 PHE B O 1
ATOM 4850 N N . SER B 1 298 ? 14.254 46.993 15.398 1 39.74 298 SER B N 1
ATOM 4851 C CA . SER B 1 298 ? 14.443 48.221 14.632 1 39.74 298 SER B CA 1
ATOM 4852 C C . SER B 1 298 ? 13.788 49.411 15.326 1 39.74 298 SER B C 1
ATOM 4854 O O . SER B 1 298 ? 12.591 49.383 15.619 1 39.74 298 SER B O 1
ATOM 4856 N N . PRO B 1 299 ? 14.51 50.355 15.93 1 39.38 299 PRO B N 1
ATOM 4857 C CA . PRO B 1 299 ? 14.037 51.616 16.506 1 39.38 299 PRO B CA 1
ATOM 4858 C C . PRO B 1 299 ? 13.144 52.403 15.548 1 39.38 299 PRO B C 1
ATOM 4860 O O . PRO B 1 299 ? 13.548 52.692 14.419 1 39.38 299 PRO B O 1
ATOM 4863 N N . GLU B 1 300 ? 11.899 52.111 15.417 1 34.32 300 GLU B N 1
ATOM 4864 C CA . GLU B 1 300 ? 11.029 53.051 14.717 1 34.32 300 GLU B CA 1
ATOM 4865 C C . GLU B 1 300 ? 11.322 54.49 15.132 1 34.32 300 GLU B C 1
ATOM 4867 O O . GLU B 1 300 ? 11.383 54.797 16.325 1 34.32 300 GLU B O 1
ATOM 4872 N N . ASN B 1 301 ? 12.093 55.237 14.286 1 32.72 301 ASN B N 1
ATOM 4873 C CA . ASN B 1 301 ? 12.334 56.674 14.348 1 32.72 301 ASN B CA 1
ATOM 4874 C C . ASN B 1 301 ? 11.044 57.449 14.604 1 32.72 301 ASN B C 1
ATOM 4876 O O . ASN B 1 301 ? 10.107 57.381 13.807 1 32.72 301 ASN B O 1
ATOM 4880 N N . VAL B 1 302 ? 10.558 57.551 15.83 1 35.35 302 VAL B N 1
ATOM 4881 C CA . VAL B 1 302 ? 9.605 58.583 16.225 1 35.35 302 VAL B CA 1
ATOM 4882 C C . VAL B 1 302 ? 10.079 59.944 15.721 1 35.35 302 VAL B C 1
ATOM 4884 O O . VAL B 1 302 ? 11.08 60.478 16.205 1 35.35 302 VAL B O 1
ATOM 4887 N N . ASP B 1 303 ? 10.377 60.158 14.335 1 25.32 303 ASP B N 1
ATOM 4888 C CA . ASP B 1 303 ? 10.263 61.551 13.915 1 25.32 303 ASP B CA 1
ATOM 4889 C C . ASP B 1 303 ? 8.801 61.985 13.84 1 25.32 303 ASP B C 1
ATOM 4891 O O . ASP B 1 303 ? 7.938 61.207 13.43 1 25.32 303 ASP B O 1
#

Radius of gyration: 31.5 Å; Cα contacts (8 Å, |Δi|>4): 1244; chains: 2; bounding box: 79×122×119 Å

Organism: Takifugu rubripes (NCBI:txid31033)

=== Feature glossary ===
The record interleaves many kinds of information about one protein. Here is each kind framed as the question it answers.

Q: Are the domains correctly placed relative to each other?
A: Predicted aligned error is AlphaFold's pairwise confidence. Unlike pLDDT (per-residue), PAE is per-residue-pair and captures whether two parts of the structure are correctly placed relative to each other. Units are ångströms of expected positional error.

Q: Which residues are in helices, strands, or loops?
A: Eight-state secondary structure (DSSP): H is the canonical α-helix, G the tighter 3₁₀-helix, I the wider π-helix; E/B are β-structure, T and S are turns and bends, and '-' is everything else. DSSP derives these from the pattern of main-chain N–H···O=C hydrogen bonds, not from the sequence.

Q: What if only a Cα trace is available?
A: P-SEA three-state annotation labels each residue as helix, strand, or coil based purely on the geometry of the Cα trace. It serves as a fallback when the full backbone (and thus DSSP) is unavailable.

Q: What are the backbone torsion angles?
A: φ (phi) and ψ (psi) are the two rotatable backbone dihedrals per residue: φ is the C(i-1)–N–Cα–C torsion, ψ is the N–Cα–C–N(i+1) torsion, both in degrees on (−180°, 180°]. α-helical residues cluster near (−60°, −45°); β-strand residues near (−120°, +130°). A Ramachandran plot is simply a scatter of (φ, ψ) for every residue.

Q: What known structures does this most resemble?
A: Structural nearest neighbors (via Foldseek easy-search vs the PDB). Reported per hit: target PDB id, E-value, and alignment TM-score. A TM-score above ~0.5 is the conventional threshold for 'same fold'.

Q: What family and function is it annotated with?
A: Database cross-references. InterPro integrates a dozen domain/family signature databases into unified entries with residue-range hits. GO terms attach function/process/location labels with evidence codes. CATH codes position the fold in a four-level structural taxonomy. Organism is the NCBI-taxonomy species name.

Q: Which residues are buried vs exposed?
A: Solvent accessibility: the surface area of each residue that a 1.4 Å water probe can touch, in Å². When only backbone atoms are present the absolute values are lower than full-atom SASA (side chains contribute most of the area) and are flagged as backbone-only.

Q: What do the diagnostic plots show?
A: Three diagnostic plots accompany the record. The Cα contact map visualizes the tertiary structure as a 2D adjacency matrix (8 Å cutoff, sequence-local contacts suppressed). The Ramachandran plot shows the distribution of backbone (φ, ψ) torsions, with points in the α and β basins reflecting secondary structure content. The PAE plot shows AlphaFold's inter-residue confidence as a color matrix.

Q: What is the amino-acid chain?
A: The amino-acid sequence is the protein's primary structure: the linear order of residues from the N-terminus to the C-terminus, written in one-letter code. Everything else here — the 3D coordinates, the secondary structure, the domain annotations — is ultimately a consequence of this string.

Q: What do the rendered images show?
A: The six renders are orthographic views along the three Cartesian axes in both directions. Representation (cartoon, sticks, or surface) and color scheme (sequence-rainbow or by-chain) vary across proteins so the training set covers all the common visualization conventions.

Q: Where is each backbone atom in 3D?
A: The mmCIF table is the protein's shape written out atom by atom. For each backbone N, Cα, C, and carbonyl O, it records an (x, y, z) coordinate triple in Å plus the residue type, chain letter, and residue number.

Q: How mobile is each atom in the crystal?
A: For experimental (PDB) structures, the B-factor (temperature factor) quantifies the positional spread of each atom in the crystal — a combination of thermal vibration and static disorder — in units of Å². High B-factors mark flexible loops or poorly resolved regions; low B-factors mark the rigid, well-ordered core.

Q: How big and how compact is the whole molecule?
A: Three whole-structure scalars: the radius of gyration (RMS distance of Cα from centroid, in Å), the count of Cα–Cα contacts (pairs closer than 8 Å and separated by more than four residues in sequence — i.e. tertiary, not local, contacts), and the bounding-box dimensions. Together they distinguish compact globular folds from extended fibres or disordered chains.

Q: What does the local fold look like, residue by residue?
A: A 3Di character summarizes, for each residue, the relative orientation of the Cα frame of its nearest spatial neighbor. Because it encodes fold topology rather than chemistry, 3Di alignments detect remote structural similarity that sequence alignment misses.

Q: How confident is the AlphaFold model at each residue?
A: For AlphaFold models, the B-factor field carries pLDDT — the model's own estimate of local accuracy on a 0–100 scale. Regions with pLDDT<50 should be treated as essentially unmodeled; they often correspond to intrinsically disordered segments.